Protein AF-A0A7K0LRH7-F1 (afdb_monomer)

Structure (mmCIF, N/CA/C/O backbone):
data_AF-A0A7K0LRH7-F1
#
_entry.id   AF-A0A7K0LRH7-F1
#
loop_
_atom_site.group_PDB
_atom_site.id
_atom_site.type_symbol
_atom_site.label_atom_id
_atom_site.label_alt_id
_atom_site.label_comp_id
_atom_site.label_asym_id
_atom_site.label_entity_id
_atom_site.label_seq_id
_atom_site.pdbx_PDB_ins_code
_atom_site.Cartn_x
_atom_site.Cartn_y
_atom_site.Cartn_z
_atom_site.occupancy
_atom_site.B_iso_or_equiv
_atom_site.auth_seq_id
_atom_site.auth_comp_id
_atom_site.auth_asym_id
_atom_site.auth_atom_id
_atom_site.pdbx_PDB_model_num
ATOM 1 N N . MET A 1 1 ? -27.658 1.967 -28.190 1.00 50.03 1 MET A N 1
ATOM 2 C CA . MET A 1 1 ? -27.832 1.372 -26.847 1.00 50.03 1 MET A CA 1
ATOM 3 C C . MET A 1 1 ? -27.972 2.517 -25.861 1.00 50.03 1 MET A C 1
ATOM 5 O O . MET A 1 1 ? -27.126 3.398 -25.899 1.00 50.03 1 MET A O 1
ATOM 9 N N . VAL A 1 2 ? -29.030 2.552 -25.048 1.00 54.06 2 VAL A N 1
ATOM 10 C CA . VAL A 1 2 ? -29.179 3.547 -23.972 1.00 54.06 2 VAL A CA 1
ATOM 11 C C . VAL A 1 2 ? -28.923 2.818 -22.662 1.00 54.06 2 VAL A C 1
ATOM 13 O O . VAL A 1 2 ? -29.632 1.863 -22.357 1.00 54.06 2 VAL A O 1
ATOM 16 N N . VAL A 1 3 ? -27.902 3.237 -21.916 1.00 55.62 3 VAL A N 1
ATOM 17 C CA . VAL A 1 3 ? -27.665 2.749 -20.553 1.00 55.62 3 VAL A CA 1
ATOM 18 C C . VAL A 1 3 ? -28.426 3.684 -19.611 1.00 55.62 3 VAL A C 1
ATOM 20 O O . VAL A 1 3 ? -28.098 4.871 -19.577 1.00 55.62 3 VAL A O 1
ATOM 23 N N . PRO A 1 4 ? -29.463 3.220 -18.891 1.00 59.31 4 PRO A N 1
ATOM 24 C CA . PRO A 1 4 ? -30.172 4.067 -17.940 1.00 59.31 4 PRO A CA 1
ATOM 25 C C . PRO A 1 4 ? -29.256 4.391 -16.754 1.00 59.31 4 PRO A C 1
ATOM 27 O O . PRO A 1 4 ? -28.876 3.505 -15.991 1.00 59.31 4 PRO A O 1
ATOM 30 N N . ILE A 1 5 ? -28.906 5.668 -16.599 1.00 61.62 5 ILE A N 1
ATOM 31 C CA . ILE A 1 5 ? -28.128 6.168 -15.462 1.00 61.62 5 ILE A CA 1
ATOM 32 C C . ILE A 1 5 ? -29.108 6.636 -14.385 1.00 61.62 5 ILE A C 1
ATOM 34 O O . ILE A 1 5 ? -29.902 7.546 -14.618 1.00 61.62 5 ILE A O 1
ATOM 38 N N . ALA A 1 6 ? -29.042 6.022 -13.205 1.00 72.69 6 ALA A N 1
ATOM 39 C CA . ALA A 1 6 ? -29.782 6.448 -12.024 1.00 72.69 6 ALA A CA 1
ATOM 40 C C . ALA A 1 6 ? -28.818 7.075 -11.010 1.00 72.69 6 ALA A C 1
ATOM 42 O O . ALA A 1 6 ? -27.834 6.452 -10.613 1.00 72.69 6 ALA A O 1
ATOM 43 N N . PHE A 1 7 ? -29.112 8.298 -10.572 1.00 66.81 7 PHE A N 1
ATOM 44 C CA . PHE A 1 7 ? -28.344 8.985 -9.536 1.00 66.81 7 PHE A CA 1
ATOM 45 C C . PHE A 1 7 ? -28.919 8.651 -8.156 1.00 66.81 7 PHE A C 1
ATOM 47 O O . PHE A 1 7 ? -30.131 8.723 -7.949 1.00 66.81 7 PHE A O 1
ATOM 54 N N . GLN A 1 8 ? -28.060 8.287 -7.202 1.00 62.19 8 GLN A N 1
ATOM 55 C CA . GLN A 1 8 ? -28.484 8.111 -5.812 1.00 62.19 8 GLN A CA 1
ATOM 56 C C . GLN A 1 8 ? -28.674 9.477 -5.151 1.00 62.19 8 GLN A C 1
ATOM 58 O O . GLN A 1 8 ? -27.839 10.368 -5.304 1.00 62.19 8 GLN A O 1
ATOM 63 N N . ASN A 1 9 ? -29.749 9.631 -4.378 1.00 59.62 9 ASN A N 1
ATOM 64 C CA . ASN A 1 9 ? -29.911 10.813 -3.547 1.00 59.62 9 ASN A CA 1
ATOM 65 C C . ASN A 1 9 ? -28.984 10.713 -2.322 1.00 59.62 9 ASN A C 1
ATOM 67 O O . ASN A 1 9 ? -29.176 9.857 -1.458 1.00 59.62 9 ASN A O 1
ATOM 71 N N . LEU A 1 10 ? -27.989 11.601 -2.255 1.00 55.06 10 LEU A N 1
ATOM 72 C CA . LEU A 1 10 ? -27.024 11.692 -1.156 1.00 55.06 10 LEU A CA 1
ATOM 73 C C . LEU A 1 10 ? -27.553 12.487 0.055 1.00 55.06 10 LEU A C 1
ATOM 75 O O . LEU A 1 10 ? -26.848 12.607 1.051 1.00 55.06 10 LEU A O 1
ATOM 79 N N . SER A 1 11 ? -28.786 13.012 0.013 1.00 50.16 11 SER A N 1
ATOM 80 C CA . SER A 1 11 ? -29.341 13.916 1.036 1.00 50.16 11 SER A CA 1
ATOM 81 C C . SER A 1 11 ? -29.692 13.269 2.387 1.00 50.16 11 SER A C 1
ATOM 83 O O . SER A 1 11 ? -30.419 13.873 3.172 1.00 50.16 11 SER A O 1
ATOM 85 N N . SER A 1 12 ? -29.211 12.058 2.689 1.00 53.97 12 SER A N 1
ATOM 86 C CA . SER A 1 12 ? -29.222 11.521 4.057 1.00 53.97 12 SER A CA 1
ATOM 87 C C . SER A 1 12 ? -28.005 12.053 4.819 1.00 53.97 12 SER A C 1
ATOM 89 O O . SER A 1 12 ? -27.083 11.302 5.138 1.00 53.97 12 SER A O 1
ATOM 91 N N . THR A 1 13 ? -27.960 13.366 5.025 1.00 56.72 13 THR A N 1
ATOM 92 C CA . THR A 1 13 ? -26.892 14.030 5.775 1.00 56.72 13 THR A CA 1
ATOM 93 C C . THR A 1 13 ? -27.084 13.804 7.270 1.00 56.72 13 THR A C 1
ATOM 95 O O . THR A 1 13 ? -28.177 14.043 7.784 1.00 56.72 13 THR A O 1
ATOM 98 N N . CYS A 1 14 ? -26.017 13.403 7.965 1.00 62.69 14 CYS A N 1
ATOM 99 C CA . CYS A 1 14 ? -25.931 13.505 9.422 1.00 62.69 14 CYS A CA 1
ATOM 100 C C . CYS A 1 14 ? -26.298 14.935 9.865 1.00 62.69 14 CYS A C 1
ATOM 102 O O . CYS A 1 14 ? -25.953 15.888 9.160 1.00 62.69 14 CYS A O 1
ATOM 104 N N . ASP A 1 15 ? -26.940 15.104 11.023 1.00 62.81 15 ASP A N 1
ATOM 105 C CA . ASP A 1 15 ? -27.165 16.446 11.567 1.00 62.81 15 ASP A CA 1
ATOM 106 C C . ASP A 1 15 ? -25.814 17.096 11.915 1.00 62.81 15 ASP A C 1
ATOM 108 O O . ASP A 1 15 ? -25.025 16.578 12.709 1.00 62.81 15 ASP A O 1
ATOM 112 N N . ILE A 1 16 ? -25.539 18.229 11.267 1.00 58.22 16 ILE A N 1
ATOM 113 C CA . ILE A 1 16 ? -24.258 18.944 11.311 1.00 58.22 16 ILE A CA 1
ATOM 114 C C . ILE A 1 16 ? -24.057 19.623 12.682 1.00 58.22 16 ILE A C 1
ATOM 116 O O . ILE A 1 16 ? -22.933 19.967 13.039 1.00 58.22 16 ILE A O 1
ATOM 120 N N . ALA A 1 17 ? -25.122 19.787 13.477 1.00 60.66 17 ALA A N 1
ATOM 121 C CA . ALA A 1 17 ? -25.059 20.379 14.812 1.00 60.66 17 ALA A CA 1
ATOM 122 C C . ALA A 1 17 ? -24.609 19.404 15.924 1.00 60.66 17 ALA A C 1
ATOM 124 O O . ALA A 1 17 ? -24.422 19.830 17.066 1.00 60.66 17 ALA A O 1
ATOM 125 N N . ILE A 1 18 ? -24.441 18.108 15.631 1.00 65.25 18 ILE A N 1
ATOM 126 C CA . ILE A 1 18 ? -24.068 17.094 16.630 1.00 65.25 18 ILE A CA 1
ATOM 127 C C . ILE A 1 18 ? -22.542 17.033 16.802 1.00 65.25 18 ILE A C 1
ATOM 129 O O . ILE A 1 18 ? -21.789 16.915 15.834 1.00 65.25 18 ILE A O 1
ATOM 133 N N . ALA A 1 19 ? -22.081 17.062 18.057 1.00 71.12 19 ALA A N 1
ATOM 134 C CA . ALA A 1 19 ? -20.670 16.892 18.397 1.00 71.12 19 ALA A CA 1
ATOM 135 C C . ALA A 1 19 ? -20.150 15.522 17.926 1.00 71.12 19 ALA A C 1
ATOM 137 O O . ALA A 1 19 ? -20.701 14.480 18.284 1.00 71.12 19 ALA A O 1
ATOM 138 N N . GLN A 1 20 ? -19.080 15.524 17.129 1.00 80.31 20 GLN A N 1
ATOM 139 C CA . GLN A 1 20 ? -18.546 14.301 16.537 1.00 80.31 20 GLN A CA 1
ATOM 140 C C . GLN A 1 20 ? -17.741 13.475 17.546 1.00 80.31 20 GLN A C 1
ATOM 142 O O . GLN A 1 20 ? -16.871 13.997 18.241 1.00 80.31 20 GLN A O 1
ATOM 147 N N . THR A 1 21 ? -17.972 12.162 17.565 1.00 88.38 21 THR A N 1
ATOM 148 C CA . THR A 1 21 ? -17.112 11.210 18.276 1.00 88.38 21 THR A CA 1
ATOM 149 C C . THR A 1 21 ? -15.820 11.007 17.465 1.00 88.38 21 THR A C 1
ATOM 151 O O . THR A 1 21 ? -15.905 10.616 16.296 1.00 88.38 21 THR A O 1
ATOM 154 N N . PRO A 1 22 ? -14.626 11.282 18.025 1.00 90.00 22 PRO A N 1
ATOM 155 C CA . PRO A 1 22 ? -13.385 11.294 17.258 1.00 90.00 22 PRO A CA 1
ATOM 156 C C . PRO A 1 22 ? -12.830 9.886 17.012 1.00 90.00 22 PRO A C 1
ATOM 158 O O . PRO A 1 22 ? -12.582 9.111 17.933 1.00 90.00 22 PRO A O 1
ATOM 161 N N . THR A 1 23 ? -12.546 9.586 15.750 1.00 94.00 23 THR A N 1
ATOM 162 C CA . THR A 1 23 ? -11.767 8.418 15.326 1.00 94.00 23 THR A CA 1
ATOM 163 C C . THR A 1 23 ? -10.570 8.890 14.511 1.00 94.00 23 THR A C 1
ATOM 165 O O . THR A 1 23 ? -10.638 9.900 13.808 1.00 94.00 23 THR A O 1
ATOM 168 N N . PHE A 1 24 ? -9.452 8.185 14.605 1.00 95.25 24 PHE A N 1
ATOM 169 C CA . PHE A 1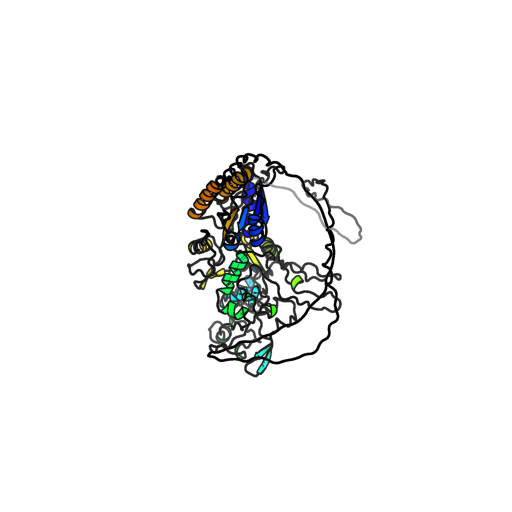 24 ? -8.234 8.549 13.885 1.00 95.25 24 PHE A CA 1
ATOM 170 C C . PHE A 1 24 ? -7.428 7.312 13.523 1.00 95.25 24 PHE A C 1
ATOM 172 O O . PHE A 1 24 ? -7.500 6.302 14.219 1.00 95.25 24 PHE A O 1
ATOM 179 N N . GLY A 1 25 ? -6.657 7.354 12.440 1.00 95.88 25 GLY A N 1
ATOM 180 C CA . GLY A 1 25 ? -5.877 6.184 12.061 1.00 95.88 25 GLY A CA 1
ATOM 181 C C . GLY A 1 25 ? -5.326 6.169 10.649 1.00 95.88 25 GLY A C 1
ATOM 182 O O . GLY A 1 25 ? -5.306 7.183 9.952 1.00 95.88 25 GLY A O 1
ATOM 183 N N . SER A 1 26 ? -4.901 4.966 10.268 1.00 96.38 26 SER A N 1
ATOM 184 C CA . SER A 1 26 ? -4.272 4.631 8.997 1.00 96.38 26 SER A CA 1
ATOM 185 C C . SER A 1 26 ? -5.105 5.074 7.794 1.00 96.38 26 SER A C 1
ATOM 187 O O . SER A 1 26 ? -6.328 4.913 7.774 1.00 96.38 26 SER A O 1
ATOM 189 N N . GLU A 1 27 ? -4.431 5.541 6.741 1.00 95.88 27 GLU A N 1
ATOM 190 C CA . GLU A 1 27 ? -5.054 5.875 5.453 1.00 95.88 27 GLU A CA 1
ATOM 191 C C . GLU A 1 27 ? -5.835 4.698 4.850 1.00 95.88 27 GLU A C 1
ATOM 193 O O . GLU A 1 27 ? -6.861 4.901 4.204 1.00 95.88 27 GLU A O 1
ATOM 198 N N . LEU A 1 28 ? -5.434 3.456 5.149 1.00 97.31 28 LEU A N 1
ATOM 199 C CA . LEU A 1 28 ? -6.157 2.262 4.708 1.00 97.31 28 LEU A CA 1
ATOM 200 C C . LEU A 1 28 ? -7.593 2.162 5.255 1.00 97.31 28 LEU A C 1
ATOM 202 O O . LEU A 1 28 ? -8.357 1.328 4.777 1.00 97.31 28 LEU A O 1
ATOM 206 N N . MET A 1 29 ? -7.993 2.989 6.226 1.00 97.50 29 MET A N 1
ATOM 207 C CA . MET A 1 29 ? -9.377 3.081 6.706 1.00 97.50 29 MET A CA 1
ATOM 208 C C . MET A 1 29 ? -10.169 4.251 6.118 1.00 97.50 29 MET A C 1
ATOM 210 O O . MET A 1 29 ? -11.373 4.328 6.360 1.00 97.50 29 MET A O 1
ATOM 214 N N . THR A 1 30 ? -9.542 5.143 5.346 1.00 94.38 30 THR A N 1
ATOM 215 C CA . THR A 1 30 ? -10.152 6.400 4.891 1.00 94.38 30 THR A CA 1
ATOM 216 C C . THR A 1 30 ? -11.450 6.178 4.113 1.00 94.38 30 THR A C 1
ATOM 218 O O . THR A 1 30 ? -12.473 6.768 4.464 1.00 94.38 30 THR A O 1
ATOM 221 N N . ASP A 1 31 ? -11.457 5.316 3.095 1.00 94.62 31 ASP A N 1
ATOM 222 C CA . ASP A 1 31 ? -12.649 5.123 2.260 1.00 94.62 31 ASP A CA 1
ATOM 223 C C . ASP A 1 31 ? -13.705 4.212 2.919 1.00 94.62 31 ASP A C 1
ATOM 225 O O . ASP A 1 31 ? -14.901 4.494 2.800 1.00 94.62 31 ASP A O 1
ATOM 229 N N . ALA A 1 32 ? -13.300 3.214 3.718 1.00 96.38 32 ALA A N 1
ATOM 230 C CA . ALA A 1 32 ? -14.226 2.453 4.564 1.00 96.38 32 ALA A CA 1
ATOM 231 C C . ALA A 1 32 ? -14.952 3.352 5.584 1.00 96.38 32 ALA A C 1
ATOM 233 O O . ALA A 1 32 ? -16.180 3.339 5.643 1.00 96.38 32 ALA A O 1
ATOM 234 N N . MET A 1 33 ? -14.229 4.195 6.334 1.00 95.19 33 MET A N 1
ATOM 235 C CA . MET A 1 33 ? -14.835 5.111 7.310 1.00 95.19 33 MET A CA 1
ATOM 236 C C . MET A 1 33 ? -15.717 6.168 6.643 1.00 95.19 33 MET A C 1
ATOM 238 O O . MET A 1 33 ? -16.830 6.405 7.111 1.00 95.19 33 MET A O 1
ATOM 242 N N . ARG A 1 34 ? -15.281 6.763 5.524 1.00 91.25 34 ARG A N 1
ATOM 243 C CA . ARG A 1 34 ? -16.112 7.703 4.746 1.00 91.25 34 ARG A CA 1
ATOM 244 C C . ARG A 1 34 ? -17.441 7.079 4.324 1.00 91.25 34 ARG A C 1
ATOM 246 O O . ARG A 1 34 ? -18.475 7.737 4.429 1.00 91.25 34 ARG A O 1
ATOM 253 N N . SER A 1 35 ? -17.428 5.816 3.893 1.00 92.25 35 SER A N 1
ATOM 254 C CA . SER A 1 35 ? -18.660 5.094 3.582 1.00 92.25 35 SER A CA 1
ATOM 255 C C . SER A 1 35 ? -19.481 4.806 4.843 1.00 92.25 35 SER A C 1
ATOM 257 O O . SER A 1 35 ? -20.647 5.194 4.919 1.00 92.25 35 SER A O 1
ATOM 259 N N . TRP A 1 36 ? -18.890 4.188 5.868 1.00 93.00 36 TRP A N 1
ATOM 260 C CA . TRP A 1 36 ? -19.611 3.752 7.066 1.00 93.00 36 TRP A CA 1
ATOM 261 C C . TRP A 1 36 ? -20.249 4.888 7.858 1.00 93.00 36 TRP A C 1
ATOM 263 O O . TRP A 1 36 ? -21.374 4.713 8.312 1.00 93.00 36 TRP A O 1
ATOM 273 N N . VAL A 1 37 ? -19.611 6.059 7.978 1.00 87.25 37 VAL A N 1
ATOM 274 C CA . VAL A 1 37 ? -20.211 7.218 8.667 1.00 87.25 37 VAL A CA 1
ATOM 275 C C . VAL A 1 37 ? -21.541 7.617 8.020 1.00 87.25 37 VAL A C 1
ATOM 277 O O . VAL A 1 37 ? -22.525 7.839 8.721 1.00 87.25 37 VAL A O 1
ATOM 280 N N . SER A 1 38 ? -21.616 7.613 6.685 1.00 81.81 38 SER A N 1
ATOM 281 C CA . SER A 1 38 ? -22.857 7.928 5.961 1.00 81.81 38 SER A CA 1
ATOM 282 C C . SER A 1 38 ? -23.971 6.882 6.143 1.00 81.81 38 SER A C 1
ATOM 284 O O . SER A 1 38 ? -25.151 7.216 6.023 1.00 81.81 38 SER A O 1
ATOM 286 N N . GLY A 1 39 ? -23.612 5.632 6.457 1.00 82.31 39 GLY A N 1
ATOM 287 C CA . GLY A 1 39 ? -24.554 4.572 6.816 1.00 82.31 39 GLY A CA 1
ATOM 288 C C . GLY A 1 39 ? -24.998 4.651 8.279 1.00 82.31 39 GLY A C 1
ATOM 289 O O . GLY A 1 39 ? -26.192 4.687 8.557 1.00 82.31 39 GLY A O 1
ATOM 290 N N . LEU A 1 40 ? -24.042 4.764 9.205 1.00 81.81 40 LEU A N 1
ATOM 291 C CA . LEU A 1 40 ? -24.262 4.883 10.652 1.00 81.81 40 LEU A CA 1
ATOM 292 C C . LEU A 1 40 ? -25.192 6.041 11.026 1.00 81.81 40 LEU A C 1
ATOM 294 O O . LEU A 1 40 ? -26.041 5.865 11.898 1.00 81.81 40 LEU A O 1
ATOM 298 N N . CYS A 1 41 ? -25.093 7.186 10.345 1.00 76.31 41 CYS A N 1
ATOM 299 C CA . CYS A 1 41 ? -25.981 8.332 10.572 1.00 76.31 41 CYS A CA 1
ATOM 300 C C . CYS A 1 41 ? -27.456 8.088 10.195 1.00 76.31 41 CYS A C 1
ATOM 302 O O . CYS A 1 41 ? -28.299 8.929 10.501 1.00 76.31 41 CYS A O 1
ATOM 304 N N . ARG A 1 42 ? -27.794 6.989 9.502 1.00 71.75 42 ARG A N 1
ATOM 305 C CA . ARG A 1 42 ? -29.195 6.617 9.222 1.00 71.75 42 ARG A CA 1
ATOM 306 C C . ARG A 1 42 ? -29.830 5.858 10.381 1.00 71.75 42 ARG A C 1
ATOM 308 O O . ARG A 1 42 ? -31.010 6.053 10.656 1.00 71.75 42 ARG A O 1
ATOM 315 N N . ASP A 1 43 ? -29.035 5.020 11.041 1.00 67.00 43 ASP A N 1
ATOM 316 C CA . ASP A 1 43 ? -29.504 4.057 12.041 1.00 67.00 43 ASP A CA 1
ATOM 317 C C . ASP A 1 43 ? -29.173 4.491 13.482 1.00 67.00 43 ASP A C 1
ATOM 319 O O . ASP A 1 43 ? -29.747 3.971 14.439 1.00 67.00 43 ASP A O 1
ATOM 323 N N . THR A 1 44 ? -28.259 5.453 13.658 1.00 67.62 44 THR A N 1
ATOM 324 C CA . THR A 1 44 ? -27.797 5.944 14.964 1.00 67.62 44 THR A CA 1
ATOM 325 C C . THR A 1 44 ? -27.744 7.479 15.005 1.00 67.62 44 THR A C 1
ATOM 327 O O . THR A 1 44 ? -27.430 8.109 13.996 1.00 67.62 44 THR A O 1
ATOM 330 N N . PRO A 1 45 ? -27.979 8.112 16.172 1.00 68.56 45 PRO A N 1
ATOM 331 C CA . PRO A 1 45 ? -27.824 9.559 16.347 1.00 68.56 45 PRO A CA 1
ATOM 332 C C . PRO A 1 45 ? -26.354 9.995 16.515 1.00 68.56 45 PRO A C 1
ATOM 334 O O . PRO A 1 45 ? -26.093 11.146 16.853 1.00 68.56 45 PRO A O 1
ATOM 337 N N . GLN A 1 46 ? -25.393 9.077 16.359 1.00 72.69 46 GLN A N 1
ATOM 338 C CA . GLN A 1 46 ? -23.971 9.337 16.566 1.00 72.69 46 GLN A CA 1
ATOM 339 C C . GLN A 1 46 ? -23.319 9.759 15.251 1.00 72.69 46 GLN A C 1
ATOM 341 O O . GLN A 1 46 ? -23.412 9.056 14.246 1.00 72.69 46 GLN A O 1
ATOM 346 N N . VAL A 1 47 ? -22.600 10.879 15.273 1.00 80.06 47 VAL A N 1
ATOM 347 C CA . VAL A 1 47 ? -21.760 11.315 14.153 1.00 80.06 47 VAL A CA 1
ATOM 348 C C . VAL A 1 47 ? -20.308 11.034 14.516 1.00 80.06 47 VAL A C 1
ATOM 350 O O . VAL A 1 47 ? -19.864 11.404 15.603 1.00 80.06 47 VAL A O 1
ATOM 353 N N . PHE A 1 48 ? -19.553 10.393 13.624 1.00 87.44 48 PHE A N 1
ATOM 354 C CA . PHE A 1 48 ? -18.120 10.161 13.818 1.00 87.44 48 PHE A CA 1
ATOM 355 C C . PHE A 1 48 ? -17.309 11.068 12.902 1.00 87.44 48 PHE A C 1
ATOM 357 O O . PHE A 1 48 ? -17.594 11.174 11.709 1.00 87.44 48 PHE A O 1
ATOM 364 N N . GLY A 1 49 ? -16.273 11.684 13.461 1.00 88.19 49 GLY A N 1
ATOM 365 C CA . GLY A 1 49 ? -15.208 12.307 12.685 1.00 88.19 49 GLY A CA 1
ATOM 366 C C . GLY A 1 49 ? -14.101 11.284 12.461 1.00 88.19 49 GLY A C 1
ATOM 367 O O . GLY A 1 49 ? -13.743 10.573 13.401 1.00 88.19 49 GLY A O 1
ATOM 368 N N . PHE A 1 50 ? -13.557 11.196 11.246 1.00 92.50 50 PHE A N 1
ATOM 369 C CA . PHE A 1 50 ? -12.361 10.397 10.967 1.00 92.50 50 PHE A CA 1
ATOM 370 C C . PHE A 1 50 ? -11.209 11.291 10.510 1.00 92.50 50 PHE A C 1
ATOM 372 O O . PHE A 1 50 ? -11.312 11.966 9.484 1.00 92.50 50 PHE A O 1
ATOM 379 N N . SER A 1 51 ? -10.105 11.248 11.255 1.00 94.50 51 SER A N 1
ATOM 380 C CA . SER A 1 51 ? -8.859 11.943 10.931 1.00 94.50 51 SER A CA 1
ATOM 381 C C . SER A 1 51 ? -7.784 10.945 10.500 1.00 94.50 51 SER A C 1
ATOM 383 O O . SER A 1 51 ? -7.264 10.181 11.315 1.00 94.50 51 SER A O 1
ATOM 385 N N . GLN A 1 52 ? -7.419 10.981 9.219 1.00 95.12 52 GLN A N 1
ATOM 386 C CA . GLN A 1 52 ? -6.265 10.251 8.694 1.00 95.12 52 GLN A CA 1
ATOM 387 C C . GLN A 1 52 ? -4.977 10.807 9.319 1.00 95.12 52 GLN A C 1
ATOM 389 O O . GLN A 1 52 ? -4.685 11.995 9.189 1.00 95.12 52 GLN A O 1
ATOM 394 N N . VAL A 1 53 ? -4.213 9.952 9.999 1.00 96.19 53 VAL A N 1
ATOM 395 C CA . VAL A 1 53 ? -2.951 10.293 10.677 1.00 96.19 53 VAL A CA 1
ATOM 396 C C . VAL A 1 53 ? -1.965 9.116 10.589 1.00 96.19 53 VAL A C 1
ATOM 398 O O . VAL A 1 53 ? -2.404 7.981 10.396 1.00 96.19 53 VAL A O 1
ATOM 401 N N . PRO A 1 54 ? -0.646 9.332 10.765 1.00 96.56 54 PRO A N 1
ATOM 402 C CA . PRO A 1 54 ? 0.314 8.234 10.903 1.00 96.56 54 PRO A CA 1
ATOM 403 C C . PRO A 1 54 ? -0.089 7.250 12.014 1.00 96.56 54 PRO A C 1
ATOM 405 O O . PRO A 1 54 ? -0.527 7.684 13.084 1.00 96.56 54 PRO A O 1
ATOM 408 N N . ASP A 1 55 ? 0.116 5.943 11.807 1.00 95.50 55 ASP A N 1
ATOM 409 C CA . ASP A 1 55 ? -0.254 4.899 12.784 1.00 95.50 55 ASP A CA 1
ATOM 410 C C . ASP A 1 55 ? 0.361 5.156 14.181 1.00 95.50 55 ASP A C 1
ATOM 412 O O . ASP A 1 55 ? -0.301 4.979 15.204 1.00 95.50 55 ASP A O 1
ATOM 416 N N . ASP A 1 56 ? 1.601 5.653 14.243 1.00 94.75 56 ASP A N 1
ATOM 417 C CA . ASP A 1 56 ? 2.288 5.975 15.504 1.00 94.75 56 ASP A CA 1
ATOM 418 C C . ASP A 1 56 ? 1.692 7.201 16.226 1.00 94.75 56 ASP A C 1
ATOM 420 O O . ASP A 1 56 ? 1.660 7.245 17.462 1.00 94.75 56 ASP A O 1
ATOM 424 N N . LEU A 1 57 ? 1.140 8.167 15.480 1.00 95.81 57 LEU A N 1
ATOM 425 C CA . LEU A 1 57 ? 0.382 9.275 16.067 1.00 95.81 57 LEU A CA 1
ATOM 426 C C . LEU A 1 57 ? -0.963 8.769 16.599 1.00 95.81 57 LEU A C 1
ATOM 428 O O . LEU A 1 57 ? -1.305 9.079 17.735 1.00 95.81 57 LEU A O 1
ATOM 432 N N . ALA A 1 58 ? -1.669 7.912 15.852 1.00 96.44 58 ALA A N 1
ATOM 433 C CA . ALA A 1 58 ? -2.909 7.286 16.318 1.00 96.44 58 ALA A CA 1
ATOM 434 C C . ALA A 1 58 ? -2.706 6.485 17.621 1.00 96.44 58 ALA A C 1
ATOM 436 O O . ALA A 1 58 ? -3.477 6.641 18.570 1.00 96.44 58 ALA A O 1
ATOM 437 N N . ARG A 1 59 ? -1.632 5.686 17.722 1.00 95.44 59 ARG A N 1
ATOM 438 C CA . ARG A 1 59 ? -1.239 5.015 18.979 1.00 95.44 59 ARG A CA 1
ATOM 439 C C . ARG A 1 59 ? -1.029 6.011 20.114 1.00 95.44 59 ARG A C 1
ATOM 441 O O . ARG A 1 59 ? -1.523 5.797 21.218 1.00 95.44 59 ARG A O 1
ATOM 448 N N . THR A 1 60 ? -0.303 7.095 19.845 1.00 94.50 60 THR A N 1
ATOM 449 C CA . THR A 1 60 ? 0.021 8.113 20.851 1.00 94.50 60 THR A CA 1
ATOM 450 C C . THR A 1 60 ? -1.243 8.809 21.352 1.00 94.50 60 THR A C 1
ATOM 452 O O . THR A 1 60 ? -1.492 8.791 22.554 1.00 94.50 60 THR A O 1
ATOM 455 N N . THR A 1 61 ? -2.096 9.316 20.456 1.00 94.31 61 THR A N 1
ATOM 456 C CA . THR A 1 61 ? -3.364 9.973 20.811 1.00 94.31 61 THR A CA 1
ATOM 457 C C . THR A 1 61 ? -4.298 9.045 21.592 1.00 94.31 61 THR A C 1
ATOM 459 O O . THR A 1 61 ? -4.954 9.491 22.529 1.00 94.31 61 THR A O 1
ATOM 462 N N . LEU A 1 62 ? -4.329 7.746 21.271 1.00 95.06 62 LEU A N 1
ATOM 463 C CA . LEU A 1 62 ? -5.102 6.757 22.027 1.00 95.06 62 LEU A CA 1
ATOM 464 C C . LEU A 1 62 ? -4.583 6.556 23.463 1.00 95.06 62 LEU A C 1
ATOM 466 O O . LEU A 1 62 ? -5.374 6.404 24.396 1.00 95.06 62 LEU A O 1
ATOM 470 N N . MET A 1 63 ? -3.262 6.564 23.646 1.00 93.69 63 MET A N 1
ATOM 471 C CA . MET A 1 63 ? -2.628 6.402 24.958 1.00 93.69 63 MET A CA 1
ATOM 472 C C . MET A 1 63 ? -2.694 7.673 25.816 1.00 93.69 63 MET A C 1
ATOM 474 O O . MET A 1 63 ? -2.777 7.564 27.037 1.00 93.69 63 MET A O 1
ATOM 478 N N . THR A 1 64 ? -2.695 8.862 25.205 1.00 92.50 64 THR A N 1
ATOM 479 C CA . THR A 1 64 ? -2.760 10.160 25.905 1.00 92.50 64 THR A CA 1
ATOM 480 C C . THR A 1 64 ? -4.172 10.750 26.002 1.00 92.50 64 THR A C 1
ATOM 482 O O . THR A 1 64 ? -4.319 11.885 26.450 1.00 92.50 64 THR A O 1
ATOM 485 N N . ALA A 1 65 ? -5.209 10.028 25.564 1.00 90.06 65 ALA A N 1
ATOM 486 C CA . ALA A 1 65 ? -6.591 10.510 25.570 1.00 90.06 65 ALA A CA 1
ATOM 487 C C . ALA A 1 65 ? -7.074 10.862 26.998 1.00 90.06 65 ALA A C 1
ATOM 489 O O . ALA A 1 65 ? -6.949 10.019 27.894 1.00 90.06 65 ALA A O 1
ATOM 490 N N . PRO A 1 66 ? -7.672 12.048 27.234 1.00 87.25 66 PRO A N 1
ATOM 491 C CA . PRO A 1 66 ? -8.203 12.414 28.545 1.00 87.25 66 PRO A CA 1
ATOM 492 C C . PRO A 1 66 ? -9.289 11.455 29.047 1.00 87.25 66 PRO A C 1
ATOM 494 O O . PRO A 1 66 ? -10.114 10.937 28.286 1.00 87.25 66 PRO A O 1
ATOM 497 N N . ALA A 1 67 ? -9.317 11.239 30.364 1.00 86.19 67 ALA A N 1
ATOM 498 C CA . ALA A 1 67 ? -10.357 10.446 31.007 1.00 86.19 67 ALA A CA 1
ATOM 499 C C . ALA A 1 67 ? -11.720 11.152 30.909 1.00 86.19 67 ALA A C 1
ATOM 501 O O . ALA A 1 67 ? -11.865 12.296 31.329 1.00 86.19 67 ALA A O 1
ATOM 502 N N . GLY A 1 68 ? -12.726 10.456 30.376 1.00 82.25 68 GLY A N 1
ATOM 503 C CA . GLY A 1 68 ? -14.064 11.003 30.134 1.00 82.25 68 GLY A CA 1
ATOM 504 C C . GLY A 1 68 ? -14.291 11.491 28.699 1.00 82.25 68 GLY A C 1
ATOM 505 O O . GLY A 1 68 ? -15.441 11.597 28.279 1.00 82.25 68 GLY A O 1
ATOM 506 N N . GLU A 1 69 ? -13.238 11.694 27.912 1.00 79.69 69 GLU A N 1
ATOM 507 C CA . GLU A 1 69 ? -13.365 11.917 26.469 1.00 79.69 69 GLU A CA 1
ATOM 508 C C . GLU A 1 69 ? -13.318 10.561 25.761 1.00 79.69 69 GLU A C 1
ATOM 510 O O . GLU A 1 69 ? -14.339 10.068 25.277 1.00 79.69 69 GLU A O 1
ATOM 515 N N . GLY A 1 70 ? -12.165 9.890 25.841 1.00 80.88 70 GLY A N 1
ATOM 516 C CA . GLY A 1 70 ? -11.951 8.582 25.231 1.00 80.88 70 GLY A CA 1
ATOM 517 C C . GLY A 1 70 ? -11.817 8.637 23.707 1.00 80.88 70 GLY A C 1
ATOM 518 O O . GLY A 1 70 ? -12.414 9.463 23.022 1.00 80.88 70 GLY A O 1
ATOM 519 N N . ALA A 1 71 ? -11.030 7.721 23.150 1.00 91.38 71 ALA A N 1
ATOM 520 C CA . ALA A 1 71 ? -10.658 7.765 21.743 1.00 91.38 71 ALA A CA 1
ATOM 521 C C . ALA A 1 71 ? -10.595 6.373 21.105 1.00 91.38 71 ALA A C 1
ATOM 523 O O . ALA A 1 71 ? -10.399 5.377 21.809 1.00 91.38 71 ALA A O 1
ATOM 524 N N . MET A 1 72 ? -10.723 6.323 19.776 1.00 96.38 72 MET A N 1
ATOM 525 C CA . MET A 1 72 ? -10.521 5.117 18.974 1.00 96.38 72 MET A CA 1
ATOM 526 C C . MET A 1 72 ? -9.454 5.343 17.899 1.00 96.38 72 MET A C 1
ATOM 528 O O . MET A 1 72 ? -9.619 6.191 17.019 1.00 96.38 72 MET A O 1
ATOM 532 N N . ALA A 1 73 ? -8.399 4.528 17.946 1.00 97.38 73 ALA A N 1
ATOM 533 C CA . ALA A 1 73 ? -7.411 4.425 16.877 1.00 97.38 73 ALA A CA 1
ATOM 534 C C . ALA A 1 73 ? -7.808 3.321 15.888 1.00 97.38 73 ALA A C 1
ATOM 536 O O . ALA A 1 73 ? -8.247 2.258 16.319 1.00 97.38 73 ALA A O 1
ATOM 537 N N . LEU A 1 74 ? -7.604 3.529 14.589 1.00 97.81 74 LEU A N 1
ATOM 538 C CA . LEU A 1 74 ? -7.736 2.500 13.556 1.00 97.81 74 LEU A CA 1
ATOM 539 C C . LEU A 1 74 ? -6.352 2.223 12.942 1.00 97.81 74 LEU A C 1
ATOM 541 O O . LEU A 1 74 ? -5.842 3.040 12.179 1.00 97.81 74 LEU A O 1
ATOM 545 N N . ILE A 1 75 ? -5.712 1.115 13.316 1.00 96.00 75 ILE A N 1
ATOM 546 C CA . ILE A 1 75 ? -4.267 0.883 13.113 1.00 96.00 75 ILE A CA 1
ATOM 547 C C . ILE A 1 75 ? -3.956 -0.516 12.568 1.00 96.00 75 ILE A C 1
ATOM 549 O O . ILE A 1 75 ? -4.702 -1.466 12.813 1.00 96.00 75 ILE A O 1
ATOM 553 N N . GLY A 1 76 ? -2.844 -0.656 11.839 1.00 93.25 76 GLY A N 1
ATOM 554 C CA . GLY A 1 76 ? -2.403 -1.946 11.275 1.00 93.25 76 GLY A CA 1
ATOM 555 C C . GLY A 1 76 ? -1.818 -2.928 12.301 1.00 93.25 76 GLY A C 1
ATOM 556 O O . GLY A 1 76 ? -1.961 -4.141 12.162 1.00 93.25 76 GLY A O 1
ATOM 557 N N . SER A 1 77 ? -1.188 -2.414 13.359 1.00 92.50 77 SER A N 1
ATOM 558 C CA . SER A 1 77 ? -0.466 -3.203 14.368 1.00 92.50 77 SER A CA 1
ATOM 559 C C . SER A 1 77 ? -0.814 -2.756 15.788 1.00 92.50 77 SER 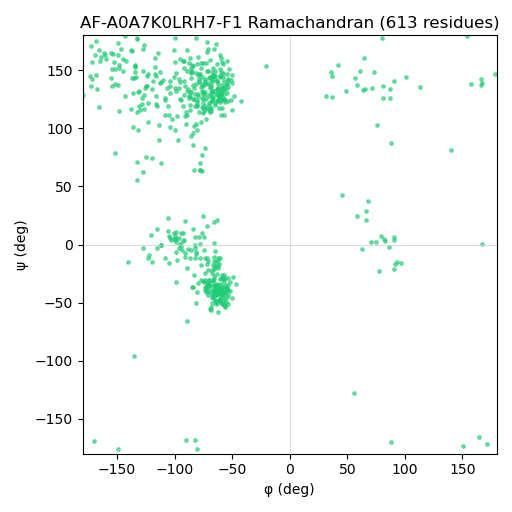A C 1
ATOM 561 O O . SER A 1 77 ? -1.137 -1.590 16.022 1.00 92.50 77 SER A O 1
ATOM 563 N N . ALA A 1 78 ? -0.689 -3.665 16.760 1.00 93.00 78 ALA A N 1
ATOM 564 C CA . ALA A 1 78 ? -0.927 -3.377 18.177 1.00 93.00 78 ALA A CA 1
ATOM 565 C C . ALA A 1 78 ? -0.087 -2.193 18.703 1.00 93.00 78 ALA A C 1
ATOM 567 O O . ALA A 1 78 ? 0.989 -1.889 18.183 1.00 93.00 78 ALA A O 1
ATOM 568 N N . ILE A 1 79 ? -0.535 -1.567 19.795 1.00 93.12 79 ILE A N 1
ATOM 569 C CA . ILE A 1 79 ? 0.345 -0.731 20.622 1.00 93.12 79 ILE A CA 1
ATOM 570 C C . ILE A 1 79 ? 1.428 -1.648 21.230 1.00 93.12 79 ILE A C 1
ATOM 572 O O . ILE A 1 79 ? 1.075 -2.687 21.798 1.00 93.12 79 ILE A O 1
ATOM 576 N N . PRO A 1 80 ? 2.730 -1.308 21.130 1.00 90.38 80 PRO A N 1
ATOM 577 C CA . PRO A 1 80 ? 3.806 -2.106 21.713 1.00 90.38 80 PRO A CA 1
ATOM 578 C C . PRO A 1 80 ? 3.594 -2.358 23.210 1.00 90.38 80 PRO A C 1
ATOM 580 O O . PRO A 1 80 ? 3.250 -1.440 23.951 1.00 90.38 80 PRO A O 1
ATOM 583 N N . ALA A 1 81 ? 3.857 -3.580 23.685 1.00 88.38 81 ALA A N 1
ATOM 584 C CA . ALA A 1 81 ? 3.599 -3.963 25.080 1.00 88.38 81 ALA A CA 1
ATOM 585 C C . ALA A 1 81 ? 4.297 -3.045 26.109 1.00 88.38 81 ALA A C 1
ATOM 587 O O . ALA A 1 81 ? 3.718 -2.731 27.146 1.00 88.38 81 ALA A O 1
ATOM 588 N N . ALA A 1 82 ? 5.500 -2.554 25.788 1.00 88.62 82 ALA A N 1
ATOM 589 C CA . ALA A 1 82 ? 6.238 -1.594 26.613 1.00 88.62 82 ALA A CA 1
ATOM 590 C C . ALA A 1 82 ? 5.553 -0.215 26.723 1.00 88.62 82 ALA A C 1
ATOM 592 O O . ALA A 1 82 ? 5.692 0.447 27.745 1.00 88.62 82 ALA A O 1
ATOM 593 N N . GLN A 1 83 ? 4.799 0.206 25.700 1.00 89.88 83 GLN A N 1
ATOM 594 C CA . GLN A 1 83 ? 3.993 1.432 25.720 1.00 89.88 83 GLN A CA 1
ATOM 595 C C . GLN A 1 83 ? 2.621 1.191 26.367 1.00 89.88 83 GLN A C 1
ATOM 597 O O . GLN A 1 83 ? 2.117 2.056 27.075 1.00 89.88 83 GLN A O 1
ATOM 602 N N . ALA A 1 84 ? 2.017 0.020 26.141 1.00 91.19 84 ALA A N 1
ATOM 603 C CA . ALA A 1 84 ? 0.710 -0.330 26.692 1.00 91.19 84 ALA A CA 1
ATOM 604 C C . ALA A 1 84 ? 0.734 -0.489 28.224 1.00 91.19 84 ALA A C 1
ATOM 606 O O . ALA A 1 84 ? -0.184 -0.029 28.907 1.00 91.19 84 ALA A O 1
ATOM 607 N N . GLY A 1 85 ? 1.769 -1.133 28.777 1.00 90.69 85 GLY A N 1
ATOM 608 C CA . GLY A 1 85 ? 1.858 -1.431 30.208 1.00 90.69 85 GLY A CA 1
ATOM 609 C C . GLY A 1 85 ? 0.648 -2.231 30.707 1.00 90.69 85 GLY A C 1
ATOM 610 O O . GLY A 1 85 ? 0.292 -3.256 30.131 1.00 90.69 85 GLY A O 1
ATOM 611 N N . SER A 1 86 ? -0.003 -1.749 31.768 1.00 90.31 86 SER A N 1
ATOM 612 C CA . SER A 1 86 ? -1.249 -2.309 32.319 1.00 90.31 86 SER A CA 1
ATOM 613 C C . SER A 1 86 ? -2.527 -1.662 31.758 1.00 90.31 86 SER A C 1
ATOM 615 O O . SER A 1 86 ? -3.617 -1.900 32.282 1.00 90.31 86 SE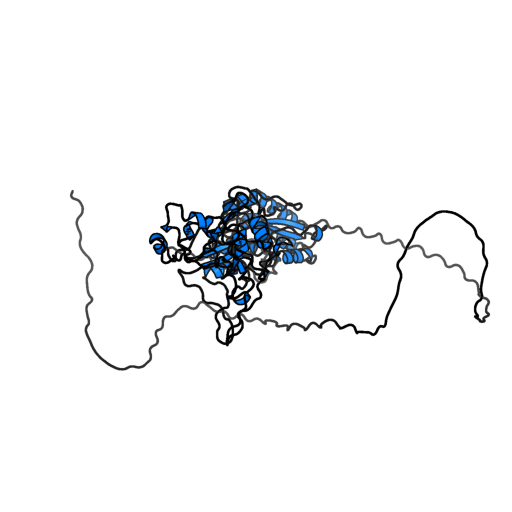R A O 1
ATOM 617 N N . THR A 1 87 ? -2.423 -0.832 30.713 1.00 93.00 87 THR A N 1
ATOM 618 C CA . THR A 1 87 ? -3.572 -0.112 30.141 1.00 93.00 87 THR A CA 1
ATOM 619 C C . THR A 1 87 ? -4.605 -1.107 29.594 1.00 93.00 87 THR A C 1
ATOM 621 O O . THR A 1 87 ? -4.236 -1.977 28.802 1.00 93.00 87 THR A O 1
ATOM 624 N N . PRO A 1 88 ? -5.902 -0.995 29.955 1.00 93.56 88 PRO A N 1
ATOM 625 C CA . PRO A 1 88 ? -6.945 -1.923 29.518 1.00 93.56 88 PRO A CA 1
ATOM 626 C C . PRO A 1 88 ? -7.381 -1.622 28.075 1.00 93.56 88 PRO A C 1
ATOM 628 O O . PRO A 1 88 ? -8.480 -1.122 27.811 1.00 93.56 88 PRO A O 1
ATOM 631 N N . LEU A 1 89 ? -6.483 -1.908 27.135 1.00 95.06 89 LEU A N 1
ATOM 632 C CA . LEU A 1 89 ? -6.710 -1.793 25.702 1.00 95.06 89 LEU A CA 1
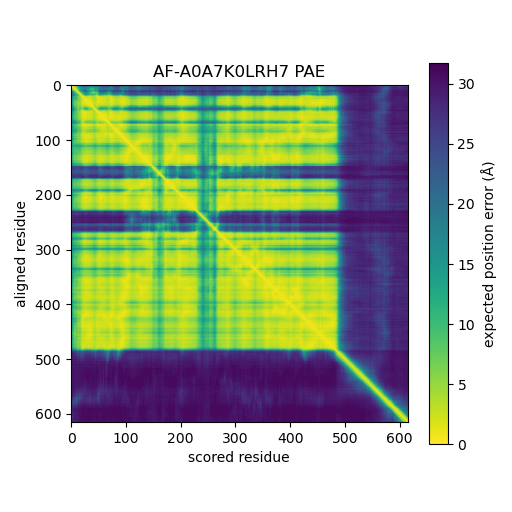ATOM 633 C C . LEU A 1 89 ? -7.634 -2.917 25.216 1.00 95.06 89 LEU A C 1
ATOM 635 O O . LEU A 1 89 ? -7.468 -4.076 25.591 1.00 95.06 89 LEU A O 1
ATOM 639 N N . MET A 1 90 ? -8.578 -2.575 24.344 1.00 95.56 90 MET A N 1
ATOM 640 C CA . MET A 1 90 ? -9.333 -3.537 23.538 1.00 95.56 90 MET A CA 1
ATOM 641 C C . MET A 1 90 ? -9.056 -3.308 22.064 1.00 95.56 90 MET A C 1
ATOM 643 O O . MET A 1 90 ? -8.919 -2.163 21.639 1.00 95.56 90 MET A O 1
ATOM 647 N N . TYR A 1 91 ? -9.058 -4.399 21.302 1.00 97.19 91 TYR A N 1
ATOM 648 C CA . TYR A 1 91 ? -8.876 -4.407 19.856 1.00 97.19 91 TYR A CA 1
ATOM 649 C C . TYR A 1 91 ? -10.016 -5.170 19.171 1.00 97.19 91 TYR A C 1
ATOM 651 O O . TYR A 1 91 ? -10.550 -6.126 19.735 1.00 97.19 91 TYR A O 1
ATOM 659 N N . ALA A 1 92 ? -10.359 -4.769 17.949 1.00 98.00 92 ALA A N 1
ATOM 660 C CA . ALA A 1 92 ? -11.335 -5.435 17.092 1.00 98.00 92 ALA A CA 1
ATOM 661 C C . ALA A 1 92 ? -10.887 -5.365 15.617 1.00 98.00 92 ALA A C 1
ATOM 663 O O . ALA A 1 92 ? -10.594 -4.264 15.152 1.00 98.00 92 ALA A O 1
ATOM 664 N N . PRO A 1 93 ? -10.825 -6.482 14.866 1.00 98.25 93 PRO A N 1
ATOM 665 C CA . PRO A 1 93 ? -10.457 -6.468 13.446 1.00 98.25 93 PRO A CA 1
ATOM 666 C C . PRO A 1 93 ? -11.602 -5.880 12.613 1.00 98.25 93 PRO A C 1
ATOM 668 O O . PRO A 1 93 ? -12.621 -6.537 12.461 1.00 98.25 93 PRO A O 1
ATOM 671 N N . VAL A 1 94 ? -11.479 -4.664 12.078 1.00 98.00 94 VAL A N 1
ATOM 672 C CA . VAL A 1 94 ? -12.599 -3.970 11.404 1.00 98.00 94 VAL A CA 1
ATOM 673 C C . VAL A 1 94 ? -12.583 -4.077 9.880 1.00 98.00 94 VAL A C 1
ATOM 675 O O . VAL A 1 94 ? -13.648 -4.137 9.271 1.00 98.00 94 VAL A O 1
ATOM 678 N N . ALA A 1 95 ? -11.413 -4.148 9.247 1.00 98.00 95 ALA A N 1
ATOM 679 C CA . ALA A 1 95 ? -11.302 -4.260 7.792 1.00 98.00 95 ALA A CA 1
ATOM 680 C C . ALA A 1 95 ? -10.057 -5.055 7.385 1.00 98.00 95 ALA A C 1
ATOM 682 O O . ALA A 1 95 ? -9.131 -5.227 8.178 1.00 98.00 95 ALA A O 1
ATOM 683 N N . ILE A 1 96 ? -10.023 -5.517 6.136 1.00 98.69 96 ILE A N 1
ATOM 684 C CA . ILE A 1 96 ? -8.834 -6.102 5.512 1.00 98.69 96 ILE A CA 1
ATOM 685 C C . ILE A 1 96 ? -8.588 -5.362 4.200 1.00 98.69 96 ILE A C 1
ATOM 687 O O . ILE A 1 96 ? -9.501 -5.208 3.389 1.00 98.69 96 ILE A O 1
ATOM 691 N N . SER A 1 97 ? -7.362 -4.892 4.008 1.00 97.56 97 SER A N 1
ATOM 692 C CA . SER A 1 97 ? -6.920 -4.182 2.805 1.00 97.56 97 SER A CA 1
ATOM 693 C C . SER A 1 97 ? -5.434 -4.461 2.567 1.00 97.56 97 SER A C 1
ATOM 695 O O . SER A 1 97 ? -4.807 -5.242 3.291 1.00 97.56 97 SER A O 1
ATOM 697 N N . SER A 1 98 ? -4.847 -3.831 1.557 1.00 96.75 98 SER A N 1
ATOM 698 C CA . SER A 1 98 ? -3.426 -3.940 1.260 1.00 96.75 98 SER A CA 1
ATOM 699 C C . SER A 1 98 ? -2.903 -2.684 0.577 1.00 96.75 98 SER A C 1
ATOM 701 O O . SER A 1 98 ? -3.624 -2.041 -0.182 1.00 96.75 98 SER A O 1
ATOM 703 N N . VAL A 1 99 ? -1.620 -2.389 0.788 1.00 97.19 99 VAL A N 1
ATOM 704 C CA . VAL A 1 99 ? -0.834 -1.549 -0.130 1.00 97.19 99 VAL A CA 1
ATOM 705 C C . VAL A 1 99 ? -0.237 -2.408 -1.243 1.00 97.19 99 VAL A C 1
ATOM 707 O O . VAL A 1 99 ? -0.104 -3.625 -1.090 1.00 97.19 99 VAL A O 1
ATOM 710 N N . GLY A 1 100 ? 0.155 -1.778 -2.343 1.00 97.81 100 GLY A N 1
ATOM 711 C CA . GLY A 1 100 ? 0.891 -2.413 -3.427 1.00 97.81 100 GLY A CA 1
ATOM 712 C C . GLY A 1 100 ? 1.422 -1.400 -4.436 1.00 97.81 100 GLY A C 1
ATOM 713 O O . GLY A 1 100 ? 1.412 -0.192 -4.200 1.00 97.81 100 GLY A O 1
ATOM 714 N N . VAL A 1 101 ? 1.899 -1.916 -5.567 1.00 98.62 101 VAL A N 1
ATOM 715 C CA . VAL A 1 101 ? 2.407 -1.113 -6.683 1.00 98.62 101 VAL A CA 1
ATOM 716 C C . VAL A 1 101 ? 1.309 -1.023 -7.740 1.00 98.62 101 VAL A C 1
ATOM 718 O O . VAL A 1 101 ? 1.103 -1.964 -8.505 1.00 98.62 101 VAL A O 1
ATOM 721 N N . GLY A 1 102 ? 0.574 0.085 -7.744 1.00 98.31 102 GLY A N 1
ATOM 722 C CA . GLY A 1 102 ? -0.418 0.396 -8.766 1.00 98.31 102 GLY A CA 1
ATOM 723 C C . GLY A 1 102 ? 0.233 1.085 -9.964 1.00 98.31 102 GLY A C 1
ATOM 724 O O . GLY A 1 102 ? 1.212 1.817 -9.812 1.00 98.31 102 GLY A O 1
ATOM 725 N N . PHE A 1 103 ? -0.290 0.864 -11.165 1.00 97.88 103 PHE A N 1
ATOM 726 C CA . PHE A 1 103 ? 0.246 1.477 -12.375 1.00 97.88 103 PHE A CA 1
ATOM 727 C C . PHE A 1 103 ? -0.837 1.827 -13.400 1.00 97.88 103 PHE A C 1
ATOM 729 O O . PHE A 1 103 ? -1.856 1.142 -13.538 1.00 97.88 103 PHE A O 1
ATOM 736 N N . VAL A 1 104 ? -0.567 2.888 -14.159 1.00 96.69 104 VAL A N 1
ATOM 737 C CA . VAL A 1 104 ? -1.179 3.149 -15.463 1.00 96.69 104 VAL A CA 1
ATOM 738 C C . VAL A 1 104 ? -0.032 3.281 -16.448 1.00 96.69 104 VAL A C 1
ATOM 740 O O . VAL A 1 104 ? 0.700 4.267 -16.440 1.00 96.69 104 VAL A O 1
ATOM 743 N N . ILE A 1 105 ? 0.154 2.245 -17.260 1.00 95.56 105 ILE A N 1
ATOM 744 C CA . ILE A 1 105 ? 1.165 2.218 -18.313 1.00 95.56 105 ILE A CA 1
ATOM 745 C C . ILE A 1 105 ? 0.460 1.826 -19.599 1.00 95.56 105 ILE A C 1
ATOM 747 O O . ILE A 1 105 ? -0.174 0.776 -19.670 1.00 95.56 105 ILE A O 1
ATOM 751 N N . GLU A 1 106 ? 0.542 2.693 -20.592 1.00 94.25 106 GLU A N 1
ATOM 752 C CA . GLU A 1 106 ? 0.034 2.511 -21.938 1.00 94.25 106 GLU A CA 1
ATOM 753 C C . GLU A 1 106 ? 1.195 2.080 -22.832 1.00 94.25 106 GLU A C 1
ATOM 755 O O . GLU A 1 106 ? 2.305 2.611 -22.767 1.00 94.25 106 GLU A O 1
ATOM 760 N N . GLN A 1 107 ? 0.947 1.039 -23.615 1.00 91.81 107 GLN A N 1
ATOM 761 C CA . GLN A 1 107 ? 1.944 0.386 -24.434 1.00 91.81 107 GLN A CA 1
ATOM 762 C C . GLN A 1 107 ? 2.495 1.355 -25.481 1.00 91.81 107 GLN A C 1
ATOM 764 O O . GLN A 1 107 ? 1.750 2.056 -26.162 1.00 91.81 107 GLN A O 1
ATOM 769 N N . GLN A 1 108 ? 3.817 1.367 -25.603 1.00 90.00 108 GLN A N 1
ATOM 770 C CA . GLN A 1 108 ? 4.553 2.063 -26.647 1.00 90.00 108 GLN A CA 1
ATOM 771 C C . GLN A 1 108 ? 5.544 1.063 -27.220 1.00 90.00 108 GLN A C 1
ATOM 773 O O . GLN A 1 108 ? 6.366 0.528 -26.479 1.00 90.00 108 GLN A O 1
ATOM 778 N N . SER A 1 109 ? 5.448 0.763 -28.506 1.00 88.19 109 SER A N 1
ATOM 779 C CA . SER A 1 109 ? 6.309 -0.193 -29.189 1.00 88.19 109 SER A CA 1
ATOM 780 C C . SER A 1 109 ? 7.664 0.423 -29.547 1.00 88.19 109 SER A C 1
ATOM 782 O O . SER A 1 109 ? 7.785 1.608 -29.866 1.00 88.19 109 SER A O 1
ATOM 784 N N . LEU A 1 110 ? 8.725 -0.384 -29.515 1.00 82.19 110 LEU A N 1
ATOM 785 C CA . LEU A 1 110 ? 9.996 0.002 -30.125 1.00 82.19 110 LEU A CA 1
ATOM 786 C C . LEU A 1 110 ? 9.857 -0.020 -31.653 1.00 82.19 110 LEU A C 1
ATOM 788 O O . LEU A 1 110 ? 9.135 -0.842 -32.209 1.00 82.19 110 LEU A O 1
ATOM 792 N N . TYR A 1 111 ? 10.596 0.839 -32.363 1.00 78.62 111 TYR A N 1
ATOM 793 C CA . TYR A 1 111 ? 10.493 0.974 -33.829 1.00 78.62 111 TYR A CA 1
ATOM 794 C C . TYR A 1 111 ? 10.659 -0.354 -34.604 1.00 78.62 111 TYR A C 1
ATOM 796 O O . TYR A 1 111 ? 10.102 -0.516 -35.687 1.00 78.62 111 TYR A O 1
ATOM 804 N N . ARG A 1 112 ? 11.418 -1.309 -34.046 1.00 77.69 112 ARG A N 1
ATOM 805 C CA . ARG A 1 112 ? 11.654 -2.650 -34.614 1.00 77.69 112 ARG A CA 1
ATOM 806 C C . ARG A 1 112 ? 10.656 -3.723 -34.136 1.00 77.69 112 ARG A C 1
ATOM 808 O O . ARG A 1 112 ? 10.848 -4.891 -34.457 1.00 77.69 112 ARG A O 1
ATOM 815 N N . ALA A 1 113 ? 9.645 -3.374 -33.341 1.00 81.81 113 ALA A N 1
ATOM 816 C CA . ALA A 1 113 ? 8.701 -4.338 -32.784 1.00 81.81 113 ALA A CA 1
ATOM 817 C C . ALA A 1 113 ? 7.805 -4.970 -33.874 1.00 81.81 113 ALA A C 1
ATOM 819 O O . ALA A 1 113 ? 7.468 -4.299 -34.857 1.00 81.81 113 ALA A O 1
ATOM 820 N N . PRO A 1 114 ? 7.371 -6.236 -33.703 1.00 85.50 114 PRO A N 1
ATOM 821 C CA . PRO A 1 114 ? 6.402 -6.881 -34.591 1.00 85.50 114 PRO A CA 1
ATOM 822 C C . PRO A 1 114 ? 5.112 -6.066 -34.739 1.00 85.50 114 PRO A C 1
ATOM 824 O O . PRO A 1 114 ? 4.668 -5.436 -33.781 1.00 85.50 114 PRO A O 1
ATOM 827 N N . GLN A 1 115 ? 4.470 -6.109 -35.912 1.00 89.38 115 GLN A N 1
ATOM 828 C CA . GLN A 1 115 ? 3.280 -5.288 -36.186 1.00 89.38 115 GLN A CA 1
ATOM 829 C C . GLN A 1 115 ? 2.147 -5.520 -35.171 1.00 89.38 115 GLN A C 1
ATOM 831 O O . GLN A 1 115 ? 1.562 -4.555 -34.700 1.00 89.38 115 GLN A O 1
ATOM 836 N N . GLU A 1 116 ? 1.939 -6.765 -34.741 1.00 89.75 116 GLU A N 1
ATOM 837 C CA . GLU A 1 116 ? 0.993 -7.150 -33.680 1.00 89.75 116 GLU A CA 1
ATOM 838 C C . GLU A 1 116 ? 1.231 -6.455 -32.322 1.00 89.75 116 GLU A C 1
ATOM 840 O O . GLU A 1 116 ? 0.289 -6.259 -31.560 1.00 89.75 116 GLU A O 1
ATOM 845 N N . VAL A 1 117 ? 2.468 -6.037 -32.025 1.00 88.44 117 VAL A N 1
ATOM 846 C CA . VAL A 1 117 ? 2.804 -5.221 -30.844 1.00 88.44 117 VAL A CA 1
ATOM 847 C C . VAL A 1 117 ? 2.483 -3.748 -31.106 1.00 88.44 117 VAL A C 1
ATOM 849 O O . VAL A 1 117 ? 1.944 -3.073 -30.233 1.00 88.44 117 VAL A O 1
ATOM 852 N N . ARG A 1 118 ? 2.787 -3.253 -32.310 1.00 89.12 118 ARG A N 1
ATOM 853 C CA . ARG A 1 118 ? 2.534 -1.862 -32.728 1.00 89.12 118 ARG A CA 1
ATOM 854 C C . ARG A 1 118 ? 1.035 -1.552 -32.814 1.00 89.12 118 ARG A C 1
ATOM 856 O O . ARG A 1 118 ? 0.603 -0.464 -32.458 1.00 89.12 118 ARG A O 1
ATOM 863 N N . ASP A 1 119 ? 0.227 -2.529 -33.222 1.00 93.31 119 ASP A N 1
ATOM 864 C CA . ASP A 1 119 ? -1.241 -2.436 -33.280 1.00 93.31 119 ASP A CA 1
ATOM 865 C C . ASP A 1 119 ? -1.894 -2.304 -31.885 1.00 93.31 119 ASP A C 1
ATOM 867 O O . ASP A 1 119 ? -3.072 -1.953 -31.768 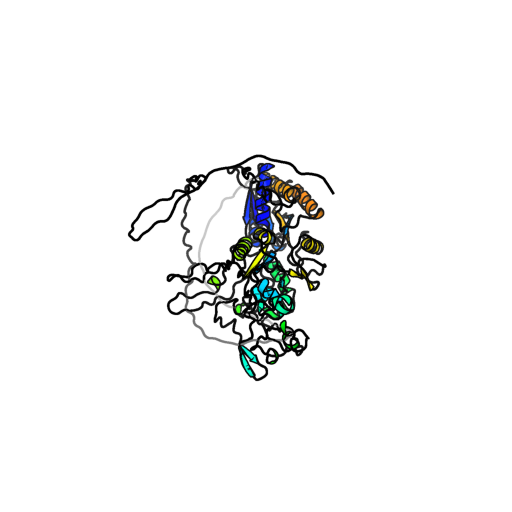1.00 93.31 119 ASP A O 1
ATOM 871 N N . LEU A 1 120 ? -1.130 -2.571 -30.819 1.00 93.12 120 LEU A N 1
ATOM 872 C CA . LEU A 1 120 ? -1.527 -2.410 -29.420 1.00 93.12 120 LEU A CA 1
ATOM 873 C C . LEU A 1 120 ? -0.987 -1.115 -28.784 1.00 93.12 120 LEU A C 1
ATOM 875 O O . LEU A 1 120 ? -1.203 -0.900 -27.591 1.00 93.12 120 LEU A O 1
ATOM 879 N N . ASP A 1 121 ? -0.328 -0.234 -29.542 1.00 93.69 121 ASP A N 1
ATOM 880 C CA . ASP A 1 121 ? 0.149 1.045 -29.010 1.00 93.69 121 ASP A CA 1
ATOM 881 C C . ASP A 1 121 ? -1.011 1.898 -28.461 1.00 93.69 121 ASP A C 1
ATOM 883 O O . ASP A 1 121 ? -2.115 1.964 -29.009 1.00 93.69 121 ASP A O 1
ATOM 887 N N . GLY A 1 122 ? -0.774 2.514 -27.304 1.00 93.38 122 GLY A N 1
ATOM 888 C CA . GLY A 1 122 ? -1.776 3.224 -26.515 1.00 93.38 122 GLY A CA 1
ATOM 889 C C . GLY A 1 122 ? -2.763 2.343 -25.740 1.00 93.38 122 GLY A C 1
ATOM 890 O O . GLY A 1 122 ? -3.654 2.877 -25.078 1.00 93.38 122 GLY A O 1
ATOM 891 N N . LYS A 1 123 ? -2.646 1.007 -25.771 1.00 94.56 123 LYS A N 1
ATOM 892 C CA . LYS A 1 123 ? -3.426 0.122 -24.885 1.00 94.56 123 LYS A CA 1
ATOM 893 C C . LYS A 1 123 ? -2.778 0.027 -23.509 1.00 94.56 123 LYS A C 1
ATOM 895 O O . LYS A 1 123 ? -1.567 -0.116 -23.400 1.00 94.56 123 LYS A O 1
ATOM 900 N N . ARG A 1 124 ? -3.583 0.056 -22.444 1.00 93.88 124 ARG A N 1
ATOM 901 C CA . ARG A 1 124 ? -3.087 -0.154 -21.076 1.00 93.88 124 ARG A CA 1
ATOM 902 C C . ARG A 1 124 ? -2.543 -1.573 -20.904 1.00 93.88 124 ARG A C 1
ATOM 904 O O . ARG A 1 124 ? -3.230 -2.538 -21.234 1.00 93.88 124 ARG A O 1
ATOM 911 N N . LEU A 1 125 ? -1.350 -1.682 -20.327 1.00 94.50 125 LEU A N 1
ATOM 912 C CA . LEU A 1 125 ? -0.821 -2.927 -19.783 1.00 94.50 125 LEU A CA 1
ATOM 913 C C . LEU A 1 125 ? -1.685 -3.372 -18.593 1.00 94.50 125 LEU A C 1
ATOM 915 O O . LEU A 1 125 ? -2.143 -2.545 -17.805 1.00 94.50 125 LEU A O 1
ATOM 919 N N . THR A 1 126 ? -1.893 -4.682 -18.461 1.00 95.19 126 THR A N 1
ATOM 920 C CA . THR A 1 126 ? -2.742 -5.287 -17.415 1.00 95.19 126 THR A CA 1
ATOM 921 C C . THR A 1 126 ? -2.044 -6.393 -16.617 1.00 95.19 126 THR A C 1
ATOM 923 O O . THR A 1 126 ? -2.617 -6.919 -15.664 1.00 95.19 126 THR A O 1
ATOM 926 N N . ASP A 1 127 ? -0.803 -6.744 -16.965 1.00 95.75 127 ASP A N 1
ATOM 927 C CA . ASP A 1 127 ? 0.015 -7.701 -16.219 1.00 95.75 127 ASP A CA 1
ATOM 928 C C . ASP A 1 127 ? 1.456 -7.197 -16.110 1.00 95.75 127 ASP A C 1
ATOM 930 O O . ASP A 1 127 ? 2.147 -7.034 -17.114 1.00 95.75 127 ASP A O 1
ATOM 934 N N . ILE A 1 128 ? 1.897 -6.948 -14.878 1.00 97.31 128 ILE A N 1
ATOM 935 C CA . ILE A 1 128 ? 3.282 -6.629 -14.533 1.00 97.31 128 ILE A CA 1
ATOM 936 C C . ILE A 1 128 ? 3.642 -7.428 -13.284 1.00 97.31 128 ILE A C 1
ATOM 938 O O . ILE A 1 128 ? 2.919 -7.394 -12.288 1.00 97.31 128 ILE A O 1
ATOM 942 N N . LYS A 1 129 ? 4.775 -8.127 -13.327 1.00 98.50 129 LYS A N 1
ATOM 943 C CA . LYS A 1 129 ? 5.317 -8.957 -12.247 1.00 98.50 129 LYS A CA 1
ATOM 944 C C . LYS A 1 129 ? 6.542 -8.281 -11.647 1.00 98.50 129 LYS A C 1
ATOM 946 O O . LYS A 1 129 ? 7.501 -7.996 -12.364 1.00 98.50 129 LYS A O 1
ATOM 951 N N . LEU A 1 130 ? 6.527 -8.063 -10.333 1.00 98.31 130 LEU A N 1
ATOM 952 C CA . LEU A 1 130 ? 7.625 -7.448 -9.588 1.00 98.31 130 LEU A CA 1
ATOM 953 C C . LEU A 1 130 ? 8.092 -8.360 -8.450 1.00 98.31 130 LEU A C 1
ATOM 955 O O . LEU A 1 130 ? 7.294 -8.946 -7.713 1.00 98.31 130 LEU A O 1
ATOM 959 N N . ASN A 1 131 ? 9.409 -8.464 -8.299 1.00 97.44 131 ASN A N 1
ATOM 960 C CA . ASN A 1 131 ? 10.048 -9.059 -7.132 1.00 97.44 131 ASN A CA 1
ATOM 961 C C . ASN A 1 131 ? 10.524 -7.954 -6.166 1.00 97.44 131 ASN A C 1
ATOM 963 O O . ASN A 1 131 ? 10.406 -6.757 -6.434 1.00 97.44 131 ASN A O 1
ATOM 967 N N . GLN A 1 132 ? 11.088 -8.379 -5.043 1.00 97.56 132 GLN A N 1
ATOM 968 C CA . GLN A 1 132 ? 11.588 -7.523 -3.975 1.00 97.56 132 GLN A CA 1
ATOM 969 C C . GLN A 1 132 ? 12.697 -6.564 -4.441 1.00 97.56 132 GLN A C 1
ATOM 971 O O . GLN A 1 132 ? 12.691 -5.397 -4.058 1.00 97.56 132 GLN A O 1
ATOM 976 N N . VAL A 1 133 ? 13.616 -7.029 -5.297 1.00 94.38 133 VAL A N 1
ATOM 977 C CA . VAL A 1 133 ? 14.732 -6.229 -5.837 1.00 94.38 133 VAL A CA 1
ATOM 978 C C . VAL A 1 133 ? 14.230 -5.098 -6.736 1.00 94.38 133 VAL A C 1
ATOM 980 O O . VAL A 1 133 ? 14.676 -3.962 -6.605 1.00 94.38 133 VAL A O 1
ATOM 983 N N . LEU A 1 134 ? 13.285 -5.383 -7.635 1.00 95.38 134 LEU A N 1
ATOM 984 C CA . LEU A 1 134 ? 12.732 -4.390 -8.559 1.00 95.38 134 LEU A CA 1
ATOM 985 C C . LEU A 1 134 ? 11.949 -3.302 -7.817 1.00 95.38 134 LEU A C 1
ATOM 987 O O . LEU A 1 134 ? 12.052 -2.128 -8.168 1.00 95.38 134 LEU A O 1
ATOM 991 N N . VAL A 1 135 ? 11.217 -3.676 -6.762 1.00 97.56 135 VAL A N 1
ATOM 992 C CA . VAL A 1 135 ? 10.548 -2.707 -5.881 1.00 97.56 135 VAL A CA 1
ATOM 993 C C . VAL A 1 135 ? 11.564 -1.918 -5.053 1.00 97.56 135 VAL A C 1
ATOM 995 O O . VAL A 1 135 ? 11.397 -0.710 -4.927 1.00 97.56 135 VAL A O 1
ATOM 998 N N . ALA A 1 136 ? 12.645 -2.536 -4.561 1.00 95.88 136 ALA A N 1
ATOM 999 C CA . ALA A 1 136 ? 13.729 -1.801 -3.903 1.00 95.88 136 ALA A CA 1
ATOM 1000 C C . ALA A 1 136 ? 14.294 -0.710 -4.830 1.00 95.88 136 ALA A C 1
ATOM 1002 O O . ALA A 1 136 ? 14.251 0.460 -4.466 1.00 95.88 136 ALA A O 1
ATOM 1003 N N . LYS A 1 137 ? 14.692 -1.067 -6.062 1.00 92.88 137 LYS A N 1
ATOM 1004 C CA . LYS A 1 137 ? 15.200 -0.132 -7.086 1.00 92.88 137 LYS A CA 1
ATOM 1005 C C . LYS A 1 137 ? 14.252 1.046 -7.364 1.00 92.88 137 LYS A C 1
ATOM 1007 O O . LYS A 1 137 ? 14.712 2.186 -7.446 1.00 92.88 137 LYS A O 1
ATOM 1012 N N . LEU A 1 138 ? 12.940 0.781 -7.471 1.00 94.38 138 LEU A N 1
ATOM 1013 C CA . LEU A 1 138 ? 11.899 1.808 -7.661 1.00 94.38 138 LEU A CA 1
ATOM 1014 C C . LEU A 1 138 ? 11.782 2.769 -6.465 1.00 94.38 138 LEU A C 1
ATOM 1016 O O . LEU A 1 138 ? 11.485 3.947 -6.660 1.00 94.38 138 LEU A O 1
ATOM 1020 N N . LEU A 1 139 ? 11.986 2.273 -5.239 1.00 95.38 139 LEU A N 1
ATOM 1021 C CA . LEU A 1 139 ? 11.845 3.045 -3.999 1.00 95.38 139 LEU A CA 1
ATOM 1022 C C . LEU A 1 139 ? 13.130 3.764 -3.563 1.00 95.38 139 LEU A C 1
ATOM 1024 O O . LEU A 1 139 ? 13.048 4.724 -2.800 1.00 95.38 139 LEU A O 1
ATOM 1028 N N . THR A 1 140 ? 14.300 3.337 -4.046 1.00 93.00 140 THR A N 1
ATOM 1029 C CA . THR A 1 140 ? 15.610 3.928 -3.718 1.00 93.00 140 THR A CA 1
ATOM 1030 C C . THR A 1 140 ? 16.208 4.765 -4.849 1.00 93.00 140 THR A C 1
ATOM 1032 O O . THR A 1 140 ? 17.426 4.909 -4.920 1.00 93.00 140 THR A O 1
ATOM 1035 N N . GLN A 1 141 ? 15.381 5.278 -5.771 1.00 89.44 141 GLN A N 1
ATOM 1036 C CA . GLN A 1 141 ? 15.800 6.147 -6.889 1.00 89.44 141 GLN A CA 1
ATOM 1037 C C . GLN A 1 141 ? 17.056 5.627 -7.622 1.00 89.44 141 GLN A C 1
ATOM 1039 O O . GLN A 1 141 ? 18.001 6.368 -7.878 1.00 89.44 141 GLN A O 1
ATOM 1044 N N . SER A 1 142 ? 17.103 4.313 -7.871 1.00 87.25 142 SER A N 1
ATOM 1045 C CA . SER A 1 142 ? 18.310 3.609 -8.344 1.00 87.25 142 SER A CA 1
ATOM 1046 C C . SER A 1 142 ? 18.266 3.225 -9.829 1.00 87.25 142 SER A C 1
ATOM 1048 O O . SER A 1 142 ? 19.139 2.511 -10.312 1.00 87.25 142 SER A O 1
ATOM 1050 N N . TYR A 1 143 ? 17.239 3.683 -10.545 1.00 84.19 143 TYR A N 1
ATOM 1051 C CA . TYR A 1 143 ? 17.238 3.744 -12.005 1.00 84.19 143 TYR A CA 1
ATOM 1052 C C . TYR A 1 143 ? 17.821 5.094 -12.448 1.00 84.19 143 TYR A C 1
ATOM 1054 O O . TYR A 1 143 ? 17.665 6.088 -11.734 1.00 84.19 143 TYR A O 1
ATOM 1062 N N . GLY A 1 144 ? 18.470 5.147 -13.613 1.00 75.69 144 GLY A N 1
ATOM 1063 C CA . GLY A 1 144 ? 19.136 6.361 -14.119 1.00 75.69 144 GLY A CA 1
ATOM 1064 C C . GLY A 1 144 ? 18.189 7.563 -14.215 1.00 75.69 144 GLY A C 1
ATOM 1065 O O . GLY A 1 144 ? 18.402 8.581 -13.559 1.00 75.69 144 GLY A O 1
ATOM 1066 N N . ALA A 1 145 ? 17.061 7.393 -14.903 1.00 78.50 145 ALA A N 1
ATOM 1067 C CA . ALA A 1 145 ? 15.990 8.383 -14.999 1.00 78.50 145 ALA A CA 1
ATOM 1068 C C . ALA A 1 145 ? 15.113 8.486 -13.728 1.00 78.50 145 ALA A C 1
ATOM 1070 O O . ALA A 1 145 ? 14.036 9.085 -13.764 1.00 78.50 145 ALA A O 1
ATOM 1071 N N . GLY A 1 146 ? 15.502 7.843 -12.618 1.00 79.38 146 GLY A N 1
ATOM 1072 C CA . GLY A 1 146 ? 14.828 7.899 -11.310 1.00 79.38 146 GLY A CA 1
ATOM 1073 C C . GLY A 1 146 ? 15.314 9.049 -10.417 1.00 79.38 146 GLY A C 1
ATOM 1074 O O . GLY A 1 146 ? 14.781 9.251 -9.322 1.00 79.38 146 GLY A O 1
ATOM 1075 N N . THR A 1 147 ? 16.315 9.789 -10.894 1.00 82.44 147 THR A N 1
ATOM 1076 C CA . THR A 1 147 ? 16.837 11.043 -10.343 1.00 82.44 147 THR A CA 1
ATOM 1077 C C . THR A 1 147 ? 16.857 12.110 -11.436 1.00 82.44 147 THR A C 1
ATOM 1079 O O . THR A 1 147 ? 16.701 11.811 -12.621 1.00 82.44 147 THR A O 1
ATOM 1082 N N . ILE A 1 148 ? 17.072 13.371 -11.063 1.00 78.19 148 ILE A N 1
ATOM 1083 C CA . ILE A 1 148 ? 17.457 14.397 -12.043 1.00 78.19 148 ILE A CA 1
ATOM 1084 C C . ILE A 1 148 ? 18.789 14.016 -12.714 1.00 78.19 148 ILE A C 1
ATOM 1086 O O . ILE A 1 148 ? 19.616 13.315 -12.122 1.00 78.19 148 ILE A O 1
ATOM 1090 N N . ASN A 1 149 ? 18.979 14.457 -13.961 1.00 61.88 149 ASN A N 1
ATOM 1091 C CA . ASN A 1 149 ? 20.203 14.188 -14.714 1.00 61.88 149 ASN A CA 1
ATOM 1092 C C . ASN A 1 149 ? 21.438 14.726 -13.970 1.00 61.88 149 ASN A C 1
ATOM 1094 O O . ASN A 1 149 ? 21.369 15.746 -13.292 1.00 61.88 149 ASN A O 1
ATOM 1098 N N . ASP A 1 150 ? 22.564 14.033 -14.140 1.00 51.91 150 ASP A N 1
ATOM 1099 C CA . ASP A 1 150 ? 23.863 14.334 -13.524 1.00 51.91 150 ASP A CA 1
ATOM 1100 C C . ASP A 1 150 ? 23.957 14.181 -11.985 1.00 51.91 150 ASP A C 1
ATOM 1102 O O . ASP A 1 150 ? 24.920 14.684 -11.411 1.00 51.91 150 ASP A O 1
ATOM 1106 N N . ASP A 1 151 ? 23.078 13.415 -11.311 1.00 57.09 151 ASP A N 1
ATOM 1107 C CA . ASP A 1 151 ? 23.378 12.912 -9.949 1.00 57.09 151 ASP A CA 1
ATOM 1108 C C . ASP A 1 151 ? 24.693 12.089 -9.972 1.00 57.09 151 ASP A C 1
ATOM 1110 O O . ASP A 1 151 ? 24.718 10.989 -10.550 1.00 57.09 151 ASP A O 1
ATOM 1114 N N . PRO A 1 152 ? 25.793 12.569 -9.348 1.00 47.16 152 PRO A N 1
ATOM 1115 C CA . PRO A 1 152 ? 27.070 11.861 -9.358 1.00 47.16 152 PRO A CA 1
ATOM 1116 C C . PRO A 1 152 ? 27.013 10.550 -8.569 1.00 47.16 152 PRO A C 1
ATOM 1118 O O . PRO A 1 152 ? 27.823 9.660 -8.813 1.00 47.16 152 PRO A O 1
ATOM 1121 N N . GLY A 1 153 ? 26.061 10.414 -7.637 1.00 50.81 153 GLY A N 1
ATOM 1122 C CA . GLY A 1 153 ? 25.829 9.180 -6.896 1.00 50.81 153 GLY A CA 1
ATOM 1123 C C . GLY A 1 153 ? 25.222 8.083 -7.771 1.00 50.81 153 GLY A C 1
ATOM 1124 O O . GLY A 1 153 ? 25.637 6.927 -7.684 1.00 50.81 153 GLY A O 1
ATOM 1125 N N . ASN A 1 154 ? 24.276 8.432 -8.647 1.00 53.19 154 ASN A N 1
ATOM 1126 C CA . ASN A 1 154 ? 23.627 7.463 -9.534 1.00 53.19 154 ASN A CA 1
ATOM 1127 C C . ASN A 1 154 ? 24.608 6.944 -10.610 1.00 53.19 154 ASN A C 1
ATOM 1129 O O . ASN A 1 154 ? 24.632 5.753 -10.918 1.00 53.19 154 ASN A O 1
ATOM 1133 N N . ARG A 1 155 ? 25.514 7.801 -11.112 1.00 55.22 155 ARG A N 1
ATOM 1134 C CA . ARG A 1 155 ? 26.602 7.409 -12.033 1.00 55.22 155 ARG A CA 1
ATOM 1135 C C . ARG A 1 155 ? 27.780 6.719 -11.335 1.00 55.22 155 ARG A C 1
ATOM 1137 O O . ARG A 1 155 ? 28.912 7.195 -11.394 1.00 55.22 155 ARG A O 1
ATOM 1144 N N . GLN A 1 156 ? 27.544 5.545 -10.751 1.00 54.12 156 GLN A N 1
ATOM 1145 C CA . GLN A 1 156 ? 28.648 4.691 -10.306 1.00 54.12 156 GLN A CA 1
ATOM 1146 C C . GLN A 1 156 ? 29.529 4.270 -11.491 1.00 54.12 156 GLN A C 1
ATOM 1148 O O . GLN A 1 156 ? 29.044 3.811 -12.526 1.00 54.12 156 GLN A O 1
ATOM 1153 N N . THR A 1 157 ? 30.842 4.410 -11.335 1.00 55.03 157 THR A N 1
ATOM 1154 C CA . THR A 1 157 ? 31.829 4.004 -12.338 1.00 55.03 157 THR A CA 1
ATOM 1155 C C . THR A 1 157 ? 32.192 2.534 -12.148 1.00 55.03 157 THR A C 1
ATOM 1157 O O . THR A 1 157 ? 32.574 2.124 -11.053 1.00 55.03 157 THR A O 1
ATOM 1160 N N . VAL A 1 158 ? 32.105 1.732 -13.210 1.00 54.62 158 VAL A N 1
ATOM 1161 C CA . VAL A 1 158 ? 32.413 0.297 -13.180 1.00 54.62 158 VAL A CA 1
ATOM 1162 C C . VAL A 1 158 ? 33.617 0.011 -14.063 1.00 54.62 158 VAL A C 1
ATOM 1164 O O . VAL A 1 158 ? 33.590 0.200 -15.281 1.00 54.62 158 VAL A O 1
ATOM 1167 N N . THR A 1 159 ? 34.672 -0.507 -13.441 1.00 54.53 159 THR A N 1
ATOM 1168 C CA . THR A 1 159 ? 35.817 -1.054 -14.164 1.00 54.53 159 THR A CA 1
ATOM 1169 C C . THR A 1 159 ? 35.429 -2.397 -14.778 1.00 54.53 159 THR A C 1
ATOM 1171 O O . THR A 1 159 ? 35.055 -3.342 -14.082 1.00 54.53 159 THR A O 1
ATOM 1174 N N . THR A 1 160 ? 35.509 -2.466 -16.098 1.00 56.25 160 THR A N 1
ATOM 1175 C CA . THR A 1 160 ? 35.325 -3.684 -16.899 1.00 56.25 160 THR A CA 1
ATOM 1176 C C . THR A 1 160 ? 36.516 -4.639 -16.744 1.00 56.25 160 THR A C 1
ATOM 1178 O O . THR A 1 160 ? 37.574 -4.272 -16.229 1.00 56.25 160 THR A O 1
ATOM 1181 N N . SER A 1 161 ? 36.362 -5.897 -17.165 1.00 55.12 161 SER A N 1
ATOM 1182 C CA . SER A 1 161 ? 37.381 -6.945 -16.991 1.00 55.12 161 SER A CA 1
ATOM 1183 C C . SER A 1 161 ? 38.687 -6.710 -17.764 1.00 55.12 161 SER A C 1
ATOM 1185 O O . SER A 1 161 ? 39.699 -7.324 -17.436 1.00 55.12 161 SER A O 1
ATOM 1187 N N . ASP A 1 162 ? 38.677 -5.838 -18.774 1.00 55.28 162 ASP A N 1
ATOM 1188 C CA . ASP A 1 162 ? 39.839 -5.363 -19.537 1.00 55.28 162 ASP A CA 1
ATOM 1189 C C . ASP A 1 162 ? 40.420 -4.040 -18.989 1.00 55.28 162 ASP A C 1
ATOM 1191 O O . ASP A 1 162 ? 41.308 -3.443 -19.598 1.00 55.28 162 ASP A O 1
ATOM 1195 N N . GLY A 1 163 ? 39.958 -3.591 -17.816 1.00 53.16 163 GLY A N 1
ATOM 1196 C CA . GLY A 1 163 ? 40.487 -2.422 -17.114 1.00 53.16 163 GLY A CA 1
ATOM 1197 C C . GLY A 1 163 ? 39.946 -1.077 -17.604 1.00 53.16 163 GLY A C 1
ATOM 1198 O O . GLY A 1 163 ? 40.389 -0.043 -17.104 1.00 53.16 163 GLY A O 1
ATOM 1199 N N . GLN A 1 164 ? 38.991 -1.055 -18.542 1.00 52.75 164 GLN A N 1
ATOM 1200 C CA . GLN A 1 164 ? 38.350 0.193 -18.962 1.00 52.75 164 GLN A CA 1
ATOM 1201 C C . GLN A 1 164 ? 37.384 0.685 -17.880 1.00 52.75 164 GLN A C 1
ATOM 1203 O O . GLN A 1 164 ? 36.534 -0.058 -17.380 1.00 52.75 164 GLN A O 1
ATOM 1208 N N . VAL A 1 165 ? 37.502 1.963 -17.533 1.00 48.47 165 VAL A N 1
ATOM 1209 C CA . VAL A 1 165 ? 36.628 2.641 -16.574 1.00 48.47 165 VAL A CA 1
ATOM 1210 C C . VAL A 1 165 ? 35.402 3.148 -17.334 1.00 48.47 165 VAL A C 1
ATOM 1212 O O . VAL A 1 165 ? 35.431 4.220 -17.934 1.00 48.47 165 VAL A O 1
ATOM 1215 N N . GLY A 1 166 ? 34.339 2.342 -17.362 1.00 50.00 166 GLY A N 1
ATOM 1216 C CA . GLY A 1 166 ? 33.055 2.713 -17.956 1.00 50.00 166 GLY A CA 1
ATOM 1217 C C . GLY A 1 166 ? 32.087 3.255 -16.906 1.00 50.00 166 GLY A C 1
ATOM 1218 O O . GLY A 1 166 ? 32.219 2.968 -15.718 1.00 50.00 166 GLY A O 1
ATOM 1219 N N . GLY A 1 167 ? 31.061 3.995 -17.326 1.00 49.38 167 GLY A N 1
ATOM 1220 C CA . GLY A 1 167 ? 29.877 4.139 -16.476 1.00 49.38 167 GLY A CA 1
ATOM 1221 C C . GLY A 1 167 ? 29.254 2.760 -16.232 1.00 49.38 167 GLY A C 1
ATOM 1222 O O . GLY A 1 167 ? 29.282 1.907 -17.127 1.00 49.38 167 GLY A O 1
ATOM 1223 N N . ALA A 1 168 ? 28.699 2.523 -15.040 1.00 45.59 168 ALA A N 1
ATOM 1224 C CA . ALA A 1 168 ? 27.811 1.386 -14.835 1.00 45.59 168 ALA A CA 1
ATOM 1225 C C . ALA A 1 168 ? 26.737 1.389 -15.926 1.00 45.59 168 ALA A C 1
ATOM 1227 O O . ALA A 1 168 ? 26.197 2.442 -16.275 1.00 45.59 168 ALA A O 1
ATOM 1228 N N . VAL A 1 169 ? 26.371 0.205 -16.415 1.00 46.41 169 VAL A N 1
ATOM 1229 C CA . VAL A 1 169 ? 25.103 0.048 -17.131 1.00 46.41 169 VAL A CA 1
ATOM 1230 C C . VAL A 1 169 ? 24.009 0.046 -16.073 1.00 46.41 169 VAL A C 1
ATOM 1232 O O . VAL A 1 169 ? 23.500 -0.997 -15.664 1.00 46.41 169 VAL A O 1
ATOM 1235 N N . ILE A 1 170 ? 23.698 1.245 -15.589 1.00 54.25 170 ILE A N 1
ATOM 1236 C CA . ILE A 1 170 ? 22.491 1.500 -14.820 1.00 54.25 170 ILE A CA 1
ATOM 1237 C C . ILE A 1 170 ? 21.341 1.126 -15.756 1.00 54.25 170 ILE A C 1
ATOM 1239 O O . ILE A 1 170 ? 21.297 1.588 -16.900 1.00 54.25 170 ILE A O 1
ATOM 1243 N N . ALA A 1 171 ? 20.417 0.288 -15.292 1.00 62.44 171 ALA A N 1
ATOM 1244 C CA . ALA A 1 171 ? 19.119 0.214 -15.940 1.00 62.44 171 ALA A CA 1
ATOM 1245 C C . ALA A 1 171 ? 18.520 1.624 -15.850 1.00 62.44 171 ALA A C 1
ATOM 1247 O O . ALA A 1 171 ? 18.260 2.126 -14.758 1.00 62.44 171 ALA A O 1
ATOM 1248 N N . ASP A 1 172 ? 18.392 2.319 -16.974 1.00 71.19 172 ASP A N 1
ATOM 1249 C CA . ASP A 1 172 ? 17.911 3.703 -16.955 1.00 71.19 172 ASP A CA 1
ATOM 1250 C C . ASP A 1 172 ? 16.447 3.772 -16.483 1.00 71.19 172 ASP A C 1
ATOM 1252 O O . ASP A 1 172 ? 16.006 4.747 -15.876 1.00 71.19 172 ASP A O 1
ATOM 1256 N N . THR A 1 173 ? 15.705 2.682 -16.705 1.00 82.12 173 THR A N 1
ATOM 1257 C CA . THR A 1 173 ? 14.306 2.499 -16.329 1.00 82.12 173 THR A CA 1
ATOM 1258 C C . THR A 1 173 ? 14.038 1.034 -15.965 1.00 82.12 173 THR A C 1
ATOM 1260 O O . THR A 1 173 ? 14.817 0.135 -16.279 1.00 82.12 173 THR A O 1
ATOM 1263 N N . LEU A 1 174 ? 12.875 0.769 -15.376 1.00 86.38 174 LEU A N 1
ATOM 1264 C CA . LEU A 1 174 ? 12.332 -0.568 -15.145 1.00 86.38 174 LEU A CA 1
ATOM 1265 C C . LEU A 1 174 ? 12.254 -1.401 -16.440 1.00 86.38 174 LEU A C 1
ATOM 1267 O O . LEU A 1 174 ? 12.551 -2.589 -16.420 1.00 86.38 174 LEU A O 1
ATOM 1271 N N . PHE A 1 175 ? 11.911 -0.784 -17.575 1.00 84.31 175 PHE A N 1
ATOM 1272 C CA . PHE A 1 175 ? 11.803 -1.461 -18.877 1.00 84.31 175 PHE A CA 1
ATOM 1273 C C . PHE A 1 175 ? 13.157 -1.729 -19.541 1.00 84.31 175 PHE A C 1
ATOM 1275 O O . PHE A 1 175 ? 13.222 -2.509 -20.486 1.00 84.31 175 PHE A O 1
ATOM 1282 N N . THR A 1 176 ? 14.242 -1.139 -19.034 1.00 78.06 176 THR A N 1
ATOM 1283 C CA . THR A 1 176 ? 15.613 -1.507 -19.407 1.00 78.06 176 THR A CA 1
ATOM 1284 C C . THR A 1 176 ? 16.310 -2.361 -18.345 1.00 78.06 176 THR A C 1
ATOM 1286 O O . THR A 1 176 ? 17.467 -2.723 -18.544 1.00 78.06 176 THR A O 1
ATOM 1289 N N . ASP A 1 177 ? 15.626 -2.758 -17.258 1.00 79.38 177 ASP A N 1
ATOM 1290 C CA . ASP A 1 177 ? 16.175 -3.673 -16.250 1.00 79.38 177 ASP A CA 1
ATOM 1291 C C . ASP A 1 177 ? 16.080 -5.143 -16.707 1.00 79.38 177 ASP A C 1
ATOM 1293 O O . ASP A 1 177 ? 14.976 -5.676 -16.879 1.00 79.38 177 ASP A O 1
ATOM 1297 N N . PRO A 1 178 ? 17.214 -5.854 -16.851 1.00 75.75 178 PRO A N 1
ATOM 1298 C CA . PRO A 1 178 ? 17.203 -7.258 -17.247 1.00 75.75 178 PRO A CA 1
ATOM 1299 C C . PRO A 1 178 ? 16.387 -8.190 -16.333 1.00 75.75 178 PRO A C 1
ATOM 1301 O O . PRO A 1 178 ? 15.838 -9.172 -16.826 1.00 75.75 178 PRO A O 1
ATOM 1304 N N . GLU A 1 179 ? 16.279 -7.923 -15.026 1.00 81.44 179 GLU A N 1
ATOM 1305 C CA . GLU A 1 179 ? 15.473 -8.741 -14.104 1.00 81.44 179 GLU A CA 1
ATOM 1306 C C . GLU A 1 179 ? 13.975 -8.499 -14.314 1.00 81.44 179 GLU A C 1
ATOM 1308 O O . GLU A 1 179 ? 13.186 -9.445 -14.275 1.00 81.44 179 GLU A O 1
ATOM 1313 N N . PHE A 1 180 ? 13.572 -7.261 -14.615 1.00 87.50 180 PHE A N 1
ATOM 1314 C CA . PHE A 1 180 ? 12.189 -6.953 -14.978 1.00 87.50 180 PHE A CA 1
ATOM 1315 C C . PHE A 1 180 ? 11.794 -7.645 -16.281 1.00 87.50 180 PHE A C 1
ATOM 1317 O O . PHE A 1 180 ? 10.768 -8.324 -16.325 1.00 87.50 180 PHE A O 1
ATOM 1324 N N . LEU A 1 181 ? 12.633 -7.532 -17.313 1.00 84.19 181 LEU A N 1
ATOM 1325 C CA . LEU A 1 181 ? 12.403 -8.157 -18.615 1.00 84.19 181 LEU A CA 1
ATOM 1326 C C . LEU A 1 181 ? 12.407 -9.691 -18.534 1.00 84.19 181 LEU A C 1
ATOM 1328 O O . LEU A 1 181 ? 11.590 -10.342 -19.179 1.00 84.19 181 LEU A O 1
ATOM 1332 N N . ARG A 1 182 ? 13.250 -10.286 -17.680 1.00 80.94 182 ARG A N 1
ATOM 1333 C CA . ARG A 1 182 ? 13.252 -11.735 -17.413 1.00 80.94 182 ARG A CA 1
ATOM 1334 C C . ARG A 1 182 ? 11.947 -12.222 -16.771 1.00 80.94 182 ARG A C 1
ATOM 1336 O O . ARG A 1 182 ? 11.526 -13.351 -17.019 1.00 80.94 182 ARG A O 1
ATOM 1343 N N . LEU A 1 183 ? 11.318 -11.404 -15.926 1.00 86.19 183 LEU A N 1
ATOM 1344 C CA . LEU A 1 183 ? 10.026 -11.717 -15.302 1.00 86.19 183 LEU A CA 1
ATOM 1345 C C . LEU A 1 183 ? 8.829 -11.387 -16.212 1.00 86.19 183 LEU A C 1
ATOM 1347 O O . LEU A 1 183 ? 7.779 -12.025 -16.096 1.00 86.19 183 LEU A O 1
ATOM 1351 N N . ASN A 1 184 ? 8.998 -10.435 -17.131 1.00 89.06 184 ASN A N 1
ATOM 1352 C CA . ASN A 1 184 ? 7.966 -9.909 -18.023 1.00 89.06 184 ASN A CA 1
ATOM 1353 C C . ASN A 1 184 ? 8.426 -9.953 -19.500 1.00 89.06 184 ASN A C 1
ATOM 1355 O O . ASN A 1 184 ? 8.533 -8.904 -20.138 1.00 89.06 184 ASN A O 1
ATOM 1359 N N . PRO A 1 185 ? 8.702 -11.145 -20.070 1.00 83.81 185 PRO A N 1
ATOM 1360 C CA . PRO A 1 185 ? 9.315 -11.274 -21.396 1.00 83.81 185 PRO A CA 1
ATOM 1361 C C . PRO A 1 185 ? 8.452 -10.712 -22.535 1.00 83.81 185 PRO A C 1
ATOM 1363 O O . PRO A 1 185 ? 8.986 -10.287 -23.556 1.00 83.81 185 PRO A O 1
ATOM 1366 N N . ASP A 1 186 ? 7.131 -10.655 -22.356 1.00 84.56 186 ASP A N 1
ATOM 1367 C CA . ASP A 1 186 ? 6.206 -10.073 -23.335 1.00 84.56 186 ASP A CA 1
ATOM 1368 C C . ASP A 1 186 ? 6.322 -8.535 -23.429 1.00 84.56 186 ASP A C 1
ATOM 1370 O O . ASP A 1 186 ? 5.849 -7.945 -24.397 1.00 84.56 186 ASP A O 1
ATOM 1374 N N . LEU A 1 187 ? 6.993 -7.883 -22.466 1.00 87.94 187 LEU A N 1
ATOM 1375 C CA . LEU A 1 187 ? 7.233 -6.433 -22.446 1.00 87.94 187 LEU A CA 1
ATOM 1376 C C . LEU A 1 187 ? 8.580 -6.024 -23.078 1.00 87.94 187 LEU A C 1
ATOM 1378 O O . LEU A 1 187 ? 8.840 -4.834 -23.228 1.00 87.94 187 LEU A O 1
ATOM 1382 N N . VAL A 1 188 ? 9.427 -6.983 -23.480 1.00 82.31 188 VAL A N 1
ATOM 1383 C CA . VAL A 1 188 ? 10.721 -6.724 -24.156 1.00 82.31 188 VAL A CA 1
ATOM 1384 C C . VAL A 1 188 ? 10.597 -5.865 -25.430 1.00 82.31 188 VAL A C 1
ATOM 1386 O O . VAL A 1 188 ? 11.477 -5.037 -25.659 1.00 82.31 188 VAL A O 1
ATOM 1389 N N . PRO A 1 189 ? 9.543 -5.983 -26.265 1.00 79.50 189 PRO A N 1
ATOM 1390 C CA . PRO A 1 189 ? 9.406 -5.154 -27.467 1.00 79.50 189 PRO A CA 1
ATOM 1391 C C . PRO A 1 189 ? 8.998 -3.686 -27.221 1.00 79.50 189 PRO A C 1
ATOM 1393 O O . PRO A 1 189 ? 8.702 -2.986 -28.193 1.00 79.50 189 PRO A O 1
ATOM 1396 N N . LEU A 1 190 ? 8.914 -3.220 -25.967 1.00 84.44 190 LEU A N 1
ATOM 1397 C CA . LEU A 1 190 ? 8.293 -1.939 -25.608 1.00 84.44 190 LEU A CA 1
ATOM 1398 C C . LEU A 1 190 ? 9.303 -0.827 -25.278 1.00 84.44 190 LEU A C 1
ATOM 1400 O O . LEU A 1 190 ? 10.295 -1.039 -24.591 1.00 84.44 190 LEU A O 1
ATOM 1404 N N . ALA A 1 191 ? 8.993 0.392 -25.722 1.00 78.25 191 ALA A N 1
ATOM 1405 C CA . ALA A 1 191 ? 9.744 1.636 -25.527 1.00 78.25 191 ALA A CA 1
ATOM 1406 C C . ALA A 1 191 ? 9.305 2.410 -24.267 1.00 78.25 191 ALA A C 1
ATOM 1408 O O . ALA A 1 191 ? 9.480 3.625 -24.170 1.00 78.25 191 ALA A O 1
ATOM 1409 N N . ALA A 1 192 ? 8.662 1.723 -23.325 1.00 77.69 192 ALA A N 1
ATOM 1410 C CA . ALA A 1 192 ? 8.140 2.308 -22.100 1.00 77.69 192 ALA A CA 1
ATOM 1411 C C . ALA A 1 192 ? 9.269 2.812 -21.173 1.00 77.69 192 ALA A C 1
ATOM 1413 O O . ALA A 1 192 ? 10.378 2.284 -21.166 1.00 77.69 192 ALA A O 1
ATOM 1414 N N . SER A 1 193 ? 8.973 3.832 -20.365 1.00 75.44 193 SER A N 1
ATOM 1415 C CA . SER A 1 193 ? 9.916 4.449 -19.430 1.00 75.44 193 SER A CA 1
ATOM 1416 C C . SER A 1 193 ? 9.233 4.688 -18.085 1.00 75.44 193 SER A C 1
ATOM 1418 O O . SER A 1 193 ? 8.461 5.631 -17.924 1.00 75.44 193 SER A O 1
ATOM 1420 N N . ALA A 1 194 ? 9.517 3.806 -17.127 1.00 84.44 194 ALA A N 1
ATOM 1421 C CA . ALA A 1 194 ? 9.126 3.947 -15.728 1.00 84.44 194 ALA A CA 1
ATOM 1422 C C . ALA A 1 194 ? 10.377 3.805 -14.861 1.00 84.44 194 ALA A C 1
ATOM 1424 O O . ALA A 1 194 ? 11.007 2.753 -14.868 1.00 84.44 194 ALA A O 1
ATOM 1425 N N . SER A 1 195 ? 10.762 4.851 -14.139 1.00 84.25 195 SER A N 1
ATOM 1426 C CA . SER A 1 195 ? 12.045 4.924 -13.416 1.00 84.25 195 SER A CA 1
ATOM 1427 C C . SER A 1 195 ? 11.901 5.174 -11.911 1.00 84.25 195 SER A C 1
ATOM 1429 O O . SER A 1 195 ? 12.871 5.096 -11.162 1.00 84.25 195 SER A O 1
ATOM 1431 N N . SER A 1 196 ? 10.691 5.474 -11.450 1.00 85.50 196 SER A N 1
ATOM 1432 C CA . SER A 1 196 ? 10.364 5.734 -10.049 1.00 85.50 196 SER A CA 1
ATOM 1433 C C . SER A 1 196 ? 8.884 5.442 -9.797 1.00 85.50 196 SER A C 1
ATOM 1435 O O . SER A 1 196 ? 8.096 5.318 -10.738 1.00 85.50 196 SER A O 1
ATOM 1437 N N . ALA A 1 197 ? 8.506 5.324 -8.525 1.00 94.62 197 ALA A N 1
ATOM 1438 C CA . ALA A 1 197 ? 7.110 5.286 -8.106 1.00 94.62 197 ALA A CA 1
ATOM 1439 C C . ALA A 1 197 ? 6.745 6.580 -7.364 1.00 94.62 197 ALA A C 1
ATOM 1441 O O . ALA A 1 197 ? 7.525 7.070 -6.544 1.00 94.62 197 ALA A O 1
ATOM 1442 N N . ILE A 1 198 ? 5.532 7.094 -7.585 1.00 97.19 198 ILE A N 1
ATOM 1443 C CA . ILE A 1 198 ? 4.935 8.092 -6.692 1.00 97.19 198 ILE A CA 1
ATOM 1444 C C . ILE A 1 198 ? 4.746 7.427 -5.325 1.00 97.19 198 ILE A C 1
ATOM 1446 O O . ILE A 1 198 ? 4.090 6.390 -5.223 1.00 97.19 198 ILE A O 1
ATOM 1450 N N . THR A 1 199 ? 5.311 8.014 -4.274 1.00 97.56 199 THR A N 1
ATOM 1451 C CA . THR A 1 199 ? 5.207 7.511 -2.899 1.00 97.56 199 THR A CA 1
ATOM 1452 C C . THR A 1 199 ? 4.458 8.507 -2.012 1.00 97.56 199 THR A C 1
ATOM 1454 O O . THR A 1 199 ? 4.604 9.717 -2.204 1.00 97.56 199 THR A O 1
ATOM 1457 N N . PRO A 1 200 ? 3.660 8.047 -1.031 1.00 96.50 200 PRO A N 1
ATOM 1458 C CA . PRO A 1 200 ? 3.078 8.929 -0.026 1.00 96.50 200 PRO A CA 1
ATOM 1459 C C . PRO A 1 200 ? 4.143 9.419 0.967 1.00 96.50 200 PRO A C 1
ATOM 1461 O O . PRO A 1 200 ? 5.091 8.698 1.284 1.00 96.50 200 PRO A O 1
ATOM 1464 N N . TYR A 1 201 ? 3.962 10.627 1.502 1.00 94.25 201 TYR A N 1
ATOM 1465 C CA . TYR A 1 201 ? 4.803 11.161 2.583 1.00 94.25 201 TYR A CA 1
ATOM 1466 C C . TYR A 1 201 ? 4.498 10.533 3.957 1.00 94.25 201 TYR A C 1
ATOM 1468 O O . TYR A 1 201 ? 5.388 10.411 4.799 1.00 94.25 201 TYR A O 1
ATOM 1476 N N . ILE A 1 202 ? 3.239 10.148 4.196 1.00 93.50 202 ILE A N 1
ATOM 1477 C CA . ILE A 1 202 ? 2.734 9.721 5.510 1.00 93.50 202 ILE A CA 1
ATOM 1478 C C . ILE A 1 202 ? 3.380 8.389 5.946 1.00 93.50 202 ILE A C 1
ATOM 1480 O O . ILE A 1 202 ? 3.235 7.387 5.240 1.00 93.50 202 ILE A O 1
ATOM 1484 N N . PRO A 1 203 ? 4.044 8.327 7.121 1.00 95.50 203 PRO A N 1
ATOM 1485 C CA . PRO A 1 203 ? 4.530 7.068 7.674 1.00 95.50 203 PRO A CA 1
ATOM 1486 C C . PRO A 1 203 ? 3.381 6.149 8.112 1.00 95.50 203 PRO A C 1
ATOM 1488 O O . PRO A 1 203 ? 2.439 6.600 8.765 1.00 95.50 203 PRO A O 1
ATOM 1491 N N . ALA A 1 204 ? 3.478 4.857 7.794 1.00 96.44 204 ALA A N 1
ATOM 1492 C CA . ALA A 1 204 ? 2.426 3.874 8.043 1.00 96.44 204 ALA A CA 1
ATOM 1493 C C . ALA A 1 204 ? 2.970 2.465 8.338 1.00 96.44 204 ALA A C 1
ATOM 1495 O O . ALA A 1 204 ? 4.037 2.059 7.864 1.00 96.44 204 ALA A O 1
ATOM 1496 N N . ASP A 1 205 ? 2.189 1.673 9.069 1.00 96.38 205 ASP A N 1
ATOM 1497 C CA . ASP A 1 205 ? 2.472 0.254 9.321 1.00 96.38 205 ASP A CA 1
ATOM 1498 C C . ASP A 1 205 ? 2.502 -0.578 8.027 1.00 96.38 205 ASP A C 1
ATOM 1500 O O . ASP A 1 205 ? 3.287 -1.519 7.886 1.00 96.38 205 ASP A O 1
ATOM 1504 N N . SER A 1 206 ? 1.656 -0.225 7.058 1.00 96.31 206 SER A N 1
ATOM 1505 C CA . SER A 1 206 ? 1.591 -0.874 5.747 1.00 96.31 206 SER A CA 1
ATOM 1506 C C . SER A 1 206 ? 2.867 -0.641 4.932 1.00 96.31 206 SER A C 1
ATOM 1508 O O . SER A 1 206 ? 3.398 -1.577 4.335 1.00 96.31 206 SER A O 1
ATOM 1510 N N . THR A 1 207 ? 3.438 0.565 5.000 1.00 97.44 207 THR A N 1
ATOM 1511 C CA . THR A 1 207 ? 4.771 0.874 4.461 1.00 97.44 207 THR A CA 1
ATOM 1512 C C . THR A 1 207 ? 5.851 0.038 5.145 1.00 97.44 207 THR A C 1
ATOM 1514 O O . THR A 1 207 ? 6.713 -0.522 4.469 1.00 97.44 207 THR A O 1
ATOM 1517 N N . ARG A 1 208 ? 5.772 -0.142 6.473 1.00 96.69 208 ARG A N 1
ATOM 1518 C CA . ARG A 1 208 ? 6.685 -1.041 7.200 1.00 96.69 208 ARG A CA 1
ATOM 1519 C C . ARG A 1 208 ? 6.552 -2.492 6.736 1.00 96.69 208 ARG A C 1
ATOM 1521 O O . ARG A 1 208 ? 7.565 -3.165 6.570 1.00 96.69 208 ARG A O 1
ATOM 1528 N N . THR A 1 209 ? 5.334 -2.959 6.474 1.00 97.50 209 THR A N 1
ATOM 1529 C CA . THR A 1 209 ? 5.062 -4.304 5.937 1.00 97.50 209 THR A CA 1
ATOM 1530 C C . THR A 1 209 ? 5.640 -4.477 4.527 1.00 97.50 209 THR A C 1
ATOM 1532 O O . THR A 1 209 ? 6.249 -5.507 4.237 1.00 97.50 209 THR A O 1
ATOM 1535 N N . LEU A 1 210 ? 5.539 -3.454 3.668 1.00 98.19 210 LEU A N 1
ATOM 1536 C CA . LEU A 1 210 ? 6.180 -3.436 2.348 1.00 98.19 210 LEU A CA 1
ATOM 1537 C C . LEU A 1 210 ? 7.704 -3.553 2.475 1.00 98.19 210 LEU A C 1
ATOM 1539 O O . LEU A 1 210 ? 8.307 -4.418 1.838 1.00 98.19 210 LEU A O 1
ATOM 1543 N N . TRP A 1 211 ? 8.335 -2.760 3.342 1.00 98.00 211 TRP A N 1
ATOM 1544 C CA . TRP A 1 211 ? 9.775 -2.873 3.578 1.00 98.00 211 TRP A CA 1
ATOM 1545 C C . TRP A 1 211 ? 10.172 -4.210 4.216 1.00 98.00 211 TRP A C 1
ATOM 1547 O O . TRP A 1 211 ? 11.202 -4.761 3.849 1.00 98.00 211 TRP A O 1
ATOM 1557 N N . GLN A 1 212 ? 9.359 -4.799 5.096 1.00 97.75 212 GLN A N 1
ATOM 1558 C CA . GLN A 1 212 ? 9.588 -6.160 5.606 1.00 97.75 212 GLN A CA 1
ATOM 1559 C C . GLN A 1 212 ? 9.520 -7.221 4.497 1.00 97.75 212 GLN A C 1
ATOM 1561 O O . GLN A 1 212 ? 10.290 -8.178 4.532 1.00 97.75 212 GLN A O 1
ATOM 1566 N N . TRP A 1 213 ? 8.644 -7.055 3.500 1.00 98.44 213 TRP A N 1
ATOM 1567 C CA . TRP A 1 213 ? 8.600 -7.915 2.313 1.00 98.44 213 TRP A CA 1
ATOM 1568 C C . TRP A 1 213 ? 9.834 -7.744 1.425 1.00 98.44 213 TRP A C 1
ATOM 1570 O O . TRP A 1 213 ? 10.433 -8.749 1.045 1.00 98.44 213 TRP A O 1
ATOM 1580 N N . VAL A 1 214 ? 10.269 -6.507 1.158 1.00 98.25 214 VAL A N 1
ATOM 1581 C CA . VAL A 1 214 ? 11.525 -6.236 0.432 1.00 98.25 214 VAL A CA 1
ATOM 1582 C C . VAL A 1 214 ? 12.708 -6.873 1.166 1.00 98.25 214 VAL A C 1
ATOM 1584 O O . VAL A 1 214 ? 13.456 -7.658 0.589 1.00 98.25 214 VAL A O 1
ATOM 1587 N N . LEU A 1 215 ? 12.837 -6.606 2.467 1.00 97.06 215 LEU A N 1
ATOM 1588 C CA . LEU A 1 215 ? 13.937 -7.084 3.304 1.00 97.06 215 LEU A CA 1
ATOM 1589 C C . LEU A 1 215 ? 13.855 -8.572 3.658 1.00 97.06 215 LEU A C 1
ATOM 1591 O O . LEU A 1 215 ? 14.800 -9.093 4.247 1.00 97.06 215 LEU A O 1
ATOM 1595 N N . ALA A 1 216 ? 12.792 -9.287 3.289 1.00 96.31 216 ALA A N 1
ATOM 1596 C CA . ALA A 1 216 ? 12.756 -10.743 3.385 1.00 96.31 216 ALA A CA 1
ATOM 1597 C C . ALA A 1 216 ? 13.646 -11.414 2.328 1.00 96.31 216 ALA A C 1
ATOM 1599 O O . ALA A 1 216 ? 14.267 -12.448 2.602 1.00 96.31 216 ALA A O 1
ATOM 1600 N N . ASP A 1 217 ? 13.762 -10.813 1.144 1.00 94.75 217 ASP A N 1
ATOM 1601 C CA . ASP A 1 217 ? 14.572 -11.345 0.055 1.00 94.75 217 ASP A CA 1
ATOM 1602 C C . ASP A 1 217 ? 16.068 -11.050 0.252 1.00 94.75 217 ASP A C 1
ATOM 1604 O O . ASP A 1 217 ? 16.470 -9.989 0.735 1.00 94.75 217 ASP A O 1
ATOM 1608 N N . LYS A 1 218 ? 16.914 -12.031 -0.078 1.00 92.56 218 LYS A N 1
ATOM 1609 C CA . LYS A 1 218 ? 18.361 -11.912 0.125 1.00 92.56 218 LYS A CA 1
ATOM 1610 C C . LYS A 1 218 ? 19.004 -10.950 -0.872 1.00 92.56 218 LYS A C 1
ATOM 1612 O O . LYS A 1 218 ? 19.886 -10.197 -0.463 1.00 92.56 218 LYS A O 1
ATOM 1617 N N . ASP A 1 219 ? 18.591 -10.990 -2.131 1.00 91.06 219 ASP A N 1
ATOM 1618 C CA . ASP A 1 219 ? 19.220 -10.210 -3.191 1.00 91.06 219 ASP A CA 1
ATOM 1619 C C . ASP A 1 219 ? 18.810 -8.733 -3.056 1.00 91.06 219 ASP A C 1
ATOM 1621 O O . ASP A 1 219 ? 19.633 -7.844 -3.267 1.00 91.06 219 ASP A O 1
ATOM 1625 N N . ALA A 1 220 ? 17.593 -8.463 -2.566 1.00 93.62 220 ALA A N 1
ATOM 1626 C CA . ALA A 1 220 ? 17.147 -7.119 -2.192 1.00 93.62 220 ALA A CA 1
ATOM 1627 C C . ALA A 1 220 ? 17.917 -6.545 -0.986 1.00 93.62 220 ALA A C 1
ATOM 1629 O O . ALA A 1 220 ? 18.325 -5.384 -1.019 1.00 93.62 220 ALA A O 1
ATOM 1630 N N . ARG A 1 221 ? 18.180 -7.345 0.062 1.00 94.31 221 ARG A N 1
ATOM 1631 C CA . ARG A 1 221 ? 19.051 -6.915 1.176 1.00 94.31 221 ARG A CA 1
ATOM 1632 C C . ARG A 1 221 ? 20.489 -6.666 0.727 1.00 94.31 221 ARG A C 1
ATOM 1634 O O . ARG A 1 221 ? 21.088 -5.685 1.148 1.00 94.31 221 ARG A O 1
ATOM 1641 N N . ASP A 1 222 ? 21.046 -7.543 -0.108 1.00 91.75 222 ASP A N 1
ATOM 1642 C CA . ASP A 1 222 ? 22.401 -7.378 -0.640 1.00 91.75 222 ASP A CA 1
ATOM 1643 C C . ASP A 1 222 ? 22.517 -6.098 -1.487 1.00 91.75 222 ASP A C 1
ATOM 1645 O O . ASP A 1 222 ? 23.479 -5.351 -1.314 1.00 91.75 222 ASP A O 1
ATOM 1649 N N . PHE A 1 223 ? 21.513 -5.808 -2.322 1.00 90.62 223 PHE A N 1
ATOM 1650 C CA . PHE A 1 223 ? 21.404 -4.569 -3.098 1.00 90.62 223 PHE A CA 1
ATOM 1651 C C . PHE A 1 223 ? 21.379 -3.317 -2.205 1.00 90.62 223 PHE A C 1
ATOM 1653 O O . PHE A 1 223 ? 22.200 -2.421 -2.383 1.00 90.62 223 PHE A O 1
ATOM 1660 N N . LEU A 1 224 ? 20.504 -3.277 -1.191 1.00 93.38 224 LEU A N 1
ATOM 1661 C CA . LEU A 1 224 ? 20.407 -2.155 -0.239 1.00 93.38 224 LEU A CA 1
ATOM 1662 C C . LEU A 1 224 ? 21.662 -1.988 0.642 1.00 93.38 224 LEU A C 1
ATOM 1664 O O . LEU A 1 224 ? 21.930 -0.897 1.143 1.00 93.38 224 LEU A O 1
ATOM 1668 N N . ALA A 1 225 ? 22.465 -3.045 0.792 1.00 92.50 225 ALA A N 1
ATOM 1669 C CA . ALA A 1 225 ? 23.787 -3.010 1.418 1.00 92.50 225 ALA A CA 1
ATOM 1670 C C . ALA A 1 225 ? 24.917 -2.584 0.449 1.00 92.50 225 ALA A C 1
ATOM 1672 O O . ALA A 1 225 ? 26.094 -2.787 0.747 1.00 92.50 225 ALA A O 1
ATOM 1673 N N . GLY A 1 226 ? 24.584 -2.037 -0.726 1.00 86.31 226 GLY A N 1
ATOM 1674 C CA . GLY A 1 226 ? 25.550 -1.528 -1.704 1.00 86.31 226 GLY A CA 1
ATOM 1675 C C . GLY A 1 226 ? 26.165 -2.580 -2.631 1.00 86.31 226 GLY A C 1
ATOM 1676 O O . GLY A 1 226 ? 27.023 -2.238 -3.444 1.00 86.31 226 GLY A O 1
ATOM 1677 N N . LYS A 1 227 ? 25.763 -3.856 -2.547 1.00 85.06 227 LYS A N 1
ATOM 1678 C CA . LYS A 1 227 ? 26.310 -4.890 -3.438 1.00 85.06 227 LYS A CA 1
ATOM 1679 C C . LYS A 1 227 ? 25.643 -4.802 -4.814 1.00 85.06 227 LYS A C 1
ATOM 1681 O O . LYS A 1 227 ? 24.426 -4.630 -4.880 1.00 85.06 227 LYS A O 1
ATOM 1686 N N . PRO A 1 228 ? 26.395 -4.991 -5.912 1.00 77.25 228 PRO A N 1
ATOM 1687 C CA . PRO A 1 228 ? 25.807 -5.076 -7.240 1.00 77.25 228 PRO A CA 1
ATOM 1688 C C . PRO A 1 228 ? 24.785 -6.211 -7.314 1.00 77.25 228 PRO A C 1
ATOM 1690 O O . PRO A 1 228 ? 25.088 -7.374 -7.031 1.00 77.25 228 PRO A O 1
ATOM 1693 N N . ASN A 1 229 ? 23.579 -5.875 -7.755 1.00 75.62 229 ASN A N 1
ATOM 1694 C CA . ASN A 1 229 ? 22.607 -6.842 -8.221 1.00 75.62 229 ASN A CA 1
ATOM 1695 C C . ASN A 1 229 ? 22.978 -7.214 -9.665 1.00 75.62 229 ASN A C 1
ATOM 1697 O O . ASN A 1 229 ? 22.716 -6.465 -10.611 1.00 75.62 229 ASN A O 1
ATOM 1701 N N . TYR A 1 230 ? 23.666 -8.350 -9.802 1.00 65.31 230 TYR A N 1
ATOM 1702 C CA . TYR A 1 230 ? 24.006 -8.954 -11.087 1.00 65.31 230 TYR A CA 1
ATOM 1703 C C . TYR A 1 230 ? 22.792 -9.680 -11.649 1.00 65.31 230 TYR A C 1
ATOM 1705 O O . TYR A 1 230 ? 22.352 -10.695 -11.103 1.00 65.31 230 TYR A O 1
ATOM 1713 N N . ASN A 1 231 ? 22.277 -9.186 -12.767 1.00 58.81 231 ASN A N 1
ATOM 1714 C CA . ASN A 1 231 ? 21.187 -9.862 -13.444 1.00 58.81 231 ASN A CA 1
ATOM 1715 C C . ASN A 1 231 ? 21.689 -11.079 -14.243 1.00 58.81 231 ASN A C 1
ATOM 1717 O O . ASN A 1 231 ? 22.804 -11.102 -14.765 1.00 58.81 231 ASN A O 1
ATOM 1721 N N . SER A 1 232 ? 20.839 -12.107 -14.303 1.00 45.03 232 SER A N 1
ATOM 1722 C CA . SER A 1 232 ? 21.105 -13.430 -14.891 1.00 45.03 232 SER A CA 1
ATOM 1723 C C . SER A 1 232 ? 21.641 -13.369 -16.339 1.00 45.03 232 SER A C 1
ATOM 1725 O O . SER A 1 232 ? 21.241 -12.470 -17.082 1.00 45.03 232 SER A O 1
ATOM 1727 N N . PRO A 1 233 ? 22.448 -14.354 -16.802 1.00 44.97 233 PRO A N 1
ATOM 1728 C CA . PRO A 1 233 ? 22.991 -14.431 -18.170 1.00 44.97 233 PRO A CA 1
ATOM 1729 C C . PRO A 1 233 ? 21.964 -14.576 -19.317 1.00 44.97 233 PRO A C 1
ATOM 1731 O O . PRO A 1 233 ? 22.342 -14.978 -20.413 1.00 44.97 233 PRO A O 1
ATOM 1734 N N . TRP A 1 234 ? 20.692 -14.212 -19.126 1.00 41.38 234 TRP A N 1
ATOM 1735 C CA . TRP A 1 234 ? 19.674 -14.138 -20.184 1.00 41.38 234 TRP A CA 1
ATOM 1736 C C . TRP A 1 234 ? 20.131 -13.297 -21.386 1.00 41.38 234 TRP A C 1
ATOM 1738 O O . TRP A 1 234 ? 19.963 -13.724 -22.524 1.00 41.38 234 TRP A O 1
ATOM 1748 N N . PHE A 1 235 ? 20.813 -12.170 -21.145 1.00 44.22 235 PHE A N 1
ATOM 1749 C CA . PHE A 1 235 ? 21.432 -11.357 -22.205 1.00 44.22 235 PHE A CA 1
ATOM 1750 C C . PHE A 1 235 ? 22.448 -12.148 -23.053 1.00 44.22 235 PHE A C 1
ATOM 1752 O O . PHE A 1 235 ? 22.588 -11.890 -24.246 1.00 44.22 235 PHE A O 1
ATOM 1759 N N . ASN A 1 236 ? 23.111 -13.149 -22.467 1.00 40.25 236 ASN A N 1
ATOM 1760 C CA . ASN A 1 236 ? 24.127 -13.973 -23.125 1.00 40.25 236 ASN A CA 1
ATOM 1761 C C . ASN A 1 236 ? 23.526 -15.186 -23.874 1.00 40.25 236 ASN A C 1
ATOM 1763 O O . ASN A 1 236 ? 24.243 -15.840 -24.636 1.00 40.25 236 ASN A O 1
ATOM 1767 N N . ASP A 1 237 ? 22.242 -15.507 -23.659 1.00 40.62 237 ASP A N 1
ATOM 1768 C CA . ASP A 1 237 ? 21.550 -16.665 -24.259 1.00 40.62 237 ASP A CA 1
ATOM 1769 C C . ASP A 1 237 ? 20.528 -16.273 -25.350 1.00 40.62 237 ASP A C 1
ATOM 1771 O O . ASP A 1 237 ? 20.133 -17.093 -26.186 1.00 40.62 237 ASP A O 1
ATOM 1775 N N . CYS A 1 238 ? 20.215 -14.974 -25.452 1.00 44.03 238 CYS A N 1
ATOM 1776 C CA . CYS A 1 238 ? 19.578 -14.349 -26.620 1.00 44.03 238 CYS A CA 1
ATOM 1777 C C . CYS A 1 238 ? 20.274 -14.703 -27.953 1.00 44.03 238 CYS A C 1
ATOM 1779 O O . CYS A 1 238 ? 19.629 -14.744 -28.996 1.00 44.03 238 CYS A O 1
ATOM 1781 N N . GLY A 1 239 ? 21.580 -15.001 -27.930 1.00 38.78 239 GLY A N 1
ATOM 1782 C CA . GLY A 1 239 ? 22.354 -15.401 -29.111 1.00 38.78 239 GLY A CA 1
ATOM 1783 C C . GLY A 1 239 ? 22.252 -16.880 -29.520 1.00 38.78 239 GLY A C 1
ATOM 1784 O O . GLY A 1 239 ? 22.877 -17.258 -30.509 1.00 38.78 239 GLY A O 1
ATOM 1785 N N . ARG A 1 240 ? 21.533 -17.739 -28.776 1.00 40.75 240 ARG A N 1
ATOM 1786 C CA . ARG A 1 240 ? 21.477 -19.201 -29.033 1.00 40.75 240 ARG A CA 1
ATOM 1787 C C . ARG A 1 240 ? 20.077 -19.776 -29.247 1.00 40.75 240 ARG A C 1
ATOM 1789 O O . ARG A 1 240 ? 19.961 -20.929 -29.659 1.00 40.75 240 ARG A O 1
ATOM 1796 N N . SER A 1 241 ? 19.023 -19.016 -28.966 1.00 39.81 241 SER A N 1
ATOM 1797 C CA . SER A 1 241 ? 17.635 -19.484 -29.054 1.00 39.81 241 SER A CA 1
ATOM 1798 C C . SER A 1 241 ? 16.956 -19.048 -30.362 1.00 39.81 241 SER A C 1
ATOM 1800 O O . SER A 1 241 ? 17.244 -17.997 -30.927 1.00 39.81 241 SER A O 1
ATOM 1802 N N . ALA A 1 242 ? 16.047 -19.882 -30.879 1.00 36.03 242 ALA A N 1
ATOM 1803 C CA . ALA A 1 242 ? 15.530 -19.806 -32.254 1.00 36.03 242 ALA A CA 1
ATOM 1804 C C . ALA A 1 242 ? 14.513 -18.669 -32.536 1.00 36.03 242 ALA A C 1
ATOM 1806 O O . ALA A 1 242 ? 13.700 -18.784 -33.452 1.00 36.03 242 ALA A O 1
ATOM 1807 N N . ALA A 1 243 ? 14.532 -17.577 -31.764 1.00 41.09 243 ALA A N 1
ATOM 1808 C CA . ALA A 1 243 ? 13.594 -16.456 -31.886 1.00 41.09 243 ALA A CA 1
ATOM 1809 C C . ALA A 1 243 ? 14.288 -15.071 -31.880 1.00 41.09 243 ALA A C 1
ATOM 1811 O O . ALA A 1 243 ? 13.913 -14.207 -31.084 1.00 41.09 243 ALA A O 1
ATOM 1812 N N . PRO A 1 244 ? 15.256 -14.802 -32.783 1.00 39.34 244 PRO A N 1
ATOM 1813 C CA . PRO A 1 244 ? 16.059 -13.570 -32.771 1.00 39.34 244 PRO A CA 1
ATOM 1814 C C . PRO A 1 244 ? 15.250 -12.273 -32.959 1.00 39.34 244 PRO A C 1
ATOM 1816 O O . PRO A 1 244 ? 15.731 -11.202 -32.620 1.00 39.34 244 PRO A O 1
ATOM 1819 N N . GLN A 1 245 ? 14.006 -12.345 -33.448 1.00 42.97 245 GLN A N 1
ATOM 1820 C CA . GLN A 1 245 ? 13.098 -11.189 -33.562 1.00 42.97 245 GLN A CA 1
ATOM 1821 C C . GLN A 1 245 ? 12.514 -10.722 -32.211 1.00 42.97 245 GLN A C 1
ATOM 1823 O O . GLN A 1 245 ? 11.914 -9.654 -32.145 1.00 42.97 245 GLN A O 1
ATOM 1828 N N . ARG A 1 246 ? 12.666 -11.506 -31.131 1.00 42.31 246 ARG A N 1
ATOM 1829 C CA . ARG A 1 246 ? 12.271 -11.117 -29.760 1.00 42.31 246 ARG A CA 1
ATOM 1830 C C . ARG A 1 246 ? 13.396 -10.431 -28.985 1.00 42.31 246 ARG A C 1
ATOM 1832 O O . ARG A 1 246 ? 13.165 -9.925 -27.893 1.00 42.31 246 ARG A O 1
ATOM 1839 N N . CYS A 1 247 ? 14.597 -10.401 -29.553 1.00 43.69 247 CYS A N 1
ATOM 1840 C CA . CYS A 1 247 ? 15.749 -9.709 -29.007 1.00 43.69 247 CYS A CA 1
ATOM 1841 C C . CYS A 1 247 ? 15.953 -8.435 -29.820 1.00 43.69 247 CYS A C 1
ATOM 1843 O O . CYS A 1 247 ? 16.511 -8.467 -30.916 1.00 43.69 247 CYS A O 1
ATOM 1845 N N . ILE A 1 248 ? 15.529 -7.296 -29.282 1.00 40.72 248 ILE A N 1
ATOM 1846 C CA . ILE A 1 248 ? 16.110 -6.036 -29.738 1.00 40.72 248 ILE A CA 1
ATOM 1847 C C . ILE A 1 248 ? 17.539 -6.053 -29.223 1.00 40.72 248 ILE A C 1
ATOM 1849 O O . ILE A 1 248 ? 17.744 -6.107 -28.014 1.00 40.72 248 ILE A O 1
ATOM 1853 N N . GLU A 1 249 ? 18.514 -6.061 -30.134 1.00 38.41 249 GLU A N 1
ATOM 1854 C CA . GLU A 1 249 ? 19.906 -5.801 -29.781 1.00 38.41 249 GLU A CA 1
ATOM 1855 C C . GLU A 1 249 ? 19.949 -4.512 -28.948 1.00 38.41 249 GLU A C 1
ATOM 1857 O O . GLU A 1 249 ? 19.669 -3.435 -29.491 1.00 38.41 249 GLU A O 1
ATOM 1862 N N . PRO A 1 250 ? 20.361 -4.556 -27.670 1.00 41.75 250 PRO A N 1
ATOM 1863 C CA . PRO A 1 250 ? 20.957 -3.388 -27.068 1.00 41.75 250 PRO A CA 1
ATOM 1864 C C . PRO A 1 250 ? 22.345 -3.312 -27.704 1.00 41.75 250 PRO A C 1
ATOM 1866 O O . PRO A 1 250 ? 23.313 -3.836 -27.156 1.00 41.75 250 PRO A O 1
ATOM 1869 N N . ALA A 1 251 ? 22.423 -2.733 -28.909 1.00 38.16 251 ALA A N 1
ATOM 1870 C CA . ALA A 1 251 ? 23.578 -2.768 -29.820 1.00 38.16 251 ALA A CA 1
ATOM 1871 C C . ALA A 1 251 ? 24.836 -2.029 -29.297 1.00 38.16 251 ALA A C 1
ATOM 1873 O O . ALA A 1 251 ? 25.719 -1.645 -30.059 1.00 38.16 251 ALA A O 1
ATOM 1874 N N . THR A 1 252 ? 24.893 -1.802 -27.988 1.00 43.41 252 THR A N 1
ATOM 1875 C CA . THR A 1 252 ? 25.881 -1.030 -27.237 1.00 43.41 252 THR A CA 1
ATOM 1876 C C . THR A 1 252 ? 26.260 -1.670 -25.896 1.00 43.41 252 THR A C 1
ATOM 1878 O O . THR A 1 252 ? 27.269 -1.269 -25.322 1.00 43.41 252 THR A O 1
ATOM 1881 N N . ILE A 1 253 ? 25.503 -2.651 -25.379 1.00 48.44 253 ILE A N 1
ATOM 1882 C CA . ILE A 1 253 ? 25.683 -3.182 -24.017 1.00 48.44 253 ILE A CA 1
ATOM 1883 C C . ILE A 1 253 ? 26.154 -4.640 -24.068 1.00 48.44 253 ILE A C 1
ATOM 1885 O O . ILE A 1 253 ? 25.378 -5.594 -24.054 1.00 48.44 253 ILE A O 1
ATOM 1889 N N . ASP A 1 254 ? 27.473 -4.800 -24.093 1.00 53.22 254 ASP A N 1
ATOM 1890 C CA . ASP A 1 254 ? 28.138 -6.090 -23.930 1.00 53.22 254 ASP A CA 1
ATOM 1891 C C . ASP A 1 254 ? 28.302 -6.412 -22.435 1.00 53.22 254 ASP A C 1
ATOM 1893 O O . ASP A 1 254 ? 29.339 -6.134 -21.826 1.00 53.22 254 ASP A O 1
ATOM 1897 N N . CYS A 1 255 ? 27.271 -7.014 -21.828 1.00 52.81 255 CYS A N 1
ATOM 1898 C CA . CYS A 1 255 ? 27.316 -7.427 -20.421 1.00 52.81 255 CYS A CA 1
ATOM 1899 C C . CYS A 1 255 ? 28.432 -8.454 -20.111 1.00 52.81 255 CYS A C 1
ATOM 1901 O O . CYS A 1 255 ? 28.705 -8.700 -18.935 1.00 52.81 255 CYS A O 1
ATOM 1903 N N . THR A 1 256 ? 29.097 -9.054 -21.113 1.00 53.50 256 THR A N 1
ATOM 1904 C CA . THR A 1 256 ? 30.171 -10.041 -20.887 1.00 53.50 256 THR A CA 1
ATOM 1905 C C . THR A 1 256 ? 31.502 -9.413 -20.466 1.00 53.50 256 THR A C 1
ATOM 1907 O O . THR A 1 256 ? 32.333 -10.105 -19.878 1.00 53.50 256 THR A O 1
ATOM 1910 N N . LYS A 1 257 ? 31.680 -8.102 -20.697 1.00 51.38 257 LYS A N 1
ATOM 1911 C CA . LYS A 1 257 ? 32.863 -7.316 -20.292 1.00 51.38 257 LYS A CA 1
ATOM 1912 C C . LYS A 1 257 ? 32.844 -6.847 -18.836 1.00 51.38 257 LYS A C 1
ATOM 1914 O O . LYS A 1 257 ? 33.832 -6.290 -18.360 1.00 51.38 257 LYS A O 1
ATOM 1919 N N . TYR A 1 258 ? 31.737 -7.028 -18.123 1.00 54.62 258 TYR A N 1
ATOM 1920 C CA . TYR A 1 258 ? 31.595 -6.586 -16.737 1.00 54.62 258 TYR A CA 1
ATOM 1921 C C . TYR A 1 258 ? 31.986 -7.699 -15.755 1.00 54.62 258 TYR A C 1
ATOM 1923 O O . TYR A 1 258 ? 32.012 -8.882 -16.102 1.00 54.62 258 TYR A O 1
ATOM 1931 N N . LEU A 1 259 ? 32.346 -7.307 -14.527 1.00 49.81 259 LEU A N 1
ATOM 1932 C CA . LEU A 1 259 ? 32.838 -8.224 -13.496 1.00 49.81 259 LEU A CA 1
ATOM 1933 C C . LEU A 1 259 ? 31.862 -9.384 -13.253 1.00 49.81 259 LEU A C 1
ATOM 1935 O O . LEU A 1 259 ? 30.647 -9.201 -13.206 1.00 49.81 259 LEU A O 1
ATOM 1939 N N . LYS A 1 260 ? 32.416 -10.587 -13.082 1.00 49.94 260 LYS A N 1
ATOM 1940 C CA . LYS A 1 260 ? 31.634 -11.796 -12.811 1.00 49.94 260 LYS A CA 1
ATOM 1941 C C . LYS A 1 260 ? 31.155 -11.821 -11.360 1.00 49.94 260 LYS A C 1
ATOM 1943 O O . LYS A 1 260 ? 31.899 -11.434 -10.458 1.00 49.94 260 LYS A O 1
ATOM 1948 N N . ASP A 1 261 ? 29.949 -12.338 -11.132 1.00 46.81 261 ASP A N 1
ATOM 1949 C CA . ASP A 1 261 ? 29.450 -12.608 -9.782 1.00 46.81 261 ASP A CA 1
ATOM 1950 C C . ASP A 1 261 ? 30.296 -13.688 -9.065 1.00 46.81 261 ASP A C 1
ATOM 1952 O O . ASP A 1 261 ? 31.141 -14.366 -9.658 1.00 46.81 261 ASP A O 1
ATOM 1956 N N . SER A 1 262 ? 30.039 -13.908 -7.772 1.00 36.91 262 SER A N 1
ATOM 1957 C CA . SER A 1 262 ? 30.725 -14.937 -6.970 1.00 36.91 262 SER A CA 1
ATOM 1958 C C . SER A 1 262 ? 30.431 -16.388 -7.396 1.00 36.91 262 SER A C 1
ATOM 1960 O O . SER A 1 262 ? 30.946 -17.322 -6.783 1.00 36.91 262 SER A O 1
ATOM 1962 N N . ARG A 1 263 ? 29.617 -16.589 -8.440 1.00 42.34 263 ARG A N 1
ATOM 1963 C CA . ARG A 1 263 ? 29.294 -17.875 -9.073 1.00 42.34 263 ARG A CA 1
ATOM 1964 C C . ARG A 1 263 ? 29.880 -17.981 -10.494 1.00 42.34 263 ARG A C 1
ATOM 1966 O O . ARG A 1 263 ? 29.723 -19.021 -11.128 1.00 42.34 263 ARG A O 1
ATOM 1973 N N . GLY A 1 264 ? 30.576 -16.949 -10.985 1.00 44.88 264 GLY A N 1
ATOM 1974 C CA . GLY A 1 264 ? 31.228 -16.903 -12.298 1.00 44.88 264 GLY A CA 1
ATOM 1975 C C . GLY A 1 264 ? 30.379 -16.346 -13.450 1.00 44.88 264 GLY A C 1
ATOM 1976 O O . GLY A 1 264 ? 30.838 -16.380 -14.595 1.00 44.88 264 GLY A O 1
ATOM 1977 N N . ASN A 1 265 ? 29.178 -15.823 -13.187 1.00 48.03 265 ASN A N 1
ATOM 1978 C CA . ASN A 1 265 ? 28.275 -15.284 -14.208 1.00 48.03 265 ASN A CA 1
ATOM 1979 C C . ASN A 1 265 ? 28.657 -13.848 -14.585 1.00 48.03 265 ASN A C 1
ATOM 1981 O O . ASN A 1 265 ? 28.775 -13.001 -13.705 1.00 48.03 265 ASN A O 1
ATOM 1985 N N . ALA A 1 266 ? 28.785 -13.554 -15.882 1.00 48.19 266 ALA A N 1
ATOM 1986 C CA . ALA A 1 266 ? 28.897 -12.180 -16.374 1.00 48.19 266 ALA A CA 1
ATOM 1987 C C . ALA A 1 266 ? 27.501 -11.591 -16.638 1.00 48.19 266 ALA A C 1
ATOM 1989 O O . ALA A 1 266 ? 26.662 -12.246 -17.266 1.00 48.19 266 ALA A O 1
ATOM 1990 N N . GLY A 1 267 ? 27.269 -10.366 -16.174 1.00 53.56 267 GLY A N 1
ATOM 1991 C CA . GLY A 1 267 ? 25.999 -9.656 -16.294 1.00 53.56 267 GLY A CA 1
ATOM 1992 C C . GLY A 1 267 ? 26.177 -8.168 -16.001 1.00 53.56 267 GLY A C 1
ATOM 1993 O O . GLY A 1 267 ? 27.131 -7.776 -15.332 1.00 53.56 267 GLY A O 1
ATOM 1994 N N . CYS A 1 268 ? 25.264 -7.337 -16.499 1.00 58.78 268 CYS A N 1
ATOM 1995 C CA . CYS A 1 268 ? 25.302 -5.899 -16.255 1.00 58.78 268 CYS A CA 1
ATOM 1996 C C . CYS A 1 268 ? 24.913 -5.595 -14.792 1.00 58.78 268 CYS A C 1
ATOM 1998 O O . CYS A 1 268 ? 23.796 -5.939 -14.390 1.00 58.78 268 CYS A O 1
ATOM 2000 N N . PRO A 1 269 ? 25.815 -5.012 -13.977 1.00 66.38 269 PRO A N 1
ATOM 2001 C CA . PRO A 1 269 ? 25.559 -4.785 -12.562 1.00 66.38 269 PRO A CA 1
ATOM 2002 C C . PRO A 1 269 ? 24.695 -3.540 -12.356 1.00 66.38 269 PRO A C 1
ATOM 2004 O O . PRO A 1 269 ? 25.025 -2.454 -12.827 1.00 66.38 269 PRO A O 1
ATOM 2007 N N . THR A 1 270 ? 23.623 -3.694 -11.583 1.00 74.56 270 THR A N 1
ATOM 2008 C CA . THR A 1 270 ? 22.829 -2.566 -11.077 1.00 74.56 270 THR A CA 1
ATOM 2009 C C . THR A 1 270 ? 23.155 -2.331 -9.606 1.00 74.56 270 THR A C 1
ATOM 2011 O O . THR A 1 270 ? 23.265 -3.284 -8.833 1.00 74.56 270 THR A O 1
ATOM 2014 N N . TYR A 1 271 ? 23.319 -1.071 -9.212 1.00 80.19 271 TYR A N 1
ATOM 2015 C CA . TYR A 1 271 ? 23.683 -0.677 -7.850 1.00 80.19 271 TYR A CA 1
ATOM 2016 C C . TYR A 1 271 ? 22.563 0.146 -7.224 1.00 80.19 271 TYR A C 1
ATOM 2018 O O . TYR A 1 271 ? 21.799 0.801 -7.931 1.00 80.19 271 TYR A O 1
ATOM 2026 N N . VAL A 1 272 ? 22.462 0.113 -5.897 1.00 87.56 272 VAL A N 1
ATOM 2027 C CA . VAL A 1 272 ? 21.615 1.063 -5.173 1.00 87.56 272 VAL A CA 1
ATOM 2028 C C . VAL A 1 272 ? 22.224 2.462 -5.295 1.00 87.56 272 VAL A C 1
ATOM 2030 O O . VAL A 1 272 ? 23.450 2.614 -5.282 1.00 87.56 272 VAL A O 1
ATOM 2033 N N . ASN A 1 273 ? 21.380 3.489 -5.401 1.00 86.44 273 ASN A N 1
ATOM 2034 C CA . ASN A 1 273 ? 21.839 4.871 -5.312 1.00 86.44 273 ASN A CA 1
ATOM 2035 C C . ASN A 1 273 ? 22.567 5.066 -3.955 1.00 86.44 273 ASN A C 1
ATOM 2037 O O . ASN A 1 273 ? 22.011 4.679 -2.921 1.00 86.44 273 ASN A O 1
ATOM 2041 N N . PRO A 1 274 ? 23.794 5.629 -3.920 1.00 86.50 274 PRO A N 1
ATOM 2042 C CA . PRO A 1 274 ? 24.615 5.733 -2.712 1.00 86.50 274 PRO A CA 1
ATOM 2043 C C . PRO A 1 274 ? 23.921 6.365 -1.504 1.00 86.50 274 PRO A C 1
ATOM 2045 O O . PRO A 1 274 ? 24.173 5.932 -0.382 1.00 86.50 274 PRO A O 1
ATOM 2048 N N . SER A 1 275 ? 23.001 7.313 -1.715 1.00 89.25 275 SER A N 1
ATOM 2049 C CA . SER A 1 275 ? 22.221 7.943 -0.639 1.00 89.25 275 SER A CA 1
ATOM 2050 C C . SER A 1 275 ? 21.325 6.971 0.140 1.00 89.25 275 SER A C 1
ATOM 2052 O O . SER A 1 275 ? 20.813 7.330 1.195 1.00 89.25 275 SER A O 1
ATOM 2054 N N . TYR A 1 276 ? 21.120 5.754 -0.370 1.00 92.25 276 TYR A N 1
ATOM 2055 C CA . TYR A 1 276 ? 20.270 4.714 0.209 1.00 92.25 276 TYR A CA 1
ATOM 2056 C C . TYR A 1 276 ? 21.042 3.495 0.737 1.00 92.25 276 TYR A C 1
ATOM 2058 O O . TYR A 1 276 ? 20.421 2.562 1.255 1.00 92.25 276 TYR A O 1
ATOM 2066 N N . VAL A 1 277 ? 22.376 3.478 0.629 1.00 91.44 277 VAL A N 1
ATOM 2067 C CA . VAL A 1 277 ? 23.198 2.406 1.213 1.00 91.44 277 VAL A CA 1
ATOM 2068 C C . VAL A 1 277 ? 22.999 2.395 2.729 1.00 91.44 277 VAL A C 1
ATOM 2070 O O . VAL A 1 277 ? 23.132 3.424 3.386 1.00 91.44 277 VAL A O 1
ATOM 2073 N N . GLY A 1 278 ? 22.656 1.233 3.284 1.00 89.00 278 GLY A N 1
ATOM 2074 C CA . GLY A 1 278 ? 22.406 1.084 4.723 1.00 89.00 278 GLY A CA 1
ATOM 2075 C C . GLY A 1 278 ? 21.028 1.571 5.197 1.00 89.00 278 GLY A C 1
ATOM 2076 O O . GLY A 1 278 ? 20.752 1.533 6.395 1.00 89.00 278 GLY A O 1
ATOM 2077 N N . LEU A 1 279 ? 20.109 1.947 4.287 1.00 91.62 279 LEU A N 1
ATOM 2078 C CA . LEU A 1 279 ? 18.710 2.302 4.614 1.00 91.62 279 LEU A CA 1
ATOM 2079 C C . LEU A 1 279 ? 18.037 1.287 5.562 1.00 91.62 279 LEU A C 1
ATOM 2081 O O . LEU A 1 279 ? 17.187 1.646 6.375 1.00 91.62 279 LEU A O 1
ATOM 2085 N N . ALA A 1 280 ? 18.398 0.013 5.418 1.00 86.75 280 ALA A N 1
ATOM 2086 C CA . ALA A 1 280 ? 17.802 -1.116 6.117 1.00 86.75 280 ALA A CA 1
ATOM 2087 C C . ALA A 1 280 ? 18.535 -1.538 7.404 1.00 86.75 280 ALA A C 1
ATOM 2089 O O . ALA A 1 280 ? 18.083 -2.476 8.065 1.00 86.75 280 ALA A O 1
ATOM 2090 N N . ASP A 1 281 ? 19.642 -0.886 7.772 1.00 88.00 281 ASP A N 1
ATOM 2091 C CA . ASP A 1 281 ? 20.495 -1.316 8.892 1.00 88.00 281 ASP A CA 1
ATOM 2092 C C . ASP A 1 281 ? 19.779 -1.180 10.249 1.00 88.00 281 ASP A C 1
ATOM 2094 O O . ASP A 1 281 ? 19.976 -1.990 11.154 1.00 88.00 281 ASP A O 1
ATOM 2098 N N . GLY A 1 282 ? 18.867 -0.206 10.363 1.00 84.88 282 GLY A N 1
ATOM 2099 C CA . GLY A 1 282 ? 17.943 -0.046 11.495 1.00 84.88 282 GLY A CA 1
ATOM 2100 C C . GLY A 1 282 ? 16.684 -0.928 11.431 1.00 84.88 282 GLY A C 1
ATOM 2101 O O . GLY A 1 282 ? 15.776 -0.759 12.246 1.00 84.88 282 GLY A O 1
ATOM 2102 N N . GLY A 1 283 ? 16.594 -1.845 10.464 1.00 91.56 283 GLY A N 1
ATOM 2103 C CA . GLY A 1 283 ? 15.393 -2.618 10.150 1.00 91.56 283 GLY A CA 1
ATOM 2104 C C . GLY A 1 283 ? 14.461 -1.917 9.152 1.00 91.56 283 GLY A C 1
ATOM 2105 O O . GLY A 1 283 ? 14.810 -0.917 8.533 1.00 91.56 283 GLY A O 1
ATOM 2106 N N . ALA A 1 284 ? 13.255 -2.463 8.970 1.00 95.75 284 ALA A N 1
ATOM 2107 C CA . ALA A 1 284 ? 12.284 -1.951 8.001 1.00 95.75 284 ALA A CA 1
ATOM 2108 C C . ALA A 1 284 ? 11.738 -0.559 8.403 1.00 95.75 284 ALA A C 1
ATOM 2110 O O . ALA A 1 284 ? 11.066 -0.468 9.443 1.00 95.75 284 ALA A O 1
ATOM 2111 N N . PRO A 1 285 ? 11.955 0.509 7.605 1.00 95.69 285 PRO A N 1
ATOM 2112 C CA . PRO A 1 285 ? 11.363 1.822 7.864 1.00 95.69 285 PRO A CA 1
ATOM 2113 C C . PRO A 1 285 ? 9.841 1.809 7.640 1.00 95.69 285 PRO A C 1
ATOM 2115 O O . PRO A 1 285 ? 9.310 0.948 6.947 1.00 95.69 285 PRO A O 1
ATOM 2118 N N . ASN A 1 286 ? 9.122 2.767 8.230 1.00 95.12 286 ASN A N 1
ATOM 2119 C CA . ASN A 1 286 ? 7.674 2.967 8.043 1.00 95.12 286 ASN A CA 1
ATOM 2120 C C . ASN A 1 286 ? 7.336 4.099 7.055 1.00 95.12 286 ASN A C 1
ATOM 2122 O O . ASN A 1 286 ? 6.174 4.470 6.936 1.00 95.12 286 ASN A O 1
ATOM 2126 N N . SER A 1 287 ? 8.319 4.638 6.335 1.00 95.75 287 SER A N 1
ATOM 2127 C CA . SER A 1 287 ? 8.161 5.701 5.333 1.00 95.75 287 SER A CA 1
ATOM 2128 C C . SER A 1 287 ? 8.915 5.362 4.037 1.00 95.75 287 SER A C 1
ATOM 2130 O O . SER A 1 287 ? 9.588 4.332 3.949 1.00 95.75 287 SER A O 1
ATOM 2132 N N . PHE A 1 288 ? 8.799 6.217 3.019 1.00 95.75 288 PHE A N 1
ATOM 2133 C CA . PHE A 1 288 ? 9.505 6.089 1.737 1.00 95.75 288 PHE A CA 1
ATOM 2134 C C . PHE A 1 288 ? 10.547 7.205 1.575 1.00 95.75 288 PHE A C 1
ATOM 2136 O O . PHE A 1 288 ? 10.320 8.117 0.785 1.00 95.75 288 PHE A O 1
ATOM 2143 N N . PRO A 1 289 ? 11.653 7.211 2.338 1.00 92.75 289 PRO A N 1
ATOM 2144 C CA . PRO A 1 289 ? 12.538 8.369 2.390 1.00 92.75 289 PRO A CA 1
ATOM 2145 C C . PRO A 1 289 ? 13.096 8.739 1.005 1.00 92.75 289 PRO A C 1
ATOM 2147 O O . PRO A 1 289 ? 13.553 7.885 0.250 1.00 92.75 289 PRO A O 1
ATOM 2150 N N . LYS A 1 290 ? 13.081 10.031 0.673 1.00 90.75 290 LYS A N 1
ATOM 2151 C CA . LYS A 1 290 ? 13.713 10.602 -0.526 1.00 90.75 290 LYS A CA 1
ATOM 2152 C C . LYS A 1 290 ? 15.081 11.160 -0.135 1.00 90.75 290 LYS A C 1
ATOM 2154 O O . LYS A 1 290 ? 15.172 12.291 0.331 1.00 90.75 290 LYS A O 1
ATOM 2159 N N . LEU A 1 291 ? 16.114 10.318 -0.227 1.00 89.94 291 LEU A N 1
ATOM 2160 C CA . LEU A 1 291 ? 17.462 10.606 0.293 1.00 89.94 291 LEU A CA 1
ATOM 2161 C C . LEU A 1 291 ? 18.387 11.275 -0.736 1.00 89.94 291 LEU A C 1
ATOM 2163 O O . LEU A 1 291 ? 19.444 11.784 -0.370 1.00 89.94 291 LEU A O 1
ATOM 2167 N N . VAL A 1 292 ? 17.995 11.325 -2.012 1.00 88.19 292 VAL A N 1
ATOM 2168 C CA . VAL A 1 292 ? 18.694 12.126 -3.025 1.00 88.19 292 VAL A CA 1
ATOM 2169 C C . VAL A 1 292 ? 18.220 13.575 -2.905 1.00 88.19 292 VAL A C 1
ATOM 2171 O O . VAL A 1 292 ? 17.114 13.928 -3.317 1.00 88.19 292 VAL A O 1
ATOM 2174 N N . THR A 1 293 ? 19.069 14.412 -2.312 1.00 85.50 293 THR A N 1
ATOM 2175 C CA . THR A 1 293 ? 18.833 15.846 -2.068 1.00 85.50 293 THR A CA 1
ATOM 2176 C C . THR A 1 293 ? 19.489 16.757 -3.108 1.00 85.50 293 THR A C 1
ATOM 2178 O O . THR A 1 293 ? 19.402 17.976 -2.986 1.00 85.50 293 THR A O 1
ATOM 2181 N N . ALA A 1 294 ? 20.146 16.183 -4.121 1.00 82.69 294 ALA A N 1
ATOM 2182 C CA . ALA A 1 294 ? 20.823 16.929 -5.174 1.00 82.69 294 ALA A CA 1
ATOM 2183 C C . ALA A 1 294 ? 19.860 17.844 -5.954 1.00 82.69 294 ALA A C 1
ATOM 2185 O O . ALA A 1 294 ? 18.683 17.520 -6.155 1.00 82.69 294 ALA A O 1
ATOM 2186 N N . CYS A 1 295 ? 20.397 18.966 -6.430 1.00 87.06 295 CYS A N 1
ATOM 2187 C CA . CYS A 1 295 ? 19.737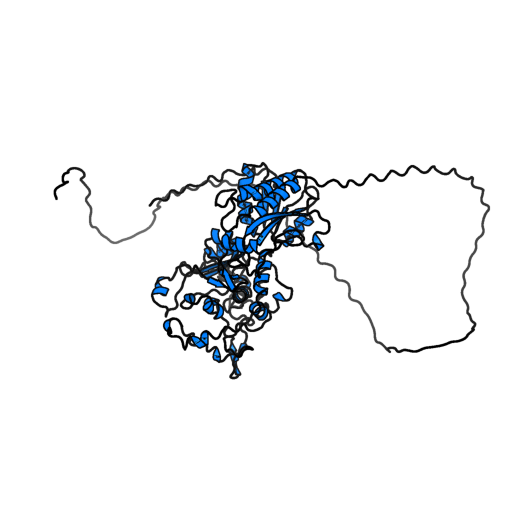 19.872 -7.362 1.00 87.06 295 CYS A CA 1
ATOM 2188 C C . CYS A 1 295 ? 20.626 20.056 -8.595 1.00 87.06 295 CYS A C 1
ATOM 2190 O O . CYS A 1 295 ? 21.851 20.043 -8.482 1.00 87.06 295 CYS A O 1
ATOM 2192 N N . TYR A 1 296 ? 20.004 20.195 -9.763 1.00 84.31 296 TYR A N 1
ATOM 2193 C CA . TYR A 1 296 ? 20.695 20.452 -11.017 1.00 84.31 296 TYR A CA 1
ATOM 2194 C C . TYR A 1 296 ? 20.711 21.952 -11.295 1.00 84.31 296 TYR A C 1
ATOM 2196 O O . TYR A 1 296 ? 19.661 22.599 -11.322 1.00 84.31 296 TYR A O 1
ATOM 2204 N N . GLU A 1 297 ? 21.910 22.485 -11.504 1.00 87.38 297 GLU A N 1
ATOM 2205 C CA . GLU A 1 297 ? 22.146 23.890 -11.814 1.00 87.38 297 GLU A CA 1
ATOM 2206 C C . GLU A 1 297 ? 21.962 24.140 -13.315 1.00 87.38 297 GLU A C 1
ATOM 2208 O O . GLU A 1 297 ? 22.611 23.511 -14.150 1.00 87.38 297 GLU A O 1
ATOM 2213 N N . PHE A 1 298 ? 21.093 25.087 -13.662 1.00 83.88 298 PHE A N 1
ATOM 2214 C CA . PHE A 1 298 ? 20.829 25.493 -15.042 1.00 83.88 298 PHE A CA 1
ATOM 2215 C C . PHE A 1 298 ? 21.324 26.920 -15.283 1.00 83.88 298 PHE A C 1
ATOM 2217 O O . PHE A 1 298 ? 21.084 27.818 -14.476 1.00 83.88 298 PHE A O 1
ATOM 2224 N N . GLU A 1 299 ? 21.939 27.171 -16.441 1.00 83.88 299 GLU A N 1
ATOM 2225 C CA . GLU A 1 299 ? 22.263 28.540 -16.844 1.00 83.88 299 GLU A CA 1
ATOM 2226 C C . GLU A 1 299 ? 20.971 29.367 -16.995 1.00 83.88 299 GLU A C 1
ATOM 2228 O O . GLU A 1 299 ? 20.049 28.991 -17.722 1.00 83.88 299 GLU A O 1
ATOM 2233 N N . ALA A 1 300 ? 20.904 30.493 -16.277 1.00 83.88 300 ALA A N 1
ATOM 2234 C CA . ALA A 1 300 ? 19.774 31.428 -16.255 1.00 83.88 300 ALA A CA 1
ATOM 2235 C C . ALA A 1 300 ? 18.402 30.852 -15.816 1.00 83.88 300 ALA A C 1
ATOM 2237 O O . ALA A 1 300 ? 17.365 31.439 -16.134 1.00 83.88 300 ALA A O 1
ATOM 2238 N N . GLN A 1 301 ? 18.369 29.761 -15.041 1.00 87.94 301 GLN A N 1
ATOM 2239 C CA . GLN A 1 301 ? 17.160 29.302 -14.331 1.00 87.94 301 GLN A CA 1
ATOM 2240 C C . GLN A 1 301 ? 17.449 29.117 -12.833 1.00 87.94 301 GLN A C 1
ATOM 2242 O O . GLN A 1 301 ? 18.592 29.226 -12.395 1.00 87.94 301 GLN A O 1
ATOM 2247 N N . LEU A 1 302 ? 16.411 28.863 -12.031 1.00 89.25 302 LEU A N 1
ATOM 2248 C CA . LEU A 1 302 ? 16.614 28.400 -10.652 1.00 89.25 302 LEU A CA 1
ATOM 2249 C C . LEU A 1 302 ? 17.094 26.935 -10.655 1.00 89.25 302 LEU A C 1
ATOM 2251 O O . LEU A 1 302 ? 16.794 26.223 -11.612 1.00 89.25 302 LEU A O 1
ATOM 2255 N N . PRO A 1 303 ? 17.785 26.451 -9.607 1.00 90.38 303 PRO A N 1
ATOM 2256 C CA . PRO A 1 303 ? 18.173 25.046 -9.519 1.00 90.38 303 PRO A CA 1
ATOM 2257 C C . PRO A 1 303 ? 16.938 24.139 -9.472 1.00 90.38 303 PRO A C 1
ATOM 2259 O O . PRO A 1 303 ? 16.006 24.406 -8.708 1.00 90.38 303 PRO A O 1
ATOM 2262 N N . LEU A 1 304 ? 16.924 23.052 -10.249 1.00 90.19 304 LEU A N 1
ATOM 2263 C CA . LEU A 1 304 ? 15.870 22.037 -10.160 1.00 90.19 304 LEU A CA 1
ATOM 2264 C C . LEU A 1 304 ? 16.273 20.979 -9.140 1.00 90.19 304 LEU A C 1
ATOM 2266 O O . LEU A 1 304 ? 17.190 20.199 -9.395 1.00 90.19 304 LEU A O 1
ATOM 2270 N N . CYS A 1 305 ? 15.583 20.906 -8.008 1.00 90.31 305 CYS A N 1
ATOM 2271 C CA . CYS A 1 305 ? 15.892 19.911 -6.990 1.00 90.31 305 CYS A CA 1
ATOM 2272 C C . CYS A 1 305 ? 15.198 18.570 -7.257 1.00 90.31 305 CYS A C 1
ATOM 2274 O O . CYS A 1 305 ? 14.091 18.499 -7.792 1.00 90.31 305 CYS A O 1
ATOM 2276 N N . ASN A 1 306 ? 15.833 17.472 -6.840 1.00 89.50 306 ASN A N 1
ATOM 2277 C CA . ASN A 1 306 ? 15.300 16.121 -7.034 1.00 89.50 306 ASN A CA 1
ATOM 2278 C C . ASN A 1 306 ? 13.920 15.923 -6.370 1.00 89.50 306 ASN A C 1
ATOM 2280 O O . ASN A 1 306 ? 13.103 15.142 -6.852 1.00 89.50 306 ASN A O 1
ATOM 2284 N N . PHE A 1 307 ? 13.623 16.686 -5.314 1.00 91.31 307 PHE A N 1
ATOM 2285 C CA . PHE A 1 307 ? 12.307 16.713 -4.674 1.00 91.31 307 PHE A CA 1
ATOM 2286 C C . PHE A 1 307 ? 11.216 17.389 -5.526 1.00 91.31 307 PHE A C 1
ATOM 2288 O O . PHE A 1 307 ? 10.060 16.983 -5.451 1.00 91.31 307 PHE A O 1
ATOM 2295 N N . ASP A 1 308 ? 11.561 18.375 -6.361 1.00 92.06 308 ASP A N 1
ATOM 2296 C CA . ASP A 1 308 ? 10.626 18.979 -7.318 1.00 92.06 308 ASP A CA 1
ATOM 2297 C C . ASP A 1 308 ? 10.353 18.035 -8.494 1.00 92.06 308 ASP A C 1
ATOM 2299 O O . ASP A 1 308 ? 9.217 17.916 -8.950 1.00 92.06 308 ASP A O 1
ATOM 2303 N N . ALA A 1 309 ? 11.378 17.322 -8.969 1.00 91.06 309 ALA A N 1
ATOM 2304 C CA . ALA A 1 309 ? 11.240 16.341 -10.045 1.00 91.06 309 ALA A CA 1
ATOM 2305 C C . ALA A 1 309 ? 10.495 15.065 -9.607 1.00 91.06 309 ALA A C 1
ATOM 2307 O O . ALA A 1 309 ? 9.716 14.516 -10.384 1.00 91.06 309 ALA A O 1
ATOM 2308 N N . PHE A 1 310 ? 10.692 14.624 -8.361 1.00 92.69 310 PHE A N 1
ATOM 2309 C CA . PHE A 1 310 ? 10.077 13.423 -7.791 1.00 92.69 310 PHE A CA 1
ATOM 2310 C C . PHE A 1 310 ? 9.480 13.722 -6.405 1.00 92.69 310 PHE A C 1
ATOM 2312 O O . PHE A 1 310 ? 10.013 13.244 -5.397 1.00 92.69 310 PHE A O 1
ATOM 2319 N N . PRO A 1 311 ? 8.376 14.480 -6.305 1.00 94.50 311 PRO A N 1
ATOM 2320 C CA . PRO A 1 311 ? 7.766 14.813 -5.021 1.00 94.50 311 PRO A CA 1
ATOM 2321 C C . PRO A 1 311 ? 7.074 13.604 -4.374 1.00 94.50 311 PRO A C 1
ATOM 2323 O O . PRO A 1 311 ? 7.008 12.502 -4.929 1.00 94.50 311 PRO A O 1
ATOM 2326 N N . TYR A 1 312 ? 6.587 13.796 -3.149 1.00 96.62 312 TYR A N 1
ATOM 2327 C CA . TYR A 1 312 ? 5.631 12.876 -2.530 1.00 96.62 312 TYR A CA 1
ATOM 2328 C C . TYR A 1 312 ? 4.201 13.205 -2.965 1.00 96.62 312 TYR A C 1
ATOM 2330 O O . TYR A 1 312 ? 3.872 14.366 -3.204 1.00 96.62 312 TYR A O 1
ATOM 2338 N N . ALA A 1 313 ? 3.331 12.198 -2.941 1.00 97.62 313 ALA A N 1
ATOM 2339 C CA . ALA A 1 313 ? 1.903 12.419 -2.750 1.00 97.62 313 ALA A CA 1
ATOM 2340 C C . ALA A 1 313 ? 1.599 12.696 -1.263 1.00 97.62 313 ALA A C 1
ATOM 2342 O O . ALA A 1 313 ? 2.277 12.181 -0.367 1.00 97.62 313 ALA A O 1
ATOM 2343 N N . GLY A 1 314 ? 0.536 13.445 -0.981 1.00 95.56 314 GLY A N 1
ATOM 2344 C CA . GLY A 1 314 ? -0.006 13.616 0.367 1.00 95.56 314 GLY A CA 1
ATOM 2345 C C . GLY A 1 314 ? -0.606 12.332 0.952 1.00 95.56 314 GLY A C 1
ATOM 2346 O O . GLY A 1 314 ? -0.736 12.232 2.168 1.00 95.56 314 GLY A O 1
ATOM 2347 N N . GLY A 1 315 ? -0.913 11.335 0.115 1.00 96.31 315 GLY A N 1
ATOM 2348 C CA . GLY A 1 315 ? -1.412 10.022 0.527 1.00 96.31 315 GLY A CA 1
ATOM 2349 C C . GLY A 1 315 ? -1.519 9.021 -0.630 1.00 96.31 315 GLY A C 1
ATOM 2350 O O . GLY A 1 315 ? -1.368 9.383 -1.800 1.00 96.31 315 GLY A O 1
ATOM 2351 N N . LEU A 1 316 ? -1.792 7.759 -0.299 1.00 97.88 316 LEU A N 1
ATOM 2352 C CA . LEU A 1 316 ? -2.023 6.639 -1.222 1.00 97.88 316 LEU A CA 1
ATOM 2353 C C . LEU A 1 316 ? -3.123 6.957 -2.252 1.00 97.88 316 LEU A C 1
ATOM 2355 O O . LEU A 1 316 ? -2.969 6.642 -3.437 1.00 97.88 316 LEU A O 1
ATOM 2359 N N . ALA A 1 317 ? -4.196 7.633 -1.829 1.00 97.12 317 ALA A N 1
ATOM 2360 C CA . ALA A 1 317 ? -5.306 8.005 -2.709 1.00 97.12 317 ALA A CA 1
ATOM 2361 C C . ALA A 1 317 ? -4.936 9.120 -3.707 1.00 97.12 317 ALA A C 1
ATOM 2363 O O . ALA A 1 317 ? -5.413 9.121 -4.843 1.00 97.12 317 ALA A O 1
ATOM 2364 N N . GLU A 1 318 ? -4.070 10.061 -3.314 1.00 97.69 318 GLU A N 1
ATOM 2365 C CA . GLU A 1 318 ? -3.547 11.086 -4.228 1.00 97.69 318 GLU A CA 1
ATOM 2366 C C . GLU A 1 318 ? -2.538 10.483 -5.212 1.00 97.69 318 GLU A C 1
ATOM 2368 O O . GLU A 1 318 ? -2.581 10.812 -6.396 1.00 97.69 318 GLU A O 1
ATOM 2373 N N . ALA A 1 319 ? -1.694 9.548 -4.763 1.00 98.12 319 ALA A N 1
ATOM 2374 C CA . ALA A 1 319 ? -0.759 8.837 -5.632 1.00 98.12 319 ALA A CA 1
ATOM 2375 C C . ALA A 1 319 ? -1.491 8.077 -6.758 1.00 98.12 319 ALA A C 1
ATOM 2377 O O . ALA A 1 319 ? -1.098 8.166 -7.924 1.00 98.12 319 ALA A O 1
ATOM 2378 N N . ALA A 1 320 ? -2.602 7.401 -6.436 1.00 98.38 320 ALA A N 1
ATOM 2379 C CA . ALA A 1 320 ? -3.454 6.757 -7.435 1.00 98.38 320 ALA A CA 1
ATOM 2380 C C . ALA A 1 320 ? -4.167 7.759 -8.357 1.00 98.38 320 ALA A C 1
ATOM 2382 O O . ALA A 1 320 ? -4.169 7.575 -9.575 1.00 98.38 320 ALA A O 1
ATOM 2383 N N . LEU A 1 321 ? -4.734 8.843 -7.813 1.00 97.94 321 LEU A N 1
ATOM 2384 C CA . LEU A 1 321 ? -5.378 9.880 -8.625 1.00 97.94 321 LEU A CA 1
ATOM 2385 C C . LEU A 1 321 ? -4.390 10.556 -9.592 1.00 97.94 321 LEU A C 1
ATOM 2387 O O . LEU A 1 321 ? -4.770 10.866 -10.721 1.00 97.94 321 LEU A O 1
ATOM 2391 N N . GLY A 1 322 ? -3.141 10.771 -9.171 1.00 97.12 322 GLY A N 1
ATOM 2392 C CA . GLY A 1 322 ? -2.075 11.293 -10.022 1.00 97.12 322 GLY A CA 1
ATOM 2393 C C . GLY A 1 322 ? -1.775 10.342 -11.181 1.00 97.12 322 GLY A C 1
ATOM 2394 O O . GLY A 1 322 ? -1.981 10.685 -12.348 1.00 97.12 322 GLY A O 1
ATOM 2395 N N . ALA A 1 323 ? -1.416 9.094 -10.866 1.00 96.88 323 ALA A N 1
ATOM 2396 C CA . ALA A 1 323 ? -1.120 8.074 -11.871 1.00 96.88 323 ALA A CA 1
ATOM 2397 C C . ALA A 1 323 ? -2.270 7.853 -12.873 1.00 96.88 323 ALA A C 1
ATOM 2399 O O . ALA A 1 323 ? -2.033 7.774 -14.078 1.00 96.88 323 ALA A O 1
ATOM 2400 N N . SER A 1 324 ? -3.524 7.852 -12.404 1.00 96.62 324 SER A N 1
ATOM 2401 C CA . SER A 1 324 ? -4.727 7.735 -13.246 1.00 96.62 324 SER A CA 1
ATOM 2402 C C . SER A 1 324 ? -4.841 8.826 -14.321 1.00 96.62 324 SER A C 1
ATOM 2404 O O . SER A 1 324 ? -5.400 8.595 -15.396 1.00 96.62 324 SER A O 1
ATOM 2406 N N . ARG A 1 325 ? -4.284 10.014 -14.053 1.00 95.56 325 ARG A N 1
ATOM 2407 C CA . ARG A 1 325 ? -4.345 11.204 -14.917 1.00 95.56 325 ARG A CA 1
ATOM 2408 C C . ARG A 1 325 ? -3.080 11.418 -15.756 1.00 95.56 325 ARG A C 1
ATOM 2410 O O . ARG A 1 325 ? -2.986 12.450 -16.415 1.00 95.56 325 ARG A O 1
ATOM 2417 N N . GLY A 1 326 ? -2.116 10.494 -15.713 1.00 95.44 326 GLY A N 1
ATOM 2418 C CA . GLY A 1 326 ? -0.790 10.694 -16.311 1.00 95.44 326 GLY A CA 1
ATOM 2419 C C . GLY A 1 326 ? 0.017 11.796 -15.621 1.00 95.44 326 GLY A C 1
ATOM 2420 O O . GLY A 1 326 ? 0.819 12.475 -16.258 1.00 95.44 326 GLY A O 1
ATOM 2421 N N . ASP A 1 327 ? -0.236 12.008 -14.331 1.00 95.81 327 ASP A N 1
ATOM 2422 C CA . ASP A 1 327 ? 0.354 13.054 -13.505 1.00 95.81 327 ASP A CA 1
ATOM 2423 C C . ASP A 1 327 ? 1.408 12.444 -12.577 1.00 95.81 327 ASP A C 1
ATOM 2425 O O . ASP A 1 327 ? 1.079 11.702 -11.651 1.00 95.81 327 ASP A O 1
ATOM 2429 N N . THR A 1 328 ? 2.681 12.761 -12.804 1.00 93.94 328 THR A N 1
ATOM 2430 C CA . THR A 1 328 ? 3.781 12.332 -11.923 1.00 93.94 328 THR A CA 1
ATOM 2431 C C . THR A 1 328 ? 3.878 13.167 -10.642 1.00 93.94 328 THR A C 1
ATOM 2433 O O . THR A 1 328 ? 4.778 12.942 -9.837 1.00 93.94 328 THR A O 1
ATOM 2436 N N . LEU A 1 329 ? 2.987 14.156 -10.462 1.00 96.00 329 LEU A N 1
ATOM 2437 C CA . LEU A 1 329 ? 3.014 15.212 -9.438 1.00 96.00 329 LEU A CA 1
ATOM 2438 C C . LEU A 1 329 ? 4.224 16.162 -9.526 1.00 96.00 329 LEU A C 1
ATOM 2440 O O . LEU A 1 329 ? 4.281 17.144 -8.783 1.00 96.00 329 LEU A O 1
ATOM 2444 N N . ALA A 1 330 ? 5.155 15.905 -10.448 1.00 94.56 330 ALA A N 1
ATOM 2445 C CA . ALA A 1 330 ? 6.395 16.643 -10.619 1.00 94.56 330 ALA A CA 1
ATOM 2446 C C . ALA A 1 330 ? 6.183 18.141 -10.890 1.00 94.56 330 ALA A C 1
ATOM 2448 O O . ALA A 1 330 ? 5.156 18.593 -11.409 1.00 94.56 330 ALA A O 1
ATOM 2449 N N . ARG A 1 331 ? 7.207 18.919 -10.553 1.00 94.31 331 ARG A N 1
ATOM 2450 C CA . ARG A 1 331 ? 7.310 20.360 -10.761 1.00 94.31 331 ARG A CA 1
ATOM 2451 C C . ARG A 1 331 ? 8.583 20.660 -11.544 1.00 94.31 331 ARG A C 1
ATOM 2453 O O . ARG A 1 331 ? 9.573 21.108 -10.989 1.00 94.31 331 ARG A O 1
ATOM 2460 N N . THR A 1 332 ? 8.571 20.381 -12.844 1.00 91.88 332 THR A N 1
ATOM 2461 C CA . THR A 1 332 ? 9.734 20.594 -13.729 1.00 91.88 332 THR A CA 1
ATOM 2462 C C . THR A 1 332 ? 9.497 21.647 -14.813 1.00 91.88 332 THR A C 1
ATOM 2464 O O . THR A 1 332 ? 10.417 21.991 -15.551 1.00 91.88 332 THR A O 1
ATOM 2467 N N . ALA A 1 333 ? 8.290 22.217 -14.907 1.00 91.56 333 ALA A N 1
ATOM 2468 C CA . ALA A 1 333 ? 7.968 23.237 -15.902 1.00 91.56 333 ALA A CA 1
ATOM 2469 C C . ALA A 1 333 ? 8.395 24.634 -15.414 1.00 91.56 333 ALA A C 1
ATOM 2471 O O . ALA A 1 333 ? 7.658 25.293 -14.672 1.00 91.56 333 ALA A O 1
ATOM 2472 N N . PHE A 1 334 ? 9.587 25.084 -15.816 1.00 90.06 334 PHE A N 1
ATOM 2473 C CA . PHE A 1 334 ? 10.082 26.430 -15.509 1.00 90.06 334 PHE A CA 1
ATOM 2474 C C . PHE A 1 334 ? 9.256 27.505 -16.230 1.00 90.06 334 PHE A C 1
ATOM 2476 O O . PHE A 1 334 ? 9.022 27.418 -17.434 1.00 90.06 334 PHE A O 1
ATOM 2483 N N . ASN A 1 335 ? 8.820 28.530 -15.495 1.00 88.38 335 ASN A N 1
ATOM 2484 C CA . ASN A 1 335 ? 7.956 29.602 -16.008 1.00 88.38 335 ASN A CA 1
ATOM 2485 C C . ASN A 1 335 ? 8.626 30.994 -16.016 1.00 88.38 335 ASN A C 1
ATOM 2487 O O . ASN A 1 335 ? 7.939 32.005 -16.148 1.00 88.38 335 ASN A O 1
ATOM 2491 N N . GLY A 1 336 ? 9.949 31.057 -15.830 1.00 87.69 336 GLY A N 1
ATOM 2492 C CA . GLY A 1 336 ? 10.714 32.304 -15.708 1.00 87.69 336 GLY A CA 1
ATOM 2493 C C . GLY A 1 336 ? 10.861 32.835 -14.276 1.00 87.69 336 GLY A C 1
ATOM 2494 O O . GLY A 1 336 ? 11.800 33.579 -14.016 1.00 87.69 336 GLY A O 1
ATOM 2495 N N . SER A 1 337 ? 9.991 32.441 -13.337 1.00 87.06 337 SER A N 1
ATOM 2496 C CA . SER A 1 337 ? 10.087 32.813 -11.912 1.00 87.06 337 SER A CA 1
ATOM 2497 C C . SER A 1 337 ? 10.235 31.620 -10.963 1.00 87.06 337 SER A C 1
ATOM 2499 O O . SER A 1 337 ? 10.639 31.797 -9.816 1.00 87.06 337 SER A O 1
ATOM 2501 N N . GLY A 1 338 ? 9.956 30.404 -11.432 1.00 89.38 338 GLY A N 1
ATOM 2502 C CA . GLY A 1 338 ? 10.216 29.166 -10.709 1.00 89.38 338 GLY A CA 1
ATOM 2503 C C . GLY A 1 338 ? 9.613 27.942 -11.384 1.00 89.38 338 GLY A C 1
ATOM 2504 O O . GLY A 1 338 ? 9.113 27.999 -12.511 1.00 89.38 338 GLY A O 1
ATOM 2505 N N . TYR A 1 339 ? 9.664 26.814 -10.681 1.00 92.56 339 TYR A N 1
ATOM 2506 C CA . TYR A 1 339 ? 9.131 25.556 -11.179 1.00 92.56 339 TYR A CA 1
ATOM 2507 C C . TYR A 1 339 ? 7.643 25.399 -10.863 1.00 92.56 339 TYR A C 1
ATOM 2509 O O . TYR A 1 339 ? 7.193 25.400 -9.710 1.00 92.56 339 TYR A O 1
ATOM 2517 N N . SER A 1 340 ? 6.866 25.256 -11.930 1.00 93.00 340 SER A N 1
ATOM 2518 C CA . SER A 1 340 ? 5.446 24.933 -11.908 1.00 93.00 340 SER A CA 1
ATOM 2519 C C . SER A 1 340 ? 5.223 23.450 -12.208 1.00 93.00 340 SER A C 1
ATOM 2521 O O . SER A 1 340 ? 6.141 22.735 -12.616 1.00 93.00 340 SER A O 1
ATOM 2523 N N . LYS A 1 341 ? 3.997 22.979 -11.958 1.00 93.31 341 LYS A N 1
ATOM 2524 C CA . LYS A 1 341 ? 3.599 21.587 -12.175 1.00 93.31 341 LYS A CA 1
ATOM 2525 C C . LYS A 1 341 ? 3.869 21.156 -13.622 1.00 93.31 341 LYS A C 1
ATOM 2527 O O . LYS A 1 341 ? 3.521 21.877 -14.556 1.00 93.31 341 LYS A O 1
ATOM 2532 N N . SER A 1 342 ? 4.466 19.983 -13.788 1.00 92.50 342 SER A N 1
ATOM 2533 C CA . SER A 1 342 ? 4.750 19.379 -15.087 1.00 92.50 342 SER A CA 1
ATOM 2534 C C . SER A 1 342 ? 3.461 19.073 -15.860 1.00 92.50 342 SER A C 1
ATOM 2536 O O . SER A 1 342 ? 2.383 18.922 -15.282 1.00 92.50 342 SER A O 1
ATOM 2538 N N . GLN A 1 343 ? 3.559 19.005 -17.188 1.00 92.00 343 GLN A N 1
ATOM 2539 C CA . GLN A 1 343 ? 2.414 18.643 -18.022 1.00 92.00 343 GLN A CA 1
ATOM 2540 C C . GLN A 1 343 ? 2.002 17.187 -17.776 1.00 92.00 343 GLN A C 1
ATOM 2542 O O . GLN A 1 343 ? 2.848 16.328 -17.532 1.00 92.00 343 GLN A O 1
ATOM 2547 N N . LEU A 1 344 ? 0.696 16.925 -17.868 1.00 94.38 344 LEU A N 1
ATOM 2548 C CA . LEU A 1 344 ? 0.170 15.563 -17.875 1.00 94.38 344 LEU A CA 1
ATOM 2549 C C . LEU A 1 344 ? 0.698 14.823 -19.107 1.00 94.38 344 LEU A C 1
ATOM 2551 O O . LEU A 1 344 ? 0.759 15.397 -20.196 1.00 94.38 344 LEU A O 1
ATOM 2555 N N . GLN A 1 345 ? 1.044 13.551 -18.941 1.00 93.00 345 GLN A N 1
ATOM 2556 C CA . GLN A 1 345 ? 1.418 12.689 -20.058 1.00 93.00 345 GLN A CA 1
ATOM 2557 C C . GLN A 1 345 ? 0.230 12.522 -21.018 1.00 93.00 345 GLN A C 1
ATOM 2559 O O . GLN A 1 345 ? -0.925 12.411 -20.596 1.00 93.00 345 GLN A O 1
ATOM 2564 N N . SER A 1 346 ? 0.507 12.518 -22.323 1.00 92.38 346 SER A N 1
ATOM 2565 C CA . SER A 1 346 ? -0.538 12.451 -23.347 1.00 92.38 346 SER A CA 1
ATOM 2566 C C . SER A 1 346 ? -1.244 11.087 -23.339 1.00 92.38 346 SER A C 1
ATOM 2568 O O . SER A 1 346 ? -0.571 10.063 -23.182 1.00 92.38 346 SER A O 1
ATOM 2570 N N . PRO A 1 347 ? -2.569 11.029 -23.581 1.00 91.31 347 PRO A N 1
ATOM 2571 C CA . PRO A 1 347 ? -3.278 9.765 -23.766 1.00 91.31 347 PRO A CA 1
ATOM 2572 C C . PRO A 1 347 ? -2.633 8.908 -24.861 1.00 91.31 347 PRO A C 1
ATOM 2574 O O . PRO A 1 347 ? -2.277 9.412 -25.926 1.00 91.31 347 PRO A O 1
ATOM 2577 N N . GLY A 1 348 ? -2.483 7.617 -24.587 1.00 90.19 348 GLY A N 1
ATOM 2578 C CA . GLY A 1 348 ? -1.720 6.663 -25.387 1.00 90.19 348 GLY A CA 1
ATOM 2579 C C . GLY A 1 348 ? -0.251 6.531 -24.963 1.00 90.19 348 GLY A C 1
ATOM 2580 O O . GLY A 1 348 ? 0.384 5.543 -25.321 1.00 90.19 348 GLY A O 1
ATOM 2581 N N . THR A 1 349 ? 0.294 7.480 -24.195 1.00 91.06 349 THR A N 1
ATOM 2582 C CA . THR A 1 349 ? 1.703 7.498 -23.748 1.00 91.06 349 THR A CA 1
ATOM 2583 C C . THR A 1 349 ? 1.862 7.501 -22.226 1.00 91.06 349 THR A C 1
ATOM 2585 O O . THR A 1 349 ? 2.975 7.685 -21.733 1.00 91.06 349 THR A O 1
ATOM 2588 N N . VAL A 1 350 ? 0.773 7.321 -21.467 1.00 93.56 350 VAL A N 1
ATOM 2589 C CA . VAL A 1 350 ? 0.821 7.370 -20.000 1.00 93.56 350 VAL A CA 1
ATOM 2590 C C . VAL A 1 350 ? 1.713 6.251 -19.461 1.00 93.56 350 VAL A C 1
ATOM 2592 O O . VAL A 1 350 ? 1.630 5.109 -19.896 1.00 93.56 350 VAL A O 1
ATOM 2595 N N . ASN A 1 351 ? 2.588 6.578 -18.520 1.00 92.88 351 ASN A N 1
ATOM 2596 C CA . ASN A 1 351 ? 3.583 5.694 -17.941 1.00 92.88 351 ASN A CA 1
ATOM 2597 C C . ASN A 1 351 ? 3.892 6.150 -16.508 1.00 92.88 351 ASN A C 1
ATOM 2599 O O . ASN A 1 351 ? 4.860 6.871 -16.254 1.00 92.88 351 ASN A O 1
ATOM 2603 N N . VAL A 1 352 ? 3.002 5.803 -15.575 1.00 95.88 352 VAL A N 1
ATOM 2604 C CA . VAL A 1 352 ? 3.100 6.209 -14.168 1.00 95.88 352 VAL A CA 1
ATOM 2605 C C . VAL A 1 352 ? 2.888 5.012 -13.247 1.00 95.88 352 VAL A C 1
ATOM 2607 O O . VAL A 1 352 ? 1.920 4.258 -13.378 1.00 95.88 352 VAL A O 1
ATOM 2610 N N . ILE A 1 353 ? 3.794 4.872 -12.281 1.00 97.44 353 ILE A N 1
ATOM 2611 C CA . ILE A 1 353 ? 3.732 3.900 -11.189 1.00 97.44 353 ILE A CA 1
ATOM 2612 C C . ILE A 1 353 ? 3.505 4.659 -9.878 1.00 97.44 353 ILE A C 1
ATOM 2614 O O . ILE A 1 353 ? 4.107 5.707 -9.648 1.00 97.44 353 ILE A O 1
ATOM 2618 N N . ALA A 1 354 ? 2.664 4.120 -9.001 1.00 98.19 354 ALA A N 1
ATOM 2619 C CA . ALA A 1 354 ? 2.363 4.672 -7.688 1.00 98.19 354 ALA A CA 1
ATOM 2620 C C . ALA A 1 354 ? 2.331 3.571 -6.620 1.00 98.19 354 ALA A C 1
ATOM 2622 O O . ALA A 1 354 ? 1.828 2.471 -6.853 1.00 98.19 354 ALA A O 1
ATOM 2623 N N . ILE A 1 355 ? 2.812 3.882 -5.418 1.00 98.56 355 ILE A N 1
ATOM 2624 C CA . ILE A 1 355 ? 2.460 3.109 -4.228 1.00 98.56 355 ILE A CA 1
ATOM 2625 C C . ILE A 1 355 ? 1.090 3.586 -3.756 1.00 98.56 355 ILE A C 1
ATOM 2627 O O . ILE A 1 355 ? 0.906 4.764 -3.453 1.00 98.56 355 ILE A O 1
ATOM 2631 N N . THR A 1 356 ? 0.128 2.671 -3.716 1.00 98.56 356 THR A N 1
ATOM 2632 C CA . THR A 1 356 ? -1.262 2.961 -3.349 1.00 98.56 356 THR A CA 1
ATOM 2633 C C . THR A 1 356 ? -1.915 1.747 -2.679 1.00 98.56 356 THR A C 1
ATOM 2635 O O . THR A 1 356 ? -1.309 0.675 -2.595 1.00 98.56 356 THR A O 1
ATOM 2638 N N . ASP A 1 357 ? -3.131 1.913 -2.171 1.00 98.19 357 ASP A N 1
ATOM 2639 C CA . ASP A 1 357 ? -3.977 0.841 -1.650 1.00 98.19 357 ASP A CA 1
ATOM 2640 C C . ASP A 1 357 ? -4.936 0.279 -2.711 1.00 98.19 357 ASP A C 1
ATOM 2642 O O . ASP A 1 357 ? -5.229 0.936 -3.709 1.00 98.19 357 ASP A O 1
ATOM 2646 N N . VAL A 1 358 ? -5.421 -0.951 -2.508 1.00 98.19 358 VAL A N 1
ATOM 2647 C CA . VAL A 1 358 ? -6.324 -1.617 -3.470 1.00 98.19 358 VAL A CA 1
ATOM 2648 C C . VAL A 1 358 ? -7.640 -0.840 -3.677 1.00 98.19 358 VAL A C 1
ATOM 2650 O O . VAL A 1 358 ? -7.978 -0.610 -4.836 1.00 98.19 358 VAL A O 1
ATOM 2653 N N . PRO A 1 359 ? -8.353 -0.357 -2.633 1.00 97.50 359 PRO A N 1
ATOM 2654 C CA . PRO A 1 359 ? -9.531 0.501 -2.815 1.00 97.50 359 PRO A CA 1
ATOM 2655 C C . PRO A 1 359 ? -9.267 1.755 -3.663 1.00 97.50 359 PRO A C 1
ATOM 2657 O O . PRO A 1 359 ? -10.039 2.054 -4.575 1.00 97.50 359 PRO A O 1
ATOM 2660 N N . SER A 1 360 ? -8.165 2.472 -3.417 1.00 98.19 360 SER A N 1
ATOM 2661 C CA . SER A 1 360 ? -7.748 3.618 -4.238 1.00 98.19 360 SER A CA 1
ATOM 2662 C C . SER A 1 360 ? -7.414 3.214 -5.677 1.00 98.19 360 SER A C 1
ATOM 2664 O O . SER A 1 360 ? -7.776 3.931 -6.613 1.00 98.19 360 SER A O 1
ATOM 2666 N N . ALA A 1 361 ? -6.751 2.073 -5.880 1.00 98.06 361 ALA A N 1
ATOM 2667 C CA . ALA A 1 361 ? -6.424 1.568 -7.209 1.00 98.06 361 ALA A CA 1
ATOM 2668 C C . ALA A 1 361 ? -7.684 1.231 -8.021 1.00 98.06 361 ALA A C 1
ATOM 2670 O O . ALA A 1 361 ? -7.822 1.726 -9.141 1.00 98.06 361 ALA A O 1
ATOM 2671 N N . ASP A 1 362 ? -8.628 0.486 -7.437 1.00 95.12 362 ASP A N 1
ATOM 2672 C CA . ASP A 1 362 ? -9.916 0.150 -8.057 1.00 95.12 362 ASP A CA 1
ATOM 2673 C C . ASP A 1 362 ? -10.715 1.427 -8.373 1.00 95.12 362 ASP A C 1
ATOM 2675 O O . ASP A 1 362 ? -11.168 1.633 -9.503 1.00 95.12 362 ASP A O 1
ATOM 2679 N N . ARG A 1 363 ? -10.805 2.352 -7.406 1.00 95.19 363 ARG A N 1
ATOM 2680 C CA . ARG A 1 363 ? -11.516 3.636 -7.535 1.00 95.19 363 ARG A CA 1
ATOM 2681 C C . ARG A 1 363 ? -10.993 4.520 -8.668 1.00 95.19 363 ARG A C 1
ATOM 2683 O O . ARG A 1 363 ? -11.784 5.218 -9.304 1.00 95.19 363 ARG A O 1
ATOM 2690 N N . TYR A 1 364 ? -9.680 4.537 -8.896 1.00 97.06 364 TYR A N 1
ATOM 2691 C CA . TYR A 1 364 ? -9.041 5.373 -9.918 1.00 97.06 364 TYR A CA 1
ATOM 2692 C C . TYR A 1 364 ? -8.609 4.593 -11.174 1.00 97.06 364 TYR A C 1
ATOM 2694 O O . TYR A 1 364 ? -8.018 5.177 -12.085 1.00 97.06 364 TYR A O 1
ATOM 2702 N N . GLY A 1 365 ? -8.947 3.304 -11.278 1.00 95.81 365 GLY A N 1
ATOM 2703 C CA . GLY A 1 365 ? -8.701 2.478 -12.462 1.00 95.81 365 GLY A CA 1
ATOM 2704 C C . GLY A 1 365 ? -7.221 2.191 -12.735 1.00 95.81 365 GLY A C 1
ATOM 2705 O O . GLY A 1 365 ? -6.802 2.198 -13.898 1.00 95.81 365 GLY A O 1
ATOM 2706 N N . LEU A 1 366 ? -6.432 1.982 -11.678 1.00 98.06 366 LEU A N 1
ATOM 2707 C CA . LEU A 1 366 ? -5.049 1.502 -11.749 1.00 98.06 366 LEU A CA 1
ATOM 2708 C C . LEU A 1 366 ? -5.030 -0.026 -11.801 1.00 98.06 366 LEU A C 1
ATOM 2710 O O . LEU A 1 366 ? -5.789 -0.688 -11.100 1.00 98.06 366 LEU A O 1
ATOM 2714 N N . THR A 1 367 ? -4.097 -0.596 -12.562 1.00 97.75 367 THR A N 1
ATOM 2715 C CA . THR A 1 367 ? -3.801 -2.029 -12.436 1.00 97.75 367 THR A CA 1
ATOM 2716 C C . THR A 1 367 ? -2.831 -2.230 -11.276 1.00 97.75 367 THR A C 1
ATOM 2718 O O . THR A 1 367 ? -1.838 -1.512 -11.175 1.00 97.75 367 THR A O 1
ATOM 2721 N N . MET A 1 368 ? -3.077 -3.212 -10.409 1.00 98.31 368 MET A N 1
ATOM 2722 C CA . MET A 1 368 ? -2.128 -3.597 -9.359 1.00 98.31 368 MET A CA 1
ATOM 2723 C C . MET A 1 368 ? -1.127 -4.627 -9.888 1.00 98.31 368 MET A C 1
ATOM 2725 O O . MET A 1 368 ? -1.516 -5.676 -10.405 1.00 98.31 368 MET A O 1
ATOM 2729 N N . ALA A 1 369 ? 0.169 -4.351 -9.740 1.00 98.56 369 ALA A N 1
ATOM 2730 C CA . ALA A 1 369 ? 1.226 -5.278 -10.126 1.00 98.56 369 ALA A CA 1
ATOM 2731 C C . ALA A 1 369 ? 1.211 -6.547 -9.259 1.00 98.56 369 ALA A C 1
ATOM 2733 O O . ALA A 1 369 ? 0.947 -6.518 -8.051 1.00 98.56 369 ALA A O 1
ATOM 2734 N N . LYS A 1 370 ? 1.550 -7.676 -9.884 1.00 98.88 370 LYS A N 1
ATOM 2735 C CA . LYS A 1 370 ? 1.688 -8.971 -9.225 1.00 98.88 370 LYS A CA 1
ATOM 2736 C C . LYS A 1 370 ? 3.003 -9.017 -8.455 1.00 98.88 370 LYS A C 1
ATOM 2738 O O . LYS A 1 370 ? 4.076 -8.937 -9.054 1.00 98.88 370 LYS A O 1
ATOM 2743 N N . LEU A 1 371 ? 2.932 -9.181 -7.137 1.00 98.81 371 LEU A N 1
ATOM 2744 C CA . LEU A 1 371 ? 4.108 -9.243 -6.270 1.00 98.81 371 LEU A CA 1
ATOM 2745 C C . LEU A 1 371 ? 4.508 -10.690 -5.985 1.00 98.81 371 LEU A C 1
ATOM 2747 O O . LEU A 1 371 ? 3.653 -11.558 -5.800 1.00 98.81 371 LEU A O 1
ATOM 2751 N N . ARG A 1 372 ? 5.818 -10.945 -5.927 1.00 98.56 372 ARG A N 1
ATOM 2752 C CA . ARG A 1 372 ? 6.369 -12.265 -5.598 1.00 98.56 372 ARG A CA 1
ATOM 2753 C C . ARG A 1 372 ? 6.149 -12.629 -4.123 1.00 98.56 372 ARG A C 1
ATOM 2755 O O . ARG A 1 372 ? 6.732 -11.995 -3.242 1.00 98.56 372 ARG A O 1
ATOM 2762 N N . ASN A 1 373 ? 5.369 -13.668 -3.838 1.00 98.19 373 ASN A N 1
ATOM 2763 C CA . ASN A 1 373 ? 5.197 -14.198 -2.479 1.00 98.19 373 ASN A CA 1
ATOM 2764 C C . ASN A 1 373 ? 6.360 -15.132 -2.061 1.00 98.19 373 ASN A C 1
ATOM 2766 O O . ASN A 1 373 ? 7.279 -15.403 -2.838 1.00 98.19 373 ASN A O 1
ATOM 2770 N N . GLY A 1 374 ? 6.335 -15.646 -0.826 1.00 96.75 374 GLY A N 1
ATOM 2771 C CA . GLY A 1 374 ? 7.371 -16.541 -0.293 1.00 96.75 374 GLY A CA 1
ATOM 2772 C C . GLY A 1 374 ? 7.374 -17.961 -0.881 1.00 96.75 374 GLY A C 1
ATOM 2773 O O . GLY A 1 374 ? 8.343 -18.697 -0.671 1.00 96.75 374 GLY A O 1
ATOM 2774 N N . ALA A 1 375 ? 6.332 -18.351 -1.627 1.00 96.94 375 ALA A N 1
ATOM 2775 C CA . ALA A 1 375 ? 6.326 -19.550 -2.472 1.00 96.94 375 ALA A CA 1
ATOM 2776 C C . ALA A 1 375 ? 6.988 -19.301 -3.846 1.00 96.94 375 ALA A C 1
ATOM 2778 O O . ALA A 1 375 ? 7.311 -20.247 -4.560 1.00 96.94 375 ALA A O 1
ATOM 2779 N N . GLY A 1 376 ? 7.250 -18.036 -4.196 1.00 96.19 376 GLY A N 1
ATOM 2780 C CA . GLY A 1 376 ? 7.838 -17.620 -5.467 1.00 96.19 376 GLY A CA 1
ATOM 2781 C C . GLY A 1 376 ? 6.819 -17.318 -6.569 1.00 96.19 376 GLY A C 1
ATOM 2782 O O . GLY A 1 376 ? 7.234 -17.015 -7.686 1.00 96.19 376 GLY A O 1
ATOM 2783 N N . GLU A 1 377 ? 5.523 -17.374 -6.260 1.00 98.38 377 GLU A N 1
ATOM 2784 C CA . GLU A 1 377 ? 4.418 -17.062 -7.169 1.00 98.38 377 GLU A CA 1
ATOM 2785 C C . GLU A 1 377 ? 4.231 -15.542 -7.282 1.00 98.38 377 GLU A C 1
ATOM 2787 O O . GLU A 1 377 ? 4.422 -14.819 -6.304 1.00 98.38 377 GLU A O 1
ATOM 2792 N N . PHE A 1 378 ? 3.811 -15.052 -8.450 1.00 98.62 378 PHE A N 1
ATOM 2793 C CA . PHE A 1 378 ? 3.482 -13.639 -8.660 1.00 98.62 378 PHE A CA 1
ATOM 2794 C C . PHE A 1 378 ? 1.970 -13.434 -8.557 1.00 98.62 378 PHE A C 1
ATOM 2796 O O . PHE A 1 378 ? 1.218 -13.876 -9.425 1.00 98.62 378 PHE A O 1
ATOM 2803 N N . VAL A 1 379 ? 1.535 -12.751 -7.498 1.00 98.75 379 VAL A N 1
ATOM 2804 C CA . VAL A 1 379 ? 0.130 -12.673 -7.077 1.00 98.75 379 VAL A CA 1
ATOM 2805 C C . VAL A 1 379 ? -0.355 -11.220 -7.105 1.00 98.75 379 VAL A C 1
ATOM 2807 O O . VAL A 1 379 ? 0.341 -10.338 -6.610 1.00 98.75 379 VAL A O 1
ATOM 2810 N N . ALA A 1 380 ? -1.539 -10.965 -7.672 1.00 98.31 380 ALA A N 1
ATOM 2811 C CA . ALA A 1 380 ? -2.242 -9.674 -7.596 1.00 98.31 380 ALA A CA 1
ATOM 2812 C C . ALA A 1 380 ? -3.195 -9.659 -6.383 1.00 98.31 380 ALA A C 1
ATOM 2814 O O . ALA A 1 380 ? -3.687 -10.730 -6.032 1.00 98.31 380 ALA A O 1
ATOM 2815 N N . PRO A 1 381 ? -3.499 -8.496 -5.773 1.00 97.94 381 PRO A N 1
ATOM 2816 C CA . PRO A 1 381 ? -4.285 -8.395 -4.539 1.00 97.94 381 PRO A CA 1
ATOM 2817 C C . PRO A 1 381 ? -5.801 -8.558 -4.767 1.00 97.94 381 PRO A C 1
ATOM 2819 O O . PRO A 1 381 ? -6.590 -7.645 -4.550 1.00 97.94 381 PRO A O 1
ATOM 2822 N N . THR A 1 382 ? -6.227 -9.737 -5.214 1.00 97.31 382 THR A N 1
ATOM 2823 C CA . THR A 1 382 ? -7.645 -10.125 -5.303 1.00 97.31 382 THR A CA 1
ATOM 2824 C C . THR A 1 382 ? -8.201 -10.552 -3.940 1.00 97.31 382 THR A C 1
ATOM 2826 O O . THR A 1 382 ? -7.436 -10.959 -3.061 1.00 97.31 382 THR A O 1
ATOM 2829 N N . SER A 1 383 ? -9.529 -10.567 -3.778 1.00 96.62 383 SER A N 1
ATOM 2830 C CA . SER A 1 383 ? -10.199 -11.075 -2.567 1.00 96.62 383 SER A CA 1
ATOM 2831 C C . SER A 1 383 ? -9.704 -12.465 -2.144 1.00 96.62 383 SER A C 1
ATOM 2833 O O . SER A 1 383 ? -9.362 -12.659 -0.979 1.00 96.62 383 SER A O 1
ATOM 2835 N N . ASP A 1 384 ? -9.581 -13.405 -3.088 1.00 98.06 384 ASP A N 1
ATOM 2836 C CA . ASP A 1 384 ? -9.096 -14.766 -2.813 1.00 98.06 384 ASP A CA 1
ATOM 2837 C C . ASP A 1 384 ? -7.639 -14.769 -2.328 1.00 98.06 384 ASP A C 1
ATOM 2839 O O . ASP A 1 384 ? -7.298 -15.453 -1.362 1.00 98.06 384 ASP A O 1
ATOM 2843 N N . SER A 1 385 ? -6.778 -13.960 -2.953 1.00 98.62 385 SER A N 1
ATOM 2844 C CA . SER A 1 385 ? -5.360 -13.874 -2.585 1.00 98.62 385 SER A CA 1
ATOM 2845 C C . SER A 1 385 ? -5.129 -13.220 -1.220 1.00 98.62 385 SER A C 1
ATOM 2847 O O . SER A 1 385 ? -4.240 -13.628 -0.467 1.00 98.62 385 SER A O 1
ATOM 2849 N N . MET A 1 386 ? -5.956 -12.231 -0.869 1.00 98.56 386 MET A N 1
ATOM 2850 C CA . MET A 1 386 ? -5.948 -11.602 0.446 1.00 98.56 386 MET A CA 1
ATOM 2851 C C . MET A 1 386 ? -6.522 -12.556 1.500 1.00 98.56 386 MET A C 1
ATOM 2853 O O . MET A 1 386 ? -5.984 -12.643 2.603 1.00 98.56 386 MET A 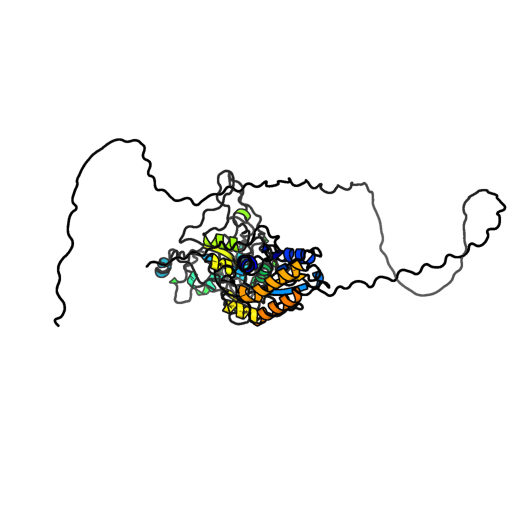O 1
ATOM 2857 N N . ALA A 1 387 ? -7.542 -13.352 1.164 1.00 98.31 387 ALA A N 1
ATOM 2858 C CA . ALA A 1 387 ? -8.081 -14.374 2.058 1.00 98.31 387 ALA A CA 1
ATOM 2859 C C . ALA A 1 387 ? -7.050 -15.483 2.339 1.00 98.31 387 ALA A C 1
ATOM 2861 O O . ALA A 1 387 ? -6.853 -15.856 3.498 1.00 98.31 387 ALA A O 1
ATOM 2862 N N . ALA A 1 388 ? -6.329 -15.948 1.313 1.00 98.50 388 ALA A N 1
ATOM 2863 C CA . ALA A 1 388 ? -5.216 -16.888 1.456 1.00 98.50 388 ALA A CA 1
ATOM 2864 C C . ALA A 1 388 ? -4.073 -16.312 2.316 1.00 98.50 388 ALA A C 1
ATOM 2866 O O . ALA A 1 388 ? -3.505 -17.017 3.155 1.00 98.50 388 ALA A O 1
ATOM 2867 N N . ALA A 1 389 ? -3.773 -15.016 2.176 1.00 98.44 389 ALA A N 1
ATOM 2868 C CA . ALA A 1 389 ? -2.803 -14.336 3.027 1.00 98.44 389 ALA A CA 1
ATOM 2869 C C . ALA A 1 389 ? -3.262 -14.269 4.492 1.00 98.44 389 ALA A C 1
ATOM 2871 O O . ALA A 1 389 ? -2.503 -14.683 5.369 1.00 98.44 389 ALA A O 1
ATOM 2872 N N . VAL A 1 390 ? -4.503 -13.844 4.764 1.00 98.38 390 VAL A N 1
ATOM 2873 C CA . VAL A 1 390 ? -5.094 -13.794 6.118 1.00 98.38 390 VAL A CA 1
ATOM 2874 C C . VAL A 1 390 ? -5.121 -15.174 6.776 1.00 98.38 390 VAL A C 1
ATOM 2876 O O . VAL A 1 390 ? -4.746 -15.297 7.940 1.00 98.38 390 VAL A O 1
ATOM 2879 N N . ALA A 1 391 ? -5.461 -16.231 6.033 1.00 97.88 391 ALA A N 1
ATOM 2880 C CA . ALA A 1 391 ? -5.416 -17.611 6.524 1.00 97.88 391 ALA A CA 1
ATOM 2881 C C . ALA A 1 391 ? -3.999 -18.083 6.922 1.00 97.88 391 ALA A C 1
ATOM 2883 O O . ALA A 1 391 ? -3.858 -19.031 7.693 1.00 97.88 391 ALA A O 1
ATOM 2884 N N . SER A 1 392 ? -2.948 -17.420 6.424 1.00 97.19 392 SER A N 1
ATOM 2885 C CA . SER A 1 392 ? -1.544 -17.696 6.759 1.00 97.19 392 SER A CA 1
ATOM 2886 C C . SER A 1 392 ? -0.964 -16.803 7.868 1.00 97.19 392 SER A C 1
ATOM 2888 O O . SER A 1 392 ? 0.204 -16.967 8.243 1.00 97.19 392 SER A O 1
ATOM 2890 N N . MET A 1 393 ? -1.742 -15.843 8.380 1.00 97.69 393 MET A N 1
ATOM 2891 C CA . MET A 1 393 ? -1.317 -14.948 9.457 1.00 97.69 393 MET A CA 1
ATOM 2892 C C . MET A 1 393 ? -1.319 -15.656 10.812 1.00 97.69 393 MET A C 1
ATOM 2894 O O . MET A 1 393 ? -2.041 -16.626 11.043 1.00 97.69 393 MET A O 1
ATOM 2898 N N . LYS A 1 394 ? -0.516 -15.139 11.744 1.00 95.81 394 LYS A N 1
ATOM 2899 C CA . LYS A 1 394 ? -0.468 -15.611 13.132 1.00 95.81 394 LYS A CA 1
ATOM 2900 C C . LYS A 1 394 ? -0.854 -14.483 14.073 1.00 95.81 394 LYS A C 1
ATOM 2902 O O . LYS A 1 394 ? -0.455 -13.339 13.858 1.00 95.81 394 LYS A O 1
ATOM 2907 N N . ALA A 1 395 ? -1.606 -14.814 15.116 1.00 94.38 395 ALA A N 1
ATOM 2908 C CA . ALA A 1 395 ? -1.895 -13.887 16.198 1.00 94.38 395 ALA A CA 1
ATOM 2909 C C . ALA A 1 395 ? -0.617 -13.569 16.996 1.00 94.38 395 ALA A C 1
ATOM 2911 O O . ALA A 1 395 ? 0.190 -14.462 17.267 1.00 94.38 395 ALA A O 1
ATOM 2912 N N . ASN A 1 396 ? -0.441 -12.305 17.381 1.00 90.75 396 ASN A N 1
ATOM 2913 C CA . ASN A 1 396 ? 0.557 -11.897 18.368 1.00 90.75 396 ASN A CA 1
ATOM 2914 C C . ASN A 1 396 ? 0.059 -12.154 19.808 1.00 90.75 396 ASN A C 1
ATOM 2916 O O . ASN A 1 396 ? -1.031 -12.685 20.022 1.00 90.75 396 ASN A O 1
ATOM 2920 N N . SER A 1 397 ? 0.838 -11.746 20.813 1.00 85.44 397 SER A N 1
ATOM 2921 C CA . SER A 1 397 ? 0.480 -11.883 22.236 1.00 85.44 397 SER A CA 1
ATOM 2922 C C . SER A 1 397 ? -0.781 -11.117 22.663 1.00 85.44 397 SER A C 1
ATOM 2924 O O . SER A 1 397 ? -1.363 -11.451 23.690 1.00 85.44 397 SER A O 1
ATOM 2926 N N . ALA A 1 398 ? -1.223 -10.124 21.885 1.00 84.38 398 ALA A N 1
ATOM 2927 C CA . ALA A 1 398 ? -2.479 -9.402 22.087 1.00 84.38 398 ALA A CA 1
ATOM 2928 C C . ALA A 1 398 ? -3.658 -10.003 21.286 1.00 84.38 398 ALA A C 1
ATOM 2930 O O . ALA A 1 398 ? -4.756 -9.456 21.311 1.00 84.38 398 ALA A O 1
ATOM 2931 N N . GLY A 1 399 ? -3.447 -11.117 20.572 1.00 87.75 399 GLY A N 1
ATOM 2932 C CA . GLY A 1 399 ? -4.464 -11.792 19.760 1.00 87.75 399 GLY A CA 1
ATOM 2933 C C . GLY A 1 399 ? -4.613 -11.263 18.328 1.00 87.75 399 GLY A C 1
ATOM 2934 O O . GLY A 1 399 ? -5.398 -11.815 17.562 1.00 87.75 399 GLY A O 1
ATOM 2935 N N . LEU A 1 400 ? -3.861 -10.231 17.930 1.00 93.75 400 LEU A N 1
ATOM 2936 C CA . LEU A 1 400 ? -3.999 -9.599 16.614 1.00 93.75 400 LEU A CA 1
ATOM 2937 C C . LEU A 1 400 ? -3.218 -10.384 15.559 1.00 93.75 400 LEU A C 1
ATOM 2939 O O . LEU A 1 400 ? -2.003 -10.557 15.691 1.00 93.75 400 LEU A O 1
ATOM 2943 N N . LEU A 1 401 ? -3.888 -10.800 14.482 1.00 96.94 401 LEU A N 1
ATOM 2944 C CA . LEU A 1 401 ? -3.248 -11.350 13.285 1.00 96.94 401 LEU A CA 1
ATOM 2945 C C . LEU A 1 401 ? -2.239 -10.345 12.724 1.00 96.94 401 LEU A C 1
ATOM 2947 O O . LEU A 1 401 ? -2.593 -9.196 12.465 1.00 96.94 401 LEU A O 1
ATOM 2951 N N . GLN A 1 402 ? -0.991 -10.781 12.570 1.00 95.19 402 GLN A N 1
ATOM 2952 C CA . GLN A 1 402 ? 0.093 -9.978 12.009 1.00 95.19 402 GLN A CA 1
ATOM 2953 C C . GLN A 1 402 ? 0.249 -10.252 10.506 1.00 95.19 402 GLN A C 1
ATOM 2955 O O . GLN A 1 402 ? 0.196 -11.427 10.119 1.00 95.19 402 GLN A O 1
ATOM 2960 N N . PRO A 1 403 ? 0.505 -9.221 9.675 1.00 95.56 403 PRO A N 1
ATOM 2961 C CA . PRO A 1 403 ? 0.904 -9.408 8.285 1.00 95.56 403 PRO A CA 1
ATOM 2962 C C . PRO A 1 403 ? 2.065 -10.400 8.162 1.00 95.56 403 PRO A C 1
ATOM 2964 O O . PRO A 1 403 ? 3.001 -10.393 8.964 1.00 95.56 403 PRO A O 1
ATOM 2967 N N . ASN A 1 404 ? 2.003 -11.269 7.153 1.00 96.25 404 ASN A N 1
ATOM 2968 C CA . ASN A 1 404 ? 2.996 -12.318 6.929 1.00 96.25 404 ASN A CA 1
ATOM 2969 C C . ASN A 1 404 ? 3.663 -12.145 5.551 1.00 96.25 404 ASN A C 1
ATOM 2971 O O . ASN A 1 404 ? 3.379 -12.916 4.630 1.00 96.25 404 ASN A O 1
ATOM 2975 N N . PRO A 1 405 ? 4.563 -11.157 5.386 1.00 95.25 405 PRO A N 1
ATOM 2976 C CA . PRO A 1 405 ? 5.187 -10.860 4.095 1.00 95.25 405 PRO A CA 1
ATOM 2977 C C . PRO A 1 405 ? 6.071 -11.993 3.554 1.00 95.25 405 PRO A C 1
ATOM 2979 O O . PRO A 1 405 ? 6.393 -12.015 2.369 1.00 95.25 405 PRO A O 1
ATOM 2982 N N . THR A 1 406 ? 6.447 -12.964 4.391 1.00 95.94 406 THR A N 1
ATOM 2983 C CA . THR A 1 406 ? 7.241 -14.140 3.995 1.00 95.94 406 THR A CA 1
ATOM 2984 C C . THR A 1 406 ? 6.390 -15.387 3.745 1.00 95.94 406 THR A C 1
ATOM 2986 O O . THR A 1 406 ? 6.931 -16.486 3.593 1.00 95.94 406 THR A O 1
ATOM 2989 N N . THR A 1 407 ? 5.060 -15.233 3.693 1.00 95.31 407 THR A N 1
ATOM 2990 C CA . THR A 1 407 ? 4.122 -16.349 3.561 1.00 95.31 407 THR A CA 1
ATOM 2991 C C . THR A 1 407 ? 4.403 -17.218 2.337 1.00 95.31 407 THR A C 1
ATOM 2993 O O . THR A 1 407 ? 4.655 -16.732 1.233 1.00 95.31 407 THR A O 1
ATOM 2996 N N . LYS A 1 408 ? 4.343 -18.535 2.556 1.00 97.19 408 LYS A N 1
ATOM 2997 C CA . LYS A 1 408 ? 4.461 -19.577 1.526 1.00 97.19 408 LYS A CA 1
ATOM 2998 C C . LYS A 1 408 ? 3.116 -20.231 1.199 1.00 97.19 408 LYS A C 1
ATOM 3000 O O . LYS A 1 408 ? 3.092 -21.289 0.579 1.00 97.19 408 LYS A O 1
ATOM 3005 N N . ALA A 1 409 ? 2.009 -19.651 1.667 1.00 97.94 409 ALA A N 1
ATOM 3006 C CA . ALA A 1 409 ? 0.681 -20.093 1.270 1.00 97.94 409 ALA A CA 1
ATOM 3007 C C . ALA A 1 409 ? 0.482 -19.799 -0.225 1.00 97.94 409 ALA A C 1
ATOM 3009 O O . ALA A 1 409 ? 0.709 -18.672 -0.666 1.00 97.94 409 ALA A O 1
ATOM 3010 N N . SER A 1 410 ? 0.087 -20.816 -0.994 1.00 97.50 410 SER A N 1
ATOM 3011 C CA . SER A 1 410 ? -0.128 -20.666 -2.436 1.00 97.50 410 SER A CA 1
ATOM 3012 C C . SER A 1 410 ? -1.250 -19.663 -2.710 1.00 97.50 410 SER A C 1
ATOM 3014 O O . SER A 1 410 ? -2.255 -19.630 -1.997 1.00 97.50 410 SER A O 1
ATOM 3016 N N . GLY A 1 411 ? -1.044 -18.805 -3.704 1.00 97.81 411 GLY A N 1
ATOM 3017 C CA . GLY A 1 411 ? -1.963 -17.738 -4.087 1.00 97.81 411 GLY A CA 1
ATOM 3018 C C . GLY A 1 411 ? -2.058 -16.574 -3.095 1.00 97.81 411 GLY A C 1
ATOM 3019 O O . GLY A 1 411 ? -2.833 -15.660 -3.344 1.00 97.81 411 GLY A O 1
ATOM 3020 N N . ALA A 1 412 ? -1.300 -16.557 -1.991 1.00 98.62 412 ALA A N 1
ATOM 3021 C CA . ALA A 1 412 ? -1.382 -15.485 -0.998 1.00 98.62 412 ALA A CA 1
ATOM 3022 C C . ALA A 1 412 ? -0.703 -14.186 -1.469 1.00 98.62 412 ALA A C 1
ATOM 3024 O O . ALA A 1 412 ? 0.461 -14.209 -1.882 1.00 98.62 412 ALA A O 1
ATOM 3025 N N . TYR A 1 413 ? -1.399 -13.047 -1.344 1.00 98.62 413 TYR A N 1
ATOM 3026 C CA . TYR A 1 413 ? -0.821 -11.726 -1.615 1.00 98.62 413 TYR A CA 1
ATOM 3027 C C . TYR A 1 413 ? 0.003 -11.220 -0.415 1.00 98.62 413 TYR A C 1
ATOM 3029 O O . TYR A 1 413 ? -0.542 -11.093 0.689 1.00 98.62 413 TYR A O 1
ATOM 3037 N N . PRO A 1 414 ? 1.301 -10.902 -0.587 1.00 98.25 414 PRO A N 1
ATOM 3038 C CA . PRO A 1 414 ? 2.227 -10.777 0.540 1.00 98.25 414 PRO A CA 1
ATOM 3039 C C . PRO A 1 414 ? 2.020 -9.544 1.434 1.00 98.25 414 PRO A C 1
ATOM 3041 O O . PRO A 1 414 ? 2.458 -9.571 2.579 1.00 98.25 414 PRO A O 1
ATOM 3044 N N . LEU A 1 415 ? 1.371 -8.475 0.955 1.00 98.38 415 LEU A N 1
ATOM 3045 C CA . LEU A 1 415 ? 1.229 -7.211 1.708 1.00 98.38 415 LEU A CA 1
ATOM 3046 C C . LEU A 1 415 ? -0.136 -7.039 2.405 1.00 98.38 415 LEU A C 1
ATOM 3048 O O . LEU A 1 415 ? -0.424 -5.981 2.970 1.00 98.38 415 LEU A O 1
ATOM 3052 N N . THR A 1 416 ? -0.965 -8.087 2.392 1.00 98.50 416 THR A N 1
ATOM 3053 C CA . THR A 1 416 ? -2.303 -8.076 2.997 1.00 98.50 416 THR A CA 1
ATOM 3054 C C . THR A 1 416 ? -2.235 -7.745 4.489 1.00 98.50 416 THR A C 1
ATOM 3056 O O . T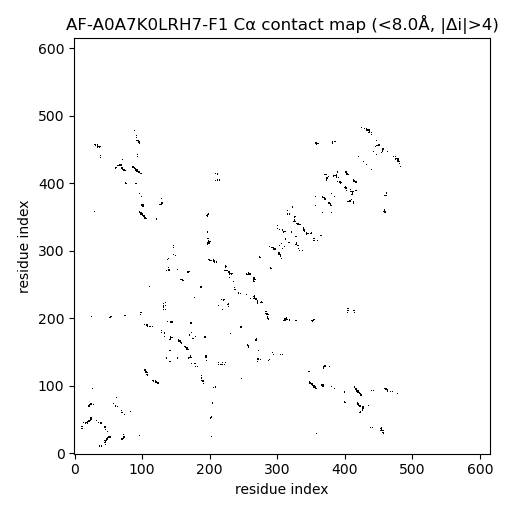HR A 1 416 ? -1.446 -8.339 5.225 1.00 98.50 416 THR A O 1
ATOM 3059 N N . THR A 1 417 ? -3.092 -6.832 4.948 1.00 97.31 417 THR A N 1
ATOM 3060 C CA . THR A 1 417 ? -3.117 -6.321 6.325 1.00 97.31 417 THR A CA 1
ATOM 3061 C C . THR A 1 417 ? -4.535 -6.358 6.899 1.00 97.31 417 THR A C 1
ATOM 3063 O O . THR A 1 417 ? -5.485 -5.894 6.269 1.00 97.31 417 THR A O 1
ATOM 3066 N N . VAL A 1 418 ? -4.676 -6.886 8.120 1.00 98.31 418 VAL A N 1
ATOM 3067 C CA . VAL A 1 418 ? -5.897 -6.750 8.932 1.00 98.31 418 VAL A CA 1
ATOM 3068 C C . VAL A 1 418 ? -5.787 -5.454 9.734 1.00 98.31 418 VAL A C 1
ATOM 3070 O O . VAL A 1 418 ? -4.788 -5.238 10.413 1.00 98.31 418 VAL A O 1
ATOM 3073 N N . LEU A 1 419 ? -6.800 -4.597 9.654 1.00 98.12 419 LEU A N 1
ATOM 3074 C CA . LEU A 1 419 ? -6.855 -3.301 10.329 1.00 98.12 419 LEU A CA 1
ATOM 3075 C C . LEU A 1 419 ? -7.695 -3.415 11.598 1.00 98.12 419 LEU A C 1
ATOM 3077 O O . LEU A 1 419 ? -8.788 -3.988 11.579 1.00 98.12 419 LEU A O 1
ATOM 3081 N N . TYR A 1 420 ? -7.198 -2.852 12.696 1.00 98.31 420 TYR A N 1
ATOM 3082 C CA . TYR A 1 420 ? -7.792 -2.983 14.020 1.00 98.31 420 TYR A CA 1
ATOM 3083 C C . TYR A 1 420 ? -8.280 -1.647 14.557 1.00 98.31 420 TYR A C 1
ATOM 3085 O O . TYR A 1 420 ? -7.514 -0.692 14.663 1.00 98.31 420 TYR A O 1
ATOM 3093 N N . ALA A 1 421 ? -9.538 -1.612 14.986 1.00 98.19 421 ALA A N 1
ATOM 3094 C CA . ALA A 1 421 ? -10.015 -0.581 15.891 1.00 98.19 421 ALA A CA 1
ATOM 3095 C C . ALA A 1 421 ? -9.503 -0.880 17.304 1.00 98.19 421 ALA A C 1
ATOM 3097 O O . ALA A 1 421 ? -9.667 -1.997 17.796 1.00 98.19 421 ALA A O 1
ATOM 3098 N N . ALA A 1 422 ? -8.898 0.111 17.950 1.00 97.69 422 ALA A N 1
ATOM 3099 C CA . ALA A 1 422 ? -8.314 0.022 19.278 1.00 97.69 422 ALA A CA 1
ATOM 3100 C C . ALA A 1 422 ? -8.882 1.118 20.190 1.00 97.69 422 ALA A C 1
ATOM 3102 O O . ALA A 1 422 ? -8.956 2.279 19.788 1.00 97.69 422 ALA A O 1
ATOM 3103 N N . VAL A 1 423 ? -9.258 0.764 21.423 1.00 97.00 423 VAL A N 1
ATOM 3104 C CA . VAL A 1 423 ? -9.756 1.710 22.440 1.00 97.00 423 VAL A CA 1
ATOM 3105 C C . VAL A 1 423 ? -9.097 1.477 23.800 1.00 97.00 423 VAL A C 1
ATOM 3107 O O . VAL A 1 423 ? -8.878 0.336 24.206 1.00 97.00 423 VAL A O 1
ATOM 3110 N N . ASN A 1 424 ? -8.839 2.553 24.544 1.00 95.44 424 ASN A N 1
ATOM 3111 C CA . ASN A 1 424 ? -8.422 2.500 25.943 1.00 95.44 424 ASN A CA 1
ATOM 3112 C C . ASN A 1 424 ? -9.675 2.528 26.826 1.00 95.44 424 ASN A C 1
ATOM 3114 O O . ASN A 1 424 ? -10.291 3.577 27.006 1.00 95.44 424 ASN A O 1
ATOM 3118 N N . ARG A 1 425 ? -10.076 1.381 27.390 1.00 94.75 425 ARG A N 1
ATOM 3119 C CA . ARG A 1 425 ? -11.341 1.282 28.142 1.00 94.75 425 ARG A CA 1
ATOM 3120 C C . ARG A 1 425 ? -11.382 2.125 29.417 1.00 94.75 425 ARG A C 1
ATOM 3122 O O . ARG A 1 425 ? -12.480 2.396 29.898 1.00 94.75 425 ARG A O 1
ATOM 3129 N N . ALA A 1 426 ? -10.233 2.533 29.961 1.00 92.62 426 ALA A N 1
ATOM 3130 C CA . ALA A 1 426 ? -10.175 3.359 31.166 1.00 92.62 426 ALA A CA 1
ATOM 3131 C C . ALA A 1 426 ? -10.586 4.819 30.912 1.00 92.62 426 ALA A C 1
ATOM 3133 O O . ALA A 1 426 ? -11.047 5.482 31.838 1.00 92.62 426 ALA A O 1
ATOM 3134 N N . THR A 1 427 ? -10.455 5.319 29.677 1.00 93.25 427 THR A N 1
ATOM 3135 C CA . THR A 1 427 ? -10.729 6.728 29.348 1.00 93.25 427 THR A CA 1
ATOM 3136 C C . THR A 1 427 ? -12.126 6.959 28.765 1.00 93.25 427 THR A C 1
ATOM 3138 O O . THR A 1 427 ? -12.591 8.096 28.740 1.00 93.25 427 THR A O 1
ATOM 3141 N N . LEU A 1 428 ? -12.840 5.902 28.351 1.00 93.25 428 LEU A N 1
ATOM 3142 C CA . LEU A 1 428 ? -14.157 6.010 27.711 1.00 93.25 428 LEU A CA 1
ATOM 3143 C C . LEU A 1 428 ? -15.270 6.461 28.675 1.00 93.25 428 LEU A C 1
ATOM 3145 O O . LEU A 1 428 ? -15.642 5.734 29.606 1.00 93.25 428 LEU A O 1
ATOM 3149 N N . SER A 1 429 ? -15.912 7.593 28.373 1.00 91.81 429 SER A N 1
ATOM 3150 C CA . SER A 1 429 ? -17.199 7.967 28.979 1.00 91.81 429 SER A CA 1
ATOM 3151 C C . SER A 1 429 ? -18.336 7.020 28.588 1.00 91.81 429 SER A C 1
ATOM 3153 O O . SER A 1 429 ? -18.237 6.218 27.661 1.00 91.81 429 SER A O 1
ATOM 3155 N N . ALA A 1 430 ? -19.475 7.135 29.279 1.00 91.19 430 ALA A N 1
ATOM 3156 C CA . ALA A 1 430 ? -20.683 6.387 28.930 1.00 91.19 430 ALA A CA 1
ATOM 3157 C C . ALA A 1 430 ? -21.210 6.705 27.514 1.00 91.19 430 ALA A C 1
ATOM 3159 O O . ALA A 1 430 ? -21.800 5.827 26.889 1.00 91.19 430 ALA A O 1
ATOM 3160 N N . GLY A 1 431 ? -20.984 7.926 27.008 1.00 89.56 431 GLY A N 1
ATOM 3161 C CA . GLY A 1 431 ? -21.285 8.299 25.622 1.00 89.56 431 GLY A CA 1
ATOM 3162 C C . GLY A 1 431 ? -20.351 7.593 24.641 1.00 89.56 431 GLY A C 1
ATOM 3163 O O . GLY A 1 431 ? -20.820 6.835 23.794 1.00 89.56 431 GLY A O 1
ATOM 3164 N N . ALA A 1 432 ? -19.037 7.747 24.836 1.00 91.56 432 ALA A N 1
ATOM 3165 C CA . ALA A 1 432 ? -18.013 7.120 24.000 1.00 91.56 432 ALA A CA 1
ATOM 3166 C C . ALA A 1 432 ? -18.132 5.584 23.954 1.00 91.56 432 ALA A C 1
ATOM 3168 O O . ALA A 1 432 ? -18.029 4.994 22.883 1.00 91.56 432 ALA A O 1
ATOM 3169 N N . ARG A 1 433 ? -18.426 4.921 25.085 1.00 93.75 433 ARG A N 1
ATOM 3170 C CA . ARG A 1 433 ? -18.669 3.464 25.127 1.00 93.75 433 ARG A CA 1
ATOM 3171 C C . ARG A 1 433 ? -19.824 3.019 24.231 1.00 93.75 433 ARG A C 1
ATOM 3173 O O . ARG A 1 433 ? -19.707 1.984 23.583 1.00 93.75 433 ARG A O 1
ATOM 3180 N N . ARG A 1 434 ? -20.925 3.780 24.189 1.00 91.88 434 ARG A N 1
ATOM 3181 C CA . ARG A 1 434 ? -22.069 3.489 23.308 1.00 91.88 434 ARG A CA 1
ATOM 3182 C C . ARG A 1 434 ? -21.678 3.710 21.852 1.00 91.88 434 ARG A C 1
ATOM 3184 O O . ARG A 1 434 ? -21.689 2.756 21.090 1.00 91.88 434 ARG A O 1
ATOM 3191 N N . ALA A 1 435 ? -21.199 4.910 21.518 1.00 91.62 435 ALA A N 1
ATOM 3192 C CA . ALA A 1 435 ? -20.801 5.263 20.157 1.00 91.62 435 ALA A CA 1
ATOM 3193 C C . ALA A 1 435 ? -19.781 4.268 19.568 1.00 91.62 435 ALA A C 1
ATOM 3195 O O . ALA A 1 435 ? -20.014 3.692 18.508 1.00 91.62 435 ALA A O 1
ATOM 3196 N N . TYR A 1 436 ? -18.686 3.976 20.273 1.00 94.88 436 TYR A N 1
ATOM 3197 C CA . TYR A 1 436 ? -17.697 3.009 19.791 1.00 94.88 436 TYR A CA 1
ATOM 3198 C C . TYR A 1 436 ? -18.238 1.571 19.724 1.00 94.88 436 TYR A C 1
ATOM 3200 O O . TYR A 1 436 ? -17.845 0.832 18.826 1.00 94.88 436 TYR A O 1
ATOM 3208 N N . SER A 1 437 ? -19.161 1.165 20.605 1.00 95.31 437 SER A N 1
ATOM 3209 C CA . SER A 1 437 ? -19.849 -0.130 20.481 1.00 95.31 437 SER A CA 1
ATOM 3210 C C . SER A 1 437 ? -20.750 -0.188 19.242 1.00 95.31 437 SER A C 1
ATOM 3212 O O . SER A 1 437 ? -20.770 -1.210 18.556 1.00 95.31 437 SER A O 1
ATOM 3214 N N . ASP A 1 438 ? -21.466 0.892 18.927 1.00 93.50 438 ASP A N 1
ATOM 3215 C CA . ASP A 1 438 ? -22.342 0.986 17.754 1.00 93.50 438 ASP A CA 1
ATOM 3216 C C . ASP A 1 438 ? -21.519 0.945 16.453 1.00 93.50 438 ASP A C 1
ATOM 3218 O O . ASP A 1 438 ? -21.803 0.139 15.565 1.00 93.50 438 ASP A O 1
ATOM 3222 N N . LEU A 1 439 ? -20.425 1.718 16.381 1.00 94.88 439 LEU A N 1
ATOM 3223 C CA . LEU A 1 439 ? -19.465 1.700 15.268 1.00 94.88 439 LEU A CA 1
ATOM 3224 C C . LEU A 1 439 ? -18.852 0.308 15.063 1.00 94.88 439 LEU A C 1
ATOM 3226 O O . LEU A 1 439 ? -18.841 -0.193 13.939 1.00 94.88 439 LEU A O 1
ATOM 3230 N N . LEU A 1 440 ? -18.382 -0.348 16.131 1.00 97.31 440 LEU A N 1
ATOM 3231 C CA . LEU A 1 440 ? -17.859 -1.715 16.041 1.00 97.31 440 LEU A CA 1
ATOM 3232 C C . LEU A 1 440 ? -18.944 -2.703 15.597 1.00 97.31 440 LEU A C 1
ATOM 3234 O O . LEU A 1 440 ? -18.697 -3.541 14.735 1.00 97.31 440 LEU A O 1
ATOM 3238 N N . THR A 1 441 ? -20.164 -2.591 16.122 1.00 95.88 441 THR A N 1
ATOM 3239 C CA . THR A 1 441 ? -21.282 -3.457 15.717 1.00 95.88 441 THR A CA 1
ATOM 3240 C C . THR A 1 441 ? -21.590 -3.297 14.230 1.00 95.88 441 THR A C 1
ATOM 3242 O O . THR A 1 441 ? -21.731 -4.300 13.528 1.00 95.88 441 THR A O 1
ATOM 3245 N N . TYR A 1 442 ? -21.617 -2.063 13.721 1.00 95.19 442 TYR A N 1
ATOM 3246 C CA . TYR A 1 442 ? -21.810 -1.768 12.302 1.00 95.19 442 TYR A CA 1
ATOM 3247 C C . TYR A 1 442 ? -20.671 -2.325 11.441 1.00 95.19 442 TYR A C 1
ATOM 3249 O O . TYR A 1 442 ? -20.925 -3.083 10.502 1.00 95.19 442 TYR A O 1
ATOM 3257 N N . ALA A 1 443 ? -19.419 -2.037 11.814 1.00 95.88 443 ALA A N 1
ATOM 3258 C CA . ALA A 1 443 ? -18.219 -2.546 11.154 1.00 95.88 443 ALA A CA 1
ATOM 3259 C C . ALA A 1 443 ? -18.139 -4.083 11.174 1.00 95.88 443 ALA A C 1
ATOM 3261 O O . ALA A 1 443 ? -17.600 -4.676 10.251 1.00 95.88 443 ALA A O 1
ATOM 3262 N N . GLY A 1 444 ? -18.710 -4.758 12.177 1.00 96.44 444 GLY A N 1
ATOM 3263 C CA . GLY A 1 444 ? -18.816 -6.220 12.241 1.00 96.44 444 GLY A CA 1
ATOM 3264 C C . GLY A 1 444 ? -20.033 -6.816 11.516 1.00 96.44 444 GLY A C 1
ATOM 3265 O O . GLY A 1 444 ? -20.169 -8.044 11.464 1.00 96.44 444 GLY A O 1
ATOM 3266 N N . THR A 1 445 ? -20.947 -5.996 10.981 1.00 94.31 445 THR A N 1
ATOM 3267 C CA . THR A 1 445 ? -22.231 -6.448 10.410 1.00 94.31 445 THR A CA 1
ATOM 3268 C C . THR A 1 445 ? -22.575 -5.791 9.070 1.00 94.31 445 THR A C 1
ATOM 3270 O O . THR A 1 445 ? -22.149 -6.298 8.034 1.00 94.31 445 THR A O 1
ATOM 3273 N N . LEU A 1 446 ? -23.370 -4.716 9.060 1.00 92.81 446 LEU A N 1
ATOM 3274 C CA . LEU A 1 446 ? -23.854 -4.048 7.847 1.00 92.81 446 LEU A CA 1
ATOM 3275 C C . LEU A 1 446 ? -22.704 -3.451 7.031 1.00 92.81 446 LEU A C 1
ATOM 3277 O O . LEU A 1 446 ? -22.685 -3.597 5.810 1.00 92.81 446 LEU A O 1
ATOM 3281 N N . GLY A 1 447 ? -21.696 -2.903 7.714 1.00 94.88 447 GLY A N 1
ATOM 3282 C CA . GLY A 1 447 ? -20.485 -2.359 7.109 1.00 94.88 447 GLY A CA 1
ATOM 3283 C C . GLY A 1 447 ? -19.595 -3.389 6.406 1.00 94.88 447 GLY A C 1
ATOM 3284 O O . GLY A 1 447 ? -18.632 -2.986 5.772 1.00 94.88 447 GLY A O 1
ATOM 3285 N N . GLN A 1 448 ? -19.897 -4.694 6.474 1.00 97.06 448 GLN A N 1
ATOM 3286 C CA . GLN A 1 448 ? -19.190 -5.751 5.726 1.00 97.06 448 GLN A CA 1
ATOM 3287 C C . GLN A 1 448 ? -19.875 -6.133 4.405 1.00 97.06 448 GLN A C 1
ATOM 3289 O O . GLN A 1 448 ? -19.394 -7.017 3.696 1.00 97.06 448 GLN A O 1
ATOM 3294 N N . GLN A 1 449 ? -21.001 -5.505 4.056 1.00 95.56 449 GLN A N 1
ATOM 3295 C CA . GLN A 1 449 ? -21.592 -5.670 2.729 1.00 95.56 449 GLN A CA 1
ATOM 3296 C C . GLN A 1 449 ? -20.761 -4.883 1.717 1.00 95.56 449 GLN A C 1
ATOM 3298 O O . GLN A 1 449 ? -20.734 -3.659 1.794 1.00 95.56 449 GLN A O 1
ATOM 3303 N N . GLN A 1 450 ? -20.109 -5.564 0.775 1.00 95.12 450 GLN A N 1
ATOM 3304 C CA . GLN A 1 450 ? -19.391 -4.899 -0.313 1.00 95.12 450 GLN A CA 1
ATOM 3305 C C . GLN A 1 450 ? -20.335 -4.127 -1.247 1.00 95.12 450 GLN A C 1
ATOM 3307 O O . GLN A 1 450 ? -21.457 -4.566 -1.521 1.00 95.12 450 GLN A O 1
ATOM 3312 N N . GLY A 1 451 ? -19.855 -2.997 -1.762 1.00 92.12 451 GLY A N 1
ATOM 3313 C CA . GLY A 1 451 ? -20.487 -2.254 -2.845 1.00 92.12 451 GLY A CA 1
ATOM 3314 C C . GLY A 1 451 ? -20.234 -0.749 -2.796 1.00 92.12 451 GLY A C 1
ATOM 3315 O O . GLY A 1 451 ? -19.471 -0.234 -1.984 1.00 92.12 451 GLY A O 1
ATOM 3316 N N . THR A 1 452 ? -20.904 -0.030 -3.694 1.00 89.69 452 THR A N 1
ATOM 3317 C CA . THR A 1 452 ? -20.707 1.409 -3.935 1.00 89.69 452 THR A CA 1
ATOM 3318 C C . THR A 1 452 ? -21.733 2.310 -3.238 1.00 89.69 452 THR A C 1
ATOM 3320 O O . THR A 1 452 ? -21.750 3.519 -3.473 1.00 89.69 452 THR A O 1
ATOM 3323 N N . ARG A 1 453 ? -22.633 1.758 -2.411 1.00 89.00 453 ARG A N 1
ATOM 3324 C CA . ARG A 1 453 ? -23.650 2.553 -1.699 1.00 89.00 453 ARG A CA 1
ATOM 3325 C C . ARG A 1 453 ? -23.095 3.129 -0.388 1.00 89.00 453 ARG A C 1
ATOM 3327 O O . ARG A 1 453 ? -22.324 2.447 0.282 1.00 89.00 453 ARG A O 1
ATOM 3334 N N . PRO A 1 454 ? -23.566 4.315 0.042 1.00 87.56 454 PRO A N 1
ATOM 3335 C CA . PRO A 1 454 ? -23.373 4.824 1.402 1.00 87.56 454 PRO A CA 1
ATOM 3336 C C . PRO A 1 454 ? -23.580 3.737 2.472 1.00 87.56 454 PRO A C 1
ATOM 3338 O O . PRO A 1 454 ? -24.635 3.100 2.505 1.00 87.56 454 PRO A O 1
ATOM 3341 N N . GLY A 1 455 ? -22.573 3.514 3.319 1.00 90.75 455 GLY A N 1
ATOM 3342 C CA . GLY A 1 455 ? -22.574 2.501 4.380 1.00 90.75 455 GLY A CA 1
ATOM 3343 C C . GLY A 1 455 ? -21.977 1.137 4.006 1.00 90.75 455 GLY A C 1
ATOM 3344 O O . GLY A 1 455 ? -21.657 0.354 4.897 1.00 90.75 455 GLY A O 1
ATOM 3345 N N . GLN A 1 456 ? -21.780 0.841 2.718 1.00 94.44 456 GLN A N 1
ATOM 3346 C CA . GLN A 1 456 ? -21.163 -0.413 2.266 1.00 94.44 456 GLN A CA 1
ATOM 3347 C C . GLN A 1 456 ? -19.632 -0.374 2.367 1.00 94.44 456 GLN A C 1
ATOM 3349 O O . GLN A 1 456 ? -19.023 0.695 2.324 1.00 94.44 456 GLN A O 1
ATOM 3354 N N . LEU A 1 457 ? -19.002 -1.543 2.481 1.00 97.25 457 LEU A N 1
ATOM 3355 C CA . LEU A 1 457 ? -17.557 -1.689 2.326 1.00 97.25 457 LEU A CA 1
ATOM 3356 C C . LEU A 1 457 ? -17.190 -1.419 0.855 1.00 97.25 457 LEU A C 1
ATOM 3358 O O . LEU A 1 457 ? -17.739 -2.102 -0.014 1.00 97.25 457 LEU A O 1
ATOM 3362 N N . PRO A 1 458 ? -16.294 -0.468 0.540 1.00 95.88 458 PRO A N 1
ATOM 3363 C CA . PRO A 1 458 ? -15.885 -0.242 -0.842 1.00 95.88 458 PRO A CA 1
ATOM 3364 C C . PRO A 1 458 ? -15.238 -1.484 -1.475 1.00 95.88 458 PRO A C 1
ATOM 3366 O O . PRO A 1 458 ? -14.753 -2.382 -0.780 1.00 95.88 458 PRO A O 1
ATOM 3369 N N . GLU A 1 459 ? -15.205 -1.520 -2.806 1.00 94.38 459 GLU A N 1
ATOM 3370 C CA . GLU A 1 459 ? -14.383 -2.482 -3.550 1.00 94.38 459 GLU A CA 1
ATOM 3371 C C . GLU A 1 459 ? -12.884 -2.289 -3.213 1.00 94.38 459 GLU A C 1
ATOM 3373 O O . GLU A 1 459 ? -12.492 -1.314 -2.565 1.00 94.38 459 GLU A O 1
ATOM 3378 N N . GLY A 1 460 ? -12.057 -3.288 -3.520 1.00 94.56 460 GLY A N 1
ATOM 3379 C CA . GLY A 1 460 ? -10.652 -3.365 -3.099 1.00 94.56 460 GLY A CA 1
ATOM 3380 C C . GLY A 1 460 ? -10.411 -3.785 -1.638 1.00 94.56 460 GLY A C 1
ATOM 3381 O O . GLY A 1 460 ? -9.354 -4.333 -1.331 1.00 94.56 460 GLY A O 1
ATOM 3382 N N . TYR A 1 461 ? -11.377 -3.618 -0.729 1.00 98.31 461 TYR A N 1
ATOM 3383 C CA . TYR A 1 461 ? -11.330 -4.233 0.606 1.00 98.31 461 TYR A CA 1
ATOM 3384 C C . TYR A 1 461 ? -11.786 -5.699 0.561 1.00 98.31 461 TYR A C 1
ATOM 3386 O O . TYR A 1 461 ? -12.710 -6.041 -0.175 1.00 98.31 461 TYR A O 1
ATOM 3394 N N . LEU A 1 462 ? -11.226 -6.552 1.424 1.00 98.25 462 LEU A N 1
ATOM 3395 C CA . LEU A 1 462 ? -11.735 -7.906 1.672 1.00 98.25 462 LEU A CA 1
ATOM 3396 C C . LEU A 1 462 ? -12.691 -7.897 2.888 1.00 98.25 462 LEU A C 1
ATOM 3398 O O . LEU A 1 462 ? -12.270 -7.494 3.977 1.00 98.25 462 LEU A O 1
ATOM 3402 N N . PRO A 1 463 ? -13.947 -8.374 2.756 1.00 98.25 463 PRO A N 1
ATOM 3403 C CA . PRO A 1 463 ? -14.839 -8.562 3.893 1.00 98.25 463 PRO A CA 1
ATOM 3404 C C . PRO A 1 463 ? -14.250 -9.484 4.961 1.00 98.25 463 PRO A C 1
ATOM 3406 O O . PRO A 1 463 ? -13.658 -10.525 4.668 1.00 98.25 463 PRO A O 1
ATOM 3409 N N . LEU A 1 464 ? -14.475 -9.129 6.223 1.00 98.44 464 LEU A N 1
ATOM 3410 C CA . LEU A 1 464 ? -14.077 -9.929 7.372 1.00 98.44 464 LEU A CA 1
ATOM 3411 C C . LEU A 1 464 ? -14.685 -11.335 7.307 1.00 98.44 464 LEU A C 1
ATOM 3413 O O . LEU A 1 464 ? -15.892 -11.511 7.109 1.00 98.44 464 LEU A O 1
ATOM 3417 N N . THR A 1 465 ? -13.855 -12.344 7.581 1.00 96.19 465 THR A N 1
ATOM 3418 C CA . THR A 1 465 ? -14.320 -13.724 7.757 1.00 96.19 465 THR A CA 1
ATOM 3419 C C . THR A 1 465 ? -15.330 -13.811 8.904 1.00 96.19 465 THR A C 1
ATOM 3421 O O . THR A 1 465 ? -15.328 -12.983 9.819 1.00 96.19 465 THR A O 1
ATOM 3424 N N . LEU A 1 466 ? -16.182 -14.844 8.904 1.00 96.00 466 LEU A N 1
ATOM 3425 C CA . LEU A 1 466 ? -17.170 -15.046 9.973 1.00 96.00 466 LEU A CA 1
ATOM 3426 C C . LEU A 1 466 ? -16.524 -15.066 11.370 1.00 96.00 466 LEU A C 1
ATOM 3428 O O . LEU A 1 466 ? -17.115 -14.564 12.322 1.00 96.00 466 LEU A O 1
ATOM 3432 N N . GLU A 1 467 ? -15.306 -15.598 11.486 1.00 95.00 467 GLU A N 1
ATOM 3433 C CA . GLU A 1 467 ? -14.557 -15.601 12.742 1.00 95.00 467 GLU A CA 1
ATOM 3434 C C . GLU A 1 467 ? -14.137 -14.192 13.173 1.00 95.00 467 GLU A C 1
ATOM 3436 O O . GLU A 1 467 ? -14.453 -13.780 14.288 1.00 95.00 467 GLU A O 1
ATOM 3441 N N . LEU A 1 468 ? -13.520 -13.411 12.280 1.00 97.38 468 LEU A N 1
ATOM 3442 C CA . LEU A 1 468 ? -13.143 -12.029 12.591 1.00 97.38 468 LEU A CA 1
ATOM 3443 C C . LEU A 1 468 ? -14.380 -11.188 12.941 1.00 97.38 468 LEU A C 1
ATOM 3445 O O . LEU A 1 468 ? -14.362 -10.462 13.929 1.00 97.38 468 LEU A O 1
ATOM 3449 N N . ARG A 1 469 ? -15.502 -11.367 12.229 1.00 97.88 469 ARG A N 1
ATOM 3450 C CA . ARG A 1 469 ? -16.780 -10.713 12.562 1.00 97.88 469 ARG A CA 1
ATOM 3451 C C . ARG A 1 469 ? -17.273 -11.047 13.974 1.00 97.88 469 ARG A C 1
ATOM 3453 O O . ARG A 1 469 ? -17.710 -10.139 14.678 1.00 97.88 469 ARG A O 1
ATOM 3460 N N . ARG A 1 470 ? -17.164 -12.308 14.423 1.00 96.44 470 ARG A N 1
ATOM 3461 C CA . ARG A 1 470 ? -17.489 -12.689 15.815 1.00 96.44 470 ARG A CA 1
ATOM 3462 C C . ARG A 1 470 ? -16.606 -11.955 16.824 1.00 96.44 470 ARG A C 1
ATOM 3464 O O . ARG A 1 470 ? -17.120 -11.507 17.848 1.00 96.44 470 ARG A O 1
ATOM 3471 N N . GLN A 1 471 ? -15.318 -11.786 16.524 1.00 96.81 471 GLN A N 1
ATOM 3472 C CA . GLN A 1 471 ? -14.394 -11.028 17.372 1.00 96.81 471 GLN A CA 1
ATOM 3473 C C . GLN A 1 471 ? -14.794 -9.548 17.465 1.00 96.81 471 GLN A C 1
ATOM 3475 O O . GLN A 1 471 ? -14.783 -8.998 18.565 1.00 96.81 471 GLN A O 1
ATOM 3480 N N . VAL A 1 472 ? -15.246 -8.922 16.367 1.00 98.19 472 VAL A N 1
ATOM 3481 C CA . VAL A 1 472 ? -15.778 -7.545 16.411 1.00 98.19 472 VAL A CA 1
ATOM 3482 C C . VAL A 1 472 ? -17.013 -7.444 17.303 1.00 98.19 472 VAL A C 1
ATOM 3484 O O . VAL A 1 472 ? -17.067 -6.569 18.163 1.00 98.19 472 VAL A O 1
ATOM 3487 N N . THR A 1 473 ? -17.993 -8.341 17.151 1.00 96.50 473 THR A N 1
ATOM 3488 C CA . THR A 1 473 ? -19.214 -8.317 17.977 1.00 96.50 473 THR A CA 1
ATOM 3489 C C . THR A 1 473 ? -18.908 -8.548 19.462 1.00 96.50 473 THR A C 1
ATOM 3491 O O . THR A 1 473 ? -19.479 -7.875 20.319 1.00 96.50 473 THR A O 1
ATOM 3494 N N . ALA A 1 474 ? -17.970 -9.446 19.783 1.00 96.50 474 ALA A N 1
ATOM 3495 C CA . ALA A 1 474 ? -17.516 -9.662 21.157 1.00 96.50 474 ALA A CA 1
ATOM 3496 C C . ALA A 1 474 ? -16.799 -8.424 21.730 1.00 96.50 474 ALA A C 1
ATOM 3498 O O . ALA A 1 474 ? -17.069 -8.020 22.863 1.00 96.50 474 ALA A O 1
ATOM 3499 N N . ALA A 1 475 ? -15.931 -7.782 20.943 1.00 97.25 475 ALA A N 1
ATOM 3500 C CA . ALA A 1 475 ? -15.258 -6.551 21.340 1.00 97.25 475 ALA A CA 1
ATOM 3501 C C . ALA A 1 475 ? -16.248 -5.390 21.541 1.00 97.25 475 ALA A C 1
ATOM 3503 O O . ALA A 1 475 ? -16.149 -4.693 22.548 1.00 97.25 475 ALA A O 1
ATOM 3504 N N . ALA A 1 476 ? -17.241 -5.225 20.659 1.00 97.44 476 ALA A N 1
ATOM 3505 C CA . ALA A 1 476 ? -18.302 -4.224 20.796 1.00 97.44 476 ALA A CA 1
ATOM 3506 C C . ALA A 1 476 ? -19.044 -4.366 22.138 1.00 97.44 476 ALA A C 1
ATOM 3508 O O . ALA A 1 476 ? -19.126 -3.409 22.910 1.00 97.44 476 ALA A O 1
ATOM 3509 N N . ALA A 1 477 ? -19.473 -5.587 22.481 1.00 97.06 477 ALA A N 1
ATOM 3510 C CA . ALA A 1 477 ? -20.129 -5.873 23.757 1.00 97.06 477 ALA A CA 1
ATOM 3511 C C . ALA A 1 477 ? -19.241 -5.537 24.974 1.00 97.06 477 ALA A C 1
ATOM 3513 O O . ALA A 1 477 ? -19.722 -4.980 25.961 1.00 97.06 477 ALA A O 1
ATOM 3514 N N . LEU A 1 478 ? -17.934 -5.818 24.905 1.00 96.06 478 LEU A N 1
ATOM 3515 C CA . LEU A 1 478 ? -16.980 -5.461 25.963 1.00 96.06 478 LEU A CA 1
ATOM 3516 C C . LEU A 1 478 ? -16.728 -3.947 26.059 1.00 96.06 478 LEU A C 1
ATOM 3518 O O . LEU A 1 478 ? -16.511 -3.437 27.159 1.00 96.06 478 LEU A O 1
ATOM 3522 N N . VAL A 1 479 ? -16.773 -3.220 24.939 1.00 96.12 479 VAL A N 1
ATOM 3523 C CA . VAL A 1 479 ? -16.621 -1.756 24.892 1.00 96.12 479 VAL A CA 1
ATOM 3524 C C . VAL A 1 479 ? -17.847 -1.039 25.460 1.00 96.12 479 VAL A C 1
ATOM 3526 O O . VAL A 1 479 ? -17.676 -0.047 26.166 1.00 96.12 479 VAL A O 1
ATOM 3529 N N . ALA A 1 480 ? -19.060 -1.562 25.254 1.00 94.94 480 ALA A N 1
ATOM 3530 C CA . ALA A 1 480 ? -20.282 -1.010 25.845 1.00 94.94 480 ALA A CA 1
ATOM 3531 C C . ALA A 1 480 ? -20.258 -1.004 27.391 1.00 94.94 480 ALA A C 1
ATOM 3533 O O . ALA A 1 480 ? -20.793 -0.093 28.034 1.00 94.94 480 ALA A O 1
ATOM 3534 N N . VAL A 1 481 ? -19.621 -2.011 28.000 1.00 94.00 481 VAL A N 1
ATOM 3535 C CA . VAL A 1 481 ? -19.605 -2.222 29.455 1.00 94.00 481 VAL A CA 1
ATOM 3536 C C . VAL A 1 481 ? -18.479 -1.428 30.127 1.00 94.00 481 VAL A C 1
ATOM 3538 O O . VAL A 1 481 ? -17.312 -1.486 29.730 1.00 94.00 481 VAL A O 1
ATOM 3541 N N . ALA A 1 482 ? -18.829 -0.701 31.192 1.00 88.50 482 ALA A N 1
ATOM 3542 C CA . ALA A 1 482 ? -17.870 0.009 32.036 1.00 88.50 482 ALA A CA 1
ATOM 3543 C C . ALA A 1 482 ? -16.864 -0.957 32.685 1.00 88.50 482 ALA A C 1
ATOM 3545 O O . ALA A 1 482 ? -17.231 -2.061 33.086 1.00 88.50 482 ALA A O 1
ATOM 3546 N N . LEU A 1 483 ? -15.611 -0.529 32.845 1.00 87.94 483 LEU A N 1
ATOM 3547 C CA . LEU A 1 483 ? -14.698 -1.228 33.749 1.00 87.94 483 LEU A CA 1
ATOM 3548 C C . LEU A 1 483 ? -15.197 -1.093 35.200 1.00 87.94 483 LEU A C 1
ATOM 3550 O O . LEU A 1 483 ? -15.755 -0.045 35.547 1.00 87.94 483 LEU A O 1
ATOM 3554 N N . PRO A 1 484 ? -15.008 -2.118 36.051 1.00 78.50 484 PRO A N 1
ATOM 3555 C CA . PRO A 1 484 ? -15.321 -2.006 37.469 1.00 78.50 484 PRO A CA 1
ATOM 3556 C C . PRO A 1 484 ? -14.475 -0.890 38.087 1.00 78.50 484 PRO A C 1
ATOM 3558 O O . PRO A 1 484 ? -13.257 -0.853 37.914 1.00 78.50 484 PRO A O 1
ATOM 3561 N N . SER A 1 485 ? -15.123 0.032 38.799 1.00 63.81 485 SER A N 1
ATOM 3562 C CA . SER A 1 485 ? -14.415 1.112 39.477 1.00 63.81 485 SER A CA 1
ATOM 3563 C C . SER A 1 485 ? -13.611 0.540 40.640 1.00 63.81 485 SER A C 1
ATOM 3565 O O . SER A 1 485 ? -14.181 0.058 41.619 1.00 63.81 485 SER A O 1
ATOM 3567 N N . THR A 1 486 ? -12.284 0.617 40.554 1.00 52.31 486 THR A N 1
ATOM 3568 C CA . THR A 1 486 ? -11.396 0.428 41.704 1.00 52.31 486 THR A CA 1
ATOM 3569 C C . THR A 1 486 ? -11.424 1.690 42.565 1.00 52.31 486 THR A C 1
ATOM 3571 O O . THR A 1 486 ? -10.417 2.388 42.690 1.00 52.31 486 THR A O 1
ATOM 3574 N N . THR A 1 487 ? -12.591 2.020 43.123 1.00 47.69 487 THR A N 1
ATOM 3575 C CA . THR A 1 487 ? -12.705 3.058 44.148 1.00 47.69 487 THR A CA 1
ATOM 3576 C C . THR A 1 487 ? -11.809 2.637 45.311 1.00 47.69 487 THR A C 1
ATOM 3578 O O . THR A 1 487 ? -12.067 1.577 45.891 1.00 47.69 487 THR A O 1
ATOM 3581 N N . PRO A 1 488 ? -10.756 3.396 45.665 1.00 48.66 488 PRO A N 1
ATOM 3582 C CA . PRO A 1 488 ? -9.986 3.077 46.854 1.00 48.66 488 PRO A CA 1
ATOM 3583 C C . PRO A 1 488 ? -10.924 3.159 48.057 1.00 48.66 488 PRO A C 1
ATOM 3585 O O . PRO A 1 488 ? -11.633 4.154 48.228 1.00 48.66 488 PRO A O 1
ATOM 3588 N N . THR A 1 489 ? -10.945 2.108 48.879 1.00 51.47 489 THR A N 1
ATOM 3589 C CA . THR A 1 489 ? -11.629 2.132 50.176 1.00 51.47 489 THR A CA 1
ATOM 3590 C C . THR A 1 489 ? -11.196 3.400 50.910 1.00 51.47 489 THR A C 1
ATOM 3592 O O . THR A 1 489 ? -9.986 3.627 51.002 1.00 51.47 489 THR A O 1
ATOM 3595 N N . PRO A 1 490 ? -12.122 4.243 51.407 1.00 56.56 490 PRO A N 1
ATOM 3596 C CA . PRO A 1 490 ? -11.734 5.460 52.101 1.00 56.56 490 PRO A CA 1
ATOM 3597 C C . PRO A 1 490 ? -10.823 5.089 53.269 1.00 56.56 490 PRO A C 1
ATOM 3599 O O . PRO A 1 490 ? -11.206 4.287 54.125 1.00 56.56 490 PRO A O 1
ATOM 3602 N N . THR A 1 491 ? -9.612 5.651 53.283 1.00 62.16 491 THR A N 1
ATOM 3603 C CA . THR A 1 491 ? -8.676 5.498 54.398 1.00 62.16 491 THR A CA 1
ATOM 3604 C C . THR A 1 491 ? -9.422 5.850 55.684 1.00 62.16 491 THR A C 1
ATOM 3606 O O . THR A 1 491 ? -9.993 6.945 55.742 1.00 62.16 491 THR A O 1
ATOM 3609 N N . PRO A 1 492 ? -9.472 4.960 56.694 1.00 64.56 492 PRO A N 1
ATOM 3610 C CA . PRO A 1 492 ? -10.213 5.241 57.913 1.00 64.56 492 PRO A CA 1
ATOM 3611 C C . PRO A 1 492 ? -9.675 6.529 58.529 1.00 64.56 492 PRO A C 1
ATOM 3613 O O . PRO A 1 492 ? -8.470 6.661 58.756 1.00 64.56 492 PRO A O 1
ATOM 3616 N N . THR A 1 493 ? -10.568 7.492 58.764 1.00 64.69 493 THR A N 1
ATOM 3617 C CA . THR A 1 493 ? -10.220 8.752 59.420 1.00 64.69 493 THR A CA 1
ATOM 3618 C C . THR A 1 493 ? -9.538 8.425 60.748 1.00 64.69 493 THR A C 1
ATOM 3620 O O . THR A 1 493 ? -10.136 7.698 61.546 1.00 64.69 493 THR A O 1
ATOM 3623 N N . PRO A 1 494 ? -8.305 8.902 61.003 1.00 63.28 494 PRO A N 1
ATOM 3624 C CA . PRO A 1 494 ? -7.624 8.593 62.249 1.00 63.28 494 PRO A CA 1
ATOM 3625 C C . PRO A 1 494 ? -8.453 9.124 63.419 1.00 63.28 494 PRO A C 1
ATOM 3627 O O . PRO A 1 494 ? -8.770 10.314 63.480 1.00 63.28 494 PRO A O 1
ATOM 3630 N N . THR A 1 495 ? -8.816 8.229 64.338 1.00 64.00 495 THR A N 1
ATOM 3631 C CA . THR A 1 495 ? -9.480 8.586 65.593 1.00 64.00 495 THR A CA 1
ATOM 3632 C C . THR A 1 495 ? -8.631 9.637 66.314 1.00 64.00 495 THR A C 1
ATOM 3634 O O . THR A 1 495 ? -7.426 9.417 66.455 1.00 64.00 495 THR A O 1
ATOM 3637 N N . PRO A 1 496 ? -9.202 10.765 66.775 1.00 61.56 496 PRO A N 1
ATOM 3638 C CA . PRO A 1 496 ? -8.421 11.797 67.444 1.00 61.56 496 PRO A CA 1
ATOM 3639 C C . PRO A 1 496 ? -7.775 11.238 68.716 1.00 61.56 496 PRO A C 1
ATOM 3641 O O . PRO A 1 496 ? -8.464 10.827 69.652 1.00 61.56 496 PRO A O 1
ATOM 3644 N N . THR A 1 497 ? -6.442 11.228 68.744 1.00 60.78 497 THR A N 1
ATOM 3645 C CA . THR A 1 497 ? -5.652 10.878 69.927 1.00 60.78 497 THR A CA 1
ATOM 3646 C C . THR A 1 497 ? -6.008 11.828 71.076 1.00 60.78 497 THR A C 1
ATOM 3648 O O . THR A 1 497 ? -6.003 13.042 70.859 1.00 60.78 497 THR A O 1
ATOM 3651 N N . PRO A 1 498 ? -6.301 11.333 72.293 1.00 57.56 498 PRO A N 1
ATOM 3652 C CA . PRO A 1 498 ? -6.607 12.204 73.422 1.00 57.56 498 PRO A CA 1
ATOM 3653 C C . PRO A 1 498 ? -5.405 13.089 73.772 1.00 57.56 498 PRO A C 1
ATOM 3655 O O . PRO A 1 498 ? -4.292 12.599 73.974 1.00 57.56 498 PRO A O 1
ATOM 3658 N N . THR A 1 499 ? -5.642 14.398 73.856 1.00 56.00 499 THR A N 1
ATOM 3659 C CA . THR A 1 499 ? -4.637 15.401 74.223 1.00 56.00 499 THR A CA 1
ATOM 3660 C C . THR A 1 499 ? -4.065 15.110 75.618 1.00 56.00 499 THR A C 1
ATOM 3662 O O . THR A 1 499 ? -4.844 15.039 76.572 1.00 56.00 499 THR A O 1
ATOM 3665 N N . PRO A 1 500 ? -2.737 14.970 75.787 1.00 59.22 500 PRO A N 1
ATOM 3666 C CA . PRO A 1 500 ? -2.144 14.758 77.103 1.00 59.22 500 PRO A CA 1
ATOM 3667 C C . PRO A 1 500 ? -2.251 16.014 77.980 1.00 59.22 500 PRO A C 1
ATOM 3669 O O . PRO A 1 500 ? -1.992 17.134 77.536 1.00 59.22 500 PRO A O 1
ATOM 3672 N N . THR A 1 501 ? -2.612 15.812 79.247 1.00 53.75 501 THR A N 1
ATOM 3673 C CA . THR A 1 501 ? -2.713 16.856 80.277 1.00 53.75 501 THR A CA 1
ATOM 3674 C C . THR A 1 501 ? -1.358 17.544 80.508 1.00 53.75 501 THR A C 1
ATOM 3676 O O . THR A 1 501 ? -0.357 16.843 80.665 1.00 53.75 501 THR A O 1
ATOM 3679 N N . PRO A 1 502 ? -1.286 18.889 80.577 1.00 54.56 502 PRO A N 1
ATOM 3680 C CA . PRO A 1 502 ? -0.024 19.591 80.794 1.00 54.56 502 PRO A CA 1
ATOM 3681 C C . PRO A 1 502 ? 0.531 19.375 82.211 1.00 54.56 502 PRO A C 1
ATOM 3683 O O . PRO A 1 502 ? -0.155 19.596 83.210 1.00 54.56 502 PRO A O 1
ATOM 3686 N N . THR A 1 503 ? 1.807 18.999 82.290 1.00 49.81 503 THR A N 1
ATOM 3687 C CA . THR A 1 503 ? 2.584 18.916 83.537 1.00 49.81 503 THR A CA 1
ATOM 3688 C C . THR A 1 503 ? 2.983 20.325 84.008 1.00 49.81 503 THR A C 1
ATOM 3690 O O . THR A 1 503 ? 3.415 21.128 83.177 1.00 49.81 503 THR A O 1
ATOM 3693 N N . PRO A 1 504 ? 2.871 20.666 85.308 1.00 48.72 504 PRO A N 1
ATOM 3694 C CA . PRO A 1 504 ? 3.187 22.007 85.797 1.00 48.72 504 PRO A CA 1
ATOM 3695 C C . PRO A 1 504 ? 4.684 22.342 85.694 1.00 48.72 504 PRO A C 1
ATOM 3697 O O . PRO A 1 504 ? 5.548 21.570 86.106 1.00 48.72 504 PRO A O 1
ATOM 3700 N N . SER A 1 505 ? 4.965 23.535 85.168 1.00 44.38 505 SER A N 1
ATOM 3701 C CA . SER A 1 505 ? 6.306 24.118 85.058 1.00 44.38 505 SER A CA 1
ATOM 3702 C C . SER A 1 505 ? 6.830 24.594 86.419 1.00 44.38 505 SER A C 1
ATOM 3704 O O . SER A 1 505 ? 6.066 25.154 87.205 1.00 44.38 505 SER A O 1
ATOM 3706 N N . GLN A 1 506 ? 8.133 24.429 86.674 1.00 47.97 506 GLN A N 1
ATOM 3707 C CA . GLN A 1 506 ? 8.827 25.067 87.799 1.00 47.97 506 GLN A CA 1
ATOM 3708 C C . GLN A 1 506 ? 9.848 26.112 87.323 1.00 47.97 506 GLN A C 1
ATOM 3710 O O . GLN A 1 506 ? 10.415 26.027 86.236 1.00 47.97 506 GLN A O 1
ATOM 3715 N N . THR A 1 507 ? 10.015 27.129 88.166 1.00 42.59 507 THR A N 1
ATOM 3716 C CA . THR A 1 507 ? 10.604 28.449 87.896 1.00 42.59 507 THR A CA 1
ATOM 3717 C C . THR A 1 507 ? 12.121 28.429 87.622 1.00 42.59 507 THR A C 1
ATOM 3719 O O . THR A 1 507 ? 12.838 27.672 88.275 1.00 42.59 507 THR A O 1
ATOM 3722 N N . PRO A 1 508 ? 12.646 29.286 86.717 1.00 55.31 508 PRO A N 1
ATOM 3723 C CA . PRO A 1 508 ? 14.082 29.393 86.438 1.00 55.31 508 PRO A CA 1
ATOM 3724 C C . PRO A 1 508 ? 14.837 30.322 87.409 1.00 55.31 508 PRO A C 1
ATOM 3726 O O . PRO A 1 508 ? 14.279 31.299 87.909 1.00 55.31 508 PRO A O 1
ATOM 3729 N N . THR A 1 509 ? 16.145 30.081 87.563 1.00 37.47 509 THR A N 1
ATOM 3730 C CA . THR A 1 509 ? 17.110 30.937 88.291 1.00 37.47 509 THR A CA 1
ATOM 3731 C C . THR A 1 509 ? 18.394 31.079 87.438 1.00 37.47 509 THR A C 1
ATOM 3733 O O . THR A 1 509 ? 18.720 30.123 86.730 1.00 37.47 509 THR A O 1
ATOM 3736 N N . PRO A 1 510 ? 19.093 32.240 87.387 1.00 47.84 510 PRO A N 1
ATOM 3737 C CA . PRO A 1 510 ? 19.673 32.692 86.112 1.00 47.84 510 PRO A CA 1
ATOM 3738 C C . PRO A 1 510 ? 21.212 32.812 86.012 1.00 47.84 510 PRO A C 1
ATOM 3740 O O . PRO A 1 510 ? 21.891 33.068 86.998 1.00 47.84 510 PRO A O 1
ATOM 3743 N N . SER A 1 511 ? 21.671 32.823 84.748 1.00 40.78 511 SER A N 1
ATOM 3744 C CA . SER A 1 511 ? 22.833 33.541 84.170 1.00 40.78 511 SER A CA 1
ATOM 3745 C C . SER A 1 511 ? 24.270 33.218 84.627 1.00 40.78 511 SER A C 1
ATOM 3747 O O . SER A 1 511 ? 24.583 33.253 85.810 1.00 40.78 511 SER A O 1
ATOM 3749 N N . GLN A 1 512 ? 25.182 33.044 83.656 1.00 36.41 512 GLN A N 1
ATOM 3750 C CA . GLN A 1 512 ? 26.249 34.016 83.312 1.00 36.41 512 GLN A CA 1
ATOM 3751 C C . GLN A 1 512 ? 27.016 33.561 82.042 1.00 36.41 512 GLN A C 1
ATOM 3753 O O . GLN A 1 512 ? 27.228 32.374 81.813 1.00 36.41 512 GLN A O 1
ATOM 3758 N N . GLN A 1 513 ? 27.439 34.530 81.227 1.00 37.94 513 GLN A N 1
ATOM 3759 C CA . GLN A 1 513 ? 28.337 34.432 80.054 1.00 37.94 513 GLN A CA 1
ATOM 3760 C C . GLN A 1 513 ? 29.747 34.890 80.530 1.00 37.94 513 GLN A C 1
ATOM 3762 O O . GLN A 1 513 ? 29.754 35.807 81.357 1.00 37.94 513 GLN A O 1
ATOM 3767 N N . PRO A 1 514 ? 30.923 34.343 80.092 1.00 46.69 514 PRO A N 1
ATOM 3768 C CA . PRO A 1 514 ? 31.450 34.673 78.751 1.00 46.69 514 PRO A CA 1
ATOM 3769 C C . PRO A 1 514 ? 32.502 33.761 78.044 1.00 46.69 514 PRO A C 1
ATOM 3771 O O . PRO A 1 514 ? 33.188 32.950 78.648 1.00 46.69 514 PRO A O 1
ATOM 3774 N N . THR A 1 515 ? 32.613 33.985 76.721 1.00 35.84 515 THR A N 1
ATOM 3775 C CA . THR A 1 515 ? 33.810 33.981 75.826 1.00 35.84 515 THR A CA 1
ATOM 3776 C C . THR A 1 515 ? 35.022 33.063 76.091 1.00 35.84 515 THR A C 1
ATOM 3778 O O . THR A 1 515 ? 35.700 33.244 77.094 1.00 35.84 515 THR A O 1
ATOM 3781 N N . SER A 1 516 ? 35.456 32.285 75.084 1.00 36.75 516 SER A N 1
ATOM 3782 C CA . SER A 1 516 ? 36.530 32.640 74.111 1.00 36.75 516 SER A CA 1
ATOM 3783 C C . SER A 1 516 ? 37.189 31.406 73.458 1.00 36.75 516 SER A C 1
ATOM 3785 O O . SER A 1 516 ? 37.538 30.454 74.146 1.00 36.75 516 SER A O 1
ATOM 3787 N N . ASP A 1 517 ? 37.434 31.475 72.147 1.00 37.31 517 ASP A N 1
ATOM 3788 C CA . ASP A 1 517 ? 38.425 30.658 71.413 1.00 37.31 517 ASP A CA 1
ATOM 3789 C C . ASP A 1 517 ? 39.848 31.120 71.830 1.00 37.31 517 ASP A C 1
ATOM 3791 O O . ASP A 1 517 ? 40.000 32.315 72.121 1.00 37.31 517 ASP A O 1
ATOM 3795 N N . PRO A 1 518 ? 40.868 30.238 71.968 1.00 46.25 518 PRO A N 1
ATOM 3796 C CA . PRO A 1 518 ? 41.679 29.874 70.798 1.00 46.25 518 PRO A CA 1
ATOM 3797 C C . PRO A 1 518 ? 42.278 28.447 70.783 1.00 46.25 518 PRO A C 1
ATOM 3799 O O . PRO A 1 518 ? 43.006 28.048 71.690 1.00 46.25 518 PRO A O 1
ATOM 3802 N N . GLY A 1 519 ? 42.202 27.803 69.618 1.00 32.25 519 GLY A N 1
ATOM 3803 C CA . GLY A 1 519 ? 43.418 27.311 68.946 1.00 32.25 519 GLY A CA 1
ATOM 3804 C C . GLY A 1 519 ? 44.087 25.989 69.402 1.00 32.25 519 GLY A C 1
ATOM 3805 O O . GLY A 1 519 ? 43.603 25.294 70.292 1.00 32.25 519 GLY A O 1
ATOM 3806 N N . PRO A 1 520 ? 45.174 25.575 68.707 1.00 58.41 520 PRO A N 1
ATOM 3807 C CA . PRO A 1 520 ? 45.514 24.154 68.541 1.00 58.41 520 PRO A CA 1
ATOM 3808 C C . PRO A 1 520 ? 46.822 23.709 69.222 1.00 58.41 520 PRO A C 1
ATOM 3810 O O . PRO A 1 520 ? 47.701 24.533 69.461 1.00 58.41 520 PRO A O 1
ATOM 3813 N N . SER A 1 521 ? 47.029 22.389 69.370 1.00 33.47 521 SER A N 1
ATOM 3814 C CA . SER A 1 521 ? 48.346 21.754 69.146 1.00 33.47 521 SER A CA 1
ATOM 3815 C C . SER A 1 521 ? 48.295 20.214 69.083 1.00 33.47 521 SER A C 1
ATOM 3817 O O . SER A 1 521 ? 47.529 19.574 69.796 1.00 33.47 521 SER A O 1
ATOM 3819 N N . TYR A 1 522 ? 49.171 19.669 68.233 1.00 31.89 522 TYR A N 1
ATOM 3820 C CA . TYR A 1 522 ? 49.870 18.371 68.250 1.00 31.89 522 TYR A CA 1
ATOM 3821 C C . TYR A 1 522 ? 49.970 17.651 69.618 1.00 31.89 522 TYR A C 1
ATOM 3823 O O . TYR A 1 522 ? 50.080 18.307 70.649 1.00 31.89 522 TYR A O 1
ATOM 3831 N N . GLY A 1 523 ? 50.079 16.318 69.700 1.00 35.06 523 GLY A N 1
ATOM 3832 C CA . GLY A 1 523 ? 50.236 15.273 68.668 1.00 35.06 523 GLY A CA 1
ATOM 3833 C C . GLY A 1 523 ? 50.937 14.030 69.264 1.00 35.06 523 GLY A C 1
ATOM 3834 O O . GLY A 1 523 ? 51.327 14.085 70.427 1.00 35.06 523 GLY A O 1
ATOM 3835 N N . THR A 1 524 ? 51.158 12.966 68.465 1.00 31.09 524 THR A N 1
ATOM 3836 C CA . THR A 1 524 ? 51.945 11.733 68.801 1.00 31.09 524 THR A CA 1
ATOM 3837 C C . THR A 1 524 ? 51.412 10.897 70.001 1.00 31.09 524 THR A C 1
ATOM 3839 O O . THR A 1 524 ? 50.752 11.424 70.882 1.00 31.09 524 THR A O 1
ATOM 3842 N N . ASP A 1 525 ? 51.550 9.568 70.097 1.00 36.50 525 ASP A N 1
ATOM 3843 C CA . ASP A 1 525 ? 52.618 8.697 69.595 1.00 36.50 525 ASP A CA 1
ATOM 3844 C C . ASP A 1 525 ? 52.154 7.228 69.369 1.00 36.50 525 ASP A C 1
ATOM 3846 O O . ASP A 1 525 ? 51.351 6.692 70.128 1.00 36.50 525 ASP A O 1
ATOM 3850 N N . THR A 1 526 ? 52.692 6.622 68.302 1.00 34.34 526 THR A N 1
ATOM 3851 C CA . THR A 1 526 ? 53.207 5.236 68.103 1.00 34.34 526 THR A CA 1
ATOM 3852 C C . THR A 1 526 ? 52.612 3.955 68.723 1.00 34.34 526 THR A C 1
ATOM 3854 O O . THR A 1 526 ? 52.338 3.866 69.914 1.00 34.34 526 THR A O 1
ATOM 3857 N N . GLY A 1 527 ? 52.695 2.875 67.920 1.00 35.16 527 GLY A N 1
ATOM 3858 C CA . GLY A 1 527 ? 52.773 1.465 68.354 1.00 35.16 527 GLY A CA 1
ATOM 3859 C C . GLY A 1 527 ? 51.932 0.525 67.471 1.00 35.16 527 GLY A C 1
ATOM 3860 O O . GLY A 1 527 ? 50.746 0.376 67.731 1.00 35.16 527 GLY A O 1
ATOM 3861 N N . THR A 1 528 ? 52.385 0.065 66.292 1.00 35.81 528 THR A N 1
ATOM 3862 C CA . THR A 1 528 ? 53.165 -1.187 66.045 1.00 35.81 528 THR A CA 1
ATOM 3863 C C . THR A 1 528 ? 52.561 -2.439 66.715 1.00 35.81 528 THR A C 1
ATOM 3865 O O . THR A 1 528 ? 52.266 -2.400 67.902 1.00 35.81 528 THR A O 1
ATOM 3868 N N . ASP A 1 529 ? 52.393 -3.593 66.057 1.00 37.00 529 ASP A N 1
ATOM 3869 C CA . ASP A 1 529 ? 53.221 -4.176 64.982 1.00 37.00 529 ASP A CA 1
ATOM 3870 C C . ASP A 1 529 ? 52.486 -5.321 64.212 1.00 37.00 529 ASP A C 1
ATOM 3872 O O . ASP A 1 529 ? 51.533 -5.863 64.759 1.00 37.00 529 ASP A O 1
ATOM 3876 N N . THR A 1 530 ? 52.960 -5.663 62.991 1.00 38.25 530 THR A N 1
ATOM 3877 C CA . THR A 1 530 ? 52.927 -6.964 62.232 1.00 38.25 530 THR A CA 1
ATOM 3878 C C . THR A 1 530 ? 51.656 -7.871 62.197 1.00 38.25 530 THR A C 1
ATOM 3880 O O . THR A 1 530 ? 50.856 -7.902 63.114 1.00 38.25 530 THR A O 1
ATOM 3883 N N . SER A 1 531 ? 51.355 -8.749 61.218 1.00 39.78 531 SER A N 1
ATOM 3884 C CA . SER A 1 531 ? 51.866 -9.169 59.882 1.00 39.78 531 SER A CA 1
ATOM 3885 C C . SER A 1 531 ? 50.774 -10.082 59.225 1.00 39.78 531 SER A C 1
ATOM 3887 O O . SER A 1 531 ? 49.814 -10.417 59.911 1.00 39.78 531 SER A O 1
ATOM 3889 N N . THR A 1 532 ? 50.772 -10.604 57.982 1.00 38.44 532 THR A N 1
ATOM 3890 C CA . THR A 1 532 ? 51.665 -10.565 56.796 1.00 38.44 532 THR A CA 1
ATOM 3891 C C . THR A 1 532 ? 50.832 -10.816 55.519 1.00 38.44 532 THR A C 1
ATOM 3893 O O . THR A 1 532 ? 49.932 -11.648 55.565 1.00 38.44 532 THR A O 1
ATOM 3896 N N . GLY A 1 533 ? 51.241 -10.269 54.365 1.00 33.19 533 GLY A N 1
ATOM 3897 C CA . GLY A 1 533 ? 51.068 -10.911 53.043 1.00 33.19 533 GLY A CA 1
ATOM 3898 C C . GLY A 1 533 ? 49.745 -10.675 52.277 1.00 33.19 533 GLY A C 1
ATOM 3899 O O . GLY A 1 533 ? 48.671 -10.971 52.780 1.00 33.19 533 GLY A O 1
ATOM 3900 N N . GLY A 1 534 ? 49.758 -10.215 51.020 1.00 34.59 534 GLY A N 1
ATOM 3901 C CA . GLY A 1 534 ? 50.893 -9.701 50.241 1.00 34.59 534 GLY A CA 1
ATOM 3902 C C . GLY A 1 534 ? 50.612 -9.567 48.735 1.00 34.59 534 GLY A C 1
ATOM 3903 O O . GLY A 1 534 ? 50.091 -10.504 48.145 1.00 34.59 534 GLY A O 1
ATOM 3904 N N . SER A 1 535 ? 51.058 -8.438 48.160 1.00 37.06 535 SER A N 1
ATOM 3905 C CA . SER A 1 535 ? 51.380 -8.164 46.736 1.00 37.06 535 SER A CA 1
ATOM 3906 C C . SER A 1 535 ? 50.290 -8.346 45.656 1.00 37.06 535 SER A C 1
ATOM 3908 O O . SER A 1 535 ? 49.604 -9.356 45.606 1.00 37.06 535 SER A O 1
ATOM 3910 N N . GLY A 1 536 ? 50.133 -7.448 44.675 1.00 29.70 536 GLY A N 1
ATOM 3911 C CA . GLY A 1 536 ? 50.783 -6.152 44.392 1.00 29.70 536 GLY A CA 1
ATOM 3912 C C . GLY A 1 536 ? 50.049 -5.451 43.225 1.00 29.70 536 GLY A C 1
ATOM 3913 O O . GLY A 1 536 ? 49.406 -6.145 42.440 1.00 29.70 536 GLY A O 1
ATOM 3914 N N . SER A 1 537 ? 49.871 -4.121 43.212 1.00 32.69 537 SER A N 1
ATOM 3915 C CA . SER A 1 537 ? 50.779 -3.087 42.637 1.00 32.69 537 SER A CA 1
ATOM 3916 C C . SER A 1 537 ? 51.099 -3.274 41.135 1.00 32.69 537 SER A C 1
ATOM 3918 O O . SER A 1 537 ? 51.244 -4.399 40.675 1.00 32.69 537 SER A O 1
ATOM 3920 N N . ASP A 1 538 ? 51.236 -2.247 40.287 1.00 30.58 538 ASP A N 1
ATOM 3921 C CA . ASP A 1 538 ? 51.314 -0.779 40.465 1.00 30.58 538 ASP A CA 1
ATOM 3922 C C . ASP A 1 538 ? 50.836 -0.097 39.149 1.00 30.58 538 ASP A C 1
ATOM 3924 O O . ASP A 1 538 ? 51.011 -0.664 38.074 1.00 30.58 538 ASP A O 1
ATOM 3928 N N . SER A 1 539 ? 50.017 0.961 39.174 1.00 30.64 539 SER A N 1
ATOM 3929 C CA . SER A 1 539 ? 50.346 2.405 39.291 1.00 30.64 539 SER A CA 1
ATOM 3930 C C . SER A 1 539 ? 50.785 3.114 37.995 1.00 30.64 539 SER A C 1
ATOM 3932 O O . SER A 1 539 ? 51.763 2.746 37.351 1.00 30.64 539 SER A O 1
ATOM 3934 N N . SER A 1 540 ? 50.086 4.213 37.678 1.00 40.00 540 SER A N 1
ATOM 3935 C CA . SER A 1 540 ? 50.540 5.269 36.756 1.00 40.00 540 SER A CA 1
ATOM 3936 C C . SER A 1 540 ? 51.397 6.308 37.486 1.00 40.00 540 SER A C 1
ATOM 3938 O O . SER A 1 540 ? 51.160 6.580 38.663 1.00 40.00 540 SER A O 1
ATOM 3940 N N . PRO A 1 541 ? 52.321 6.957 36.764 1.00 47.78 541 PRO A N 1
ATOM 3941 C CA . PRO A 1 541 ? 52.563 8.404 36.902 1.00 47.78 541 PRO A CA 1
ATOM 3942 C C . PRO A 1 541 ? 52.765 9.096 35.525 1.00 47.78 541 PRO A C 1
ATOM 3944 O O . PRO A 1 541 ? 53.006 8.416 34.533 1.00 47.78 541 PRO A O 1
ATOM 3947 N N . ASP A 1 542 ? 52.758 10.424 35.347 1.00 31.12 542 ASP A N 1
ATOM 3948 C CA . ASP A 1 542 ? 52.192 11.571 36.089 1.00 31.12 542 ASP A CA 1
ATOM 3949 C C . ASP A 1 542 ? 52.320 12.846 35.195 1.00 31.12 542 ASP A C 1
ATOM 3951 O O . ASP A 1 542 ? 53.127 12.860 34.267 1.00 31.12 542 ASP A O 1
ATOM 3955 N N . ALA A 1 543 ? 51.574 13.908 35.531 1.00 30.91 543 ALA A N 1
ATOM 3956 C CA . ALA A 1 543 ? 51.800 15.335 35.230 1.00 30.91 543 ALA A CA 1
ATOM 3957 C C . ALA A 1 543 ? 51.777 15.869 33.770 1.00 30.91 543 ALA A C 1
ATOM 3959 O O . ALA A 1 543 ? 52.033 15.163 32.804 1.00 30.91 543 ALA A O 1
ATOM 3960 N N . SER A 1 544 ? 51.589 17.177 33.511 1.00 28.92 544 SER A N 1
ATOM 3961 C CA . SER A 1 544 ? 50.760 18.243 34.134 1.00 28.92 544 SER A CA 1
ATOM 3962 C C . SER A 1 544 ? 50.985 19.553 33.352 1.00 28.92 544 SER A C 1
ATOM 3964 O O . SER A 1 544 ? 52.135 19.958 33.194 1.00 28.92 544 SER A O 1
ATOM 3966 N N . SER A 1 545 ? 49.934 20.252 32.895 1.00 29.23 545 SER A N 1
ATOM 3967 C CA . SER A 1 545 ? 49.981 21.677 32.484 1.00 29.23 545 SER A CA 1
ATOM 3968 C C . SER A 1 545 ? 48.567 22.273 32.357 1.00 29.23 545 SER A C 1
ATOM 3970 O O . SER A 1 545 ? 47.788 21.828 31.518 1.00 29.23 545 SER A O 1
ATOM 3972 N N . GLY A 1 546 ? 48.239 23.295 33.158 1.00 26.20 546 GLY A N 1
ATOM 3973 C CA . GLY A 1 546 ? 47.111 24.219 32.910 1.00 26.20 546 GLY A CA 1
ATOM 3974 C C . GLY A 1 546 ? 47.546 25.444 32.074 1.00 26.20 546 GLY A C 1
ATOM 3975 O O . GLY A 1 546 ? 48.681 25.429 31.595 1.00 26.20 546 GLY A O 1
ATOM 3976 N N . PRO A 1 547 ? 46.737 26.525 31.928 1.00 35.78 547 PRO A N 1
ATOM 3977 C CA . PRO A 1 547 ? 45.609 26.920 32.788 1.00 35.78 547 PRO A CA 1
ATOM 3978 C C . PRO A 1 547 ? 44.290 27.296 32.058 1.00 35.78 547 PRO A C 1
ATOM 3980 O O . PRO A 1 547 ? 44.200 27.335 30.834 1.00 35.78 547 PRO A O 1
ATOM 3983 N N . SER A 1 548 ? 43.256 27.603 32.849 1.00 32.59 548 SER A N 1
ATOM 3984 C CA . SER A 1 548 ? 41.873 27.895 32.427 1.00 32.59 548 SER A CA 1
ATOM 3985 C C . SER A 1 548 ? 41.599 29.368 32.071 1.00 32.59 548 SER A C 1
ATOM 3987 O O . SER A 1 548 ? 42.206 30.267 32.643 1.00 32.59 548 SER A O 1
ATOM 3989 N N . THR A 1 549 ? 40.578 29.631 31.244 1.00 27.41 549 THR A N 1
ATOM 3990 C CA . THR A 1 549 ? 39.689 30.824 31.310 1.00 27.41 549 THR A CA 1
ATOM 3991 C C . THR A 1 549 ? 38.367 30.546 30.552 1.00 27.41 549 THR A C 1
ATOM 3993 O O . THR A 1 549 ? 38.308 29.567 29.807 1.00 27.41 549 THR A O 1
ATOM 3996 N N . PRO A 1 550 ? 37.267 31.289 30.806 1.00 33.06 550 PRO A N 1
ATOM 3997 C CA . PRO A 1 550 ? 35.908 30.764 30.621 1.00 33.06 550 PRO A CA 1
ATOM 3998 C C . PRO A 1 550 ? 35.221 31.174 29.309 1.00 33.06 550 PRO A C 1
ATOM 4000 O O . PRO A 1 550 ? 35.480 32.247 28.769 1.00 33.06 550 PRO A O 1
ATOM 4003 N N . VAL A 1 551 ? 34.231 30.380 28.882 1.00 28.70 551 VAL A N 1
ATOM 4004 C CA . VAL A 1 551 ? 33.203 30.815 27.920 1.00 28.70 551 VAL A CA 1
ATOM 4005 C C . VAL A 1 551 ? 31.795 30.529 28.436 1.00 28.70 551 VAL A C 1
ATOM 4007 O O . VAL A 1 551 ? 31.451 29.418 28.832 1.00 28.70 551 VAL A O 1
ATOM 4010 N N . THR A 1 552 ? 31.013 31.603 28.440 1.00 27.12 552 THR A N 1
ATOM 4011 C CA . THR A 1 552 ? 29.642 31.762 28.925 1.00 27.12 552 THR A CA 1
ATOM 4012 C C . THR A 1 552 ? 28.637 30.819 28.259 1.00 27.12 552 THR A C 1
ATOM 4014 O O . THR A 1 552 ? 28.691 30.581 27.054 1.00 27.12 552 THR A O 1
ATOM 4017 N N . SER A 1 553 ? 27.651 30.360 29.031 1.00 32.75 553 SER A N 1
ATOM 4018 C CA . SER A 1 553 ? 26.465 29.657 28.537 1.00 32.75 553 SER A CA 1
ATOM 4019 C C . SER A 1 553 ? 25.619 30.535 27.601 1.00 32.75 553 SER A C 1
ATOM 4021 O O . SER A 1 553 ? 25.168 31.616 27.979 1.00 32.75 553 SER A O 1
ATOM 4023 N N . ALA A 1 554 ? 25.359 30.051 26.385 1.00 31.23 554 ALA A N 1
ATOM 4024 C CA . ALA A 1 554 ? 24.425 30.683 25.453 1.00 31.23 554 ALA A CA 1
ATOM 4025 C C . ALA A 1 554 ? 22.958 30.346 25.820 1.00 31.23 554 ALA A C 1
ATOM 4027 O O . ALA A 1 554 ? 22.685 29.216 26.235 1.00 31.23 554 ALA A O 1
ATOM 4028 N N . PRO A 1 555 ? 22.007 31.291 25.683 1.00 32.03 555 PRO A N 1
ATOM 4029 C CA . PRO A 1 555 ? 20.605 31.071 26.038 1.00 32.03 555 PRO A CA 1
ATOM 4030 C C . PRO A 1 555 ? 19.840 30.248 24.987 1.00 32.03 555 PRO A C 1
ATOM 4032 O O . PRO A 1 555 ? 20.184 30.229 23.805 1.00 32.03 555 PRO A O 1
ATOM 4035 N N . ALA A 1 556 ? 18.761 29.596 25.427 1.00 33.84 556 ALA A N 1
ATOM 4036 C CA . ALA A 1 556 ? 17.851 28.838 24.568 1.00 33.84 556 ALA A CA 1
ATOM 4037 C C . ALA A 1 556 ? 17.111 29.742 23.552 1.00 33.84 556 ALA A C 1
ATOM 4039 O O . ALA A 1 556 ? 16.820 30.899 23.869 1.00 33.84 556 ALA A O 1
ATOM 4040 N N . PRO A 1 557 ? 16.765 29.236 22.351 1.00 32.19 557 PRO A N 1
ATOM 4041 C CA . PRO A 1 557 ? 16.097 30.029 21.324 1.00 32.19 557 PRO A CA 1
ATOM 4042 C C . PRO A 1 557 ? 14.644 30.363 21.695 1.00 32.19 557 PRO A C 1
ATOM 4044 O O . PRO A 1 557 ? 13.831 29.485 21.987 1.00 32.19 557 PRO A O 1
ATOM 4047 N N . THR A 1 558 ? 14.310 31.651 21.630 1.00 27.62 558 THR A N 1
ATOM 4048 C CA . THR A 1 558 ? 12.960 32.182 21.852 1.00 27.62 558 THR A CA 1
ATOM 4049 C C . THR A 1 558 ? 12.000 31.751 20.740 1.00 27.62 558 THR A C 1
ATOM 4051 O O . THR A 1 558 ? 12.244 32.011 19.562 1.00 27.62 558 THR A O 1
ATOM 4054 N N . VAL A 1 559 ? 10.868 31.152 21.112 1.00 32.22 559 VAL A N 1
ATOM 4055 C CA . VAL A 1 559 ? 9.779 30.800 20.186 1.00 32.22 559 VAL A CA 1
ATOM 4056 C C . VAL A 1 559 ? 8.988 32.058 19.805 1.00 32.22 559 VAL A C 1
ATOM 4058 O O . VAL A 1 559 ? 8.473 32.748 20.685 1.00 32.22 559 VAL A O 1
ATOM 4061 N N . LEU A 1 560 ? 8.850 32.350 18.505 1.00 28.36 560 LEU A N 1
ATOM 4062 C CA . LEU A 1 560 ? 7.901 33.365 18.024 1.00 28.36 560 LEU A CA 1
ATOM 4063 C C . LEU A 1 560 ? 6.451 32.841 18.111 1.00 28.36 560 LEU A C 1
ATOM 4065 O O . LEU A 1 560 ? 6.204 31.682 17.771 1.00 28.36 560 LEU A O 1
ATOM 4069 N N . PRO A 1 561 ? 5.470 33.677 18.500 1.00 30.33 561 PRO A N 1
ATOM 4070 C CA . PRO A 1 561 ? 4.064 33.288 18.503 1.00 30.33 561 PRO A CA 1
ATOM 4071 C C . PRO A 1 561 ? 3.503 33.167 17.077 1.00 30.33 561 PRO A C 1
ATOM 4073 O O . PRO A 1 561 ? 3.751 34.017 16.222 1.00 30.33 561 PRO A O 1
ATOM 4076 N N . SER A 1 562 ? 2.693 32.131 16.834 1.00 30.72 562 SER A N 1
ATOM 4077 C CA . SER A 1 562 ? 1.932 31.989 15.583 1.00 30.72 562 SER A CA 1
ATOM 4078 C C . SER A 1 562 ? 0.839 33.061 15.463 1.00 30.72 562 SER A C 1
ATOM 4080 O O . SER A 1 562 ? 0.172 33.353 16.461 1.00 30.72 562 SER A O 1
ATOM 4082 N N . PRO A 1 563 ? 0.591 33.621 14.264 1.00 28.70 563 PRO A N 1
ATOM 4083 C CA . PRO A 1 563 ? -0.514 34.546 14.049 1.00 28.70 563 PRO A CA 1
ATOM 4084 C C . PRO A 1 563 ? -1.858 33.810 14.112 1.00 28.70 563 PRO A C 1
ATOM 4086 O O . PRO A 1 563 ? -2.128 32.891 13.340 1.00 28.70 563 PRO A O 1
ATOM 4089 N N . SER A 1 564 ? -2.716 34.247 15.031 1.00 31.98 564 SER A N 1
ATOM 4090 C CA . SER A 1 564 ? -4.091 33.766 15.148 1.00 31.98 564 SER A CA 1
ATOM 4091 C C . SER A 1 564 ? -4.961 34.382 14.048 1.00 31.98 564 SER A C 1
ATOM 4093 O O . SER A 1 564 ? -5.008 35.605 13.917 1.00 31.98 564 SER A O 1
ATOM 4095 N N . ALA A 1 565 ? -5.665 33.554 13.273 1.00 28.64 565 ALA A N 1
ATOM 4096 C CA . ALA A 1 565 ? -6.615 33.997 12.255 1.00 28.64 565 ALA A CA 1
ATOM 4097 C C . ALA A 1 565 ? -7.940 33.234 12.397 1.00 28.64 565 ALA A C 1
ATOM 4099 O O . ALA A 1 565 ? -8.080 32.106 11.929 1.00 28.64 565 ALA A O 1
ATOM 4100 N N . SER A 1 566 ? -8.919 33.862 13.048 1.00 26.22 566 SER A N 1
ATOM 4101 C CA . SER A 1 566 ? -10.292 33.355 13.131 1.00 26.22 566 SER A CA 1
ATOM 4102 C C . SER A 1 566 ? -11.012 33.515 11.785 1.00 26.22 566 SER A C 1
ATOM 4104 O O . SER A 1 566 ? -11.119 34.646 11.305 1.00 26.22 566 SER A O 1
ATOM 4106 N N . PRO A 1 567 ? -11.581 32.452 11.189 1.00 32.12 567 PRO A N 1
ATOM 4107 C CA . PRO A 1 567 ? -12.491 32.594 10.061 1.00 32.12 567 PRO A CA 1
ATOM 4108 C C . PRO A 1 567 ? -13.909 32.910 10.561 1.00 32.12 567 PRO A C 1
ATOM 4110 O O . PRO A 1 567 ? -14.644 32.025 10.998 1.00 32.12 567 PRO A O 1
ATOM 4113 N N . THR A 1 568 ? -14.318 34.177 10.475 1.00 26.38 568 THR A N 1
ATOM 4114 C CA . THR A 1 568 ? -15.738 34.550 10.597 1.00 26.38 568 THR A CA 1
ATOM 4115 C C . THR A 1 568 ? -16.503 34.042 9.373 1.00 26.38 568 THR A C 1
ATOM 4117 O O . THR A 1 568 ? -16.054 34.196 8.239 1.00 26.38 568 THR A O 1
ATOM 4120 N N . THR A 1 569 ? -17.662 33.430 9.597 1.00 32.03 569 THR A N 1
ATOM 4121 C CA . THR A 1 569 ? -18.461 32.757 8.568 1.00 32.03 569 THR A CA 1
ATOM 4122 C C . THR A 1 569 ? -19.370 33.701 7.777 1.00 32.03 569 THR A C 1
ATOM 4124 O O . THR A 1 569 ? -20.124 34.476 8.356 1.00 32.03 569 THR A O 1
ATOM 4127 N N . THR A 1 570 ? -19.419 33.517 6.455 1.00 24.47 570 THR A N 1
ATOM 4128 C CA . THR A 1 570 ? -20.630 33.707 5.631 1.00 24.47 570 THR A CA 1
ATOM 4129 C C . THR A 1 570 ? -20.601 32.731 4.442 1.00 24.47 570 THR A C 1
ATOM 4131 O O . THR A 1 570 ? -19.722 32.835 3.587 1.00 24.47 570 THR A O 1
ATOM 4134 N N . PRO A 1 571 ? -21.530 31.760 4.345 1.00 28.92 571 PRO A N 1
ATOM 4135 C CA . PRO A 1 571 ? -21.606 30.871 3.188 1.00 28.92 571 PRO A CA 1
ATOM 4136 C C . PRO A 1 571 ? -22.371 31.542 2.037 1.00 28.92 571 PRO A C 1
ATOM 4138 O O . PRO A 1 571 ? -23.554 31.858 2.167 1.00 28.92 571 PRO A O 1
ATOM 4141 N N . VAL A 1 572 ? -21.719 31.726 0.887 1.00 28.92 572 VAL A N 1
ATOM 4142 C CA . VAL A 1 572 ? -22.391 32.151 -0.352 1.00 28.92 572 VAL A CA 1
ATOM 4143 C C . VAL A 1 572 ? -22.912 30.915 -1.084 1.00 28.92 572 VAL A C 1
ATOM 4145 O O . VAL A 1 572 ? -22.139 30.070 -1.526 1.00 28.92 572 VAL A O 1
ATOM 4148 N N . SER A 1 573 ? -24.235 30.820 -1.213 1.00 26.00 573 SER A N 1
ATOM 4149 C CA . SER A 1 573 ? -24.912 29.758 -1.962 1.00 26.00 573 SER A CA 1
ATOM 4150 C C . SER A 1 573 ? -24.760 29.968 -3.472 1.00 26.00 573 SER A C 1
ATOM 4152 O O . SER A 1 573 ? -25.271 30.948 -4.015 1.00 26.00 573 SER A O 1
ATOM 4154 N N . THR A 1 574 ? -24.096 29.039 -4.162 1.00 32.09 574 THR A N 1
ATOM 4155 C CA . THR A 1 574 ? -24.079 28.966 -5.629 1.00 32.09 574 THR A CA 1
ATOM 4156 C C . THR A 1 574 ? -25.026 27.867 -6.112 1.00 32.09 574 THR A C 1
ATOM 4158 O O . THR A 1 574 ? -24.776 26.674 -5.953 1.00 32.09 574 THR A O 1
ATOM 4161 N N . GLY A 1 575 ? -26.151 28.283 -6.701 1.00 28.84 575 GLY A N 1
ATOM 4162 C CA . GLY A 1 575 ? -27.106 27.377 -7.345 1.00 28.84 575 GLY A CA 1
ATOM 4163 C C . GLY A 1 575 ? -26.576 26.779 -8.661 1.00 28.84 575 GLY A C 1
ATOM 4164 O O . GLY A 1 575 ? -25.564 27.243 -9.193 1.00 28.84 575 GLY A O 1
ATOM 4165 N N . PRO A 1 576 ? -27.254 25.756 -9.213 1.00 31.03 576 PRO A N 1
ATOM 4166 C CA . PRO A 1 576 ? -26.817 25.079 -10.430 1.00 31.03 576 PRO A CA 1
ATOM 4167 C C . PRO A 1 576 ? -26.911 26.000 -11.654 1.00 31.03 576 PRO A C 1
ATOM 4169 O O . PRO A 1 576 ? -27.944 26.622 -11.903 1.00 31.03 576 PRO A O 1
ATOM 4172 N N . VAL A 1 577 ? -25.836 26.058 -12.442 1.00 30.39 577 VAL A N 1
ATOM 4173 C CA . VAL A 1 577 ? -25.760 26.896 -13.646 1.00 30.39 577 VAL A CA 1
ATOM 4174 C C . VAL A 1 577 ? -26.229 26.102 -14.866 1.00 30.39 577 VAL A C 1
ATOM 4176 O O . VAL A 1 577 ? -25.549 25.186 -15.327 1.00 30.39 577 VAL A O 1
ATOM 4179 N N . THR A 1 578 ? -27.388 26.466 -15.410 1.00 27.78 578 THR A N 1
ATOM 4180 C CA . THR A 1 578 ? -27.890 25.940 -16.688 1.00 27.78 578 THR A CA 1
ATOM 4181 C C . THR A 1 578 ? -27.095 26.548 -17.853 1.00 27.78 578 THR A C 1
ATOM 4183 O O . THR A 1 578 ? -27.007 27.776 -17.927 1.00 27.78 578 THR A O 1
ATOM 4186 N N . PRO A 1 579 ? -26.550 25.761 -18.799 1.00 30.91 579 PRO A N 1
ATOM 4187 C CA . PRO A 1 579 ? -25.863 26.320 -19.958 1.00 30.91 579 PRO A CA 1
ATOM 4188 C C . PRO A 1 579 ? -26.873 26.851 -20.989 1.00 30.91 579 PRO A C 1
ATOM 4190 O O . PRO A 1 579 ? -27.498 26.079 -21.716 1.00 30.91 579 PRO A O 1
ATOM 4193 N N . LEU A 1 580 ? -27.010 28.177 -21.087 1.00 27.48 580 LEU A N 1
ATOM 4194 C CA . LEU A 1 580 ? -27.607 28.815 -22.263 1.00 27.48 580 LEU A CA 1
ATOM 4195 C C . LEU A 1 580 ? -26.558 28.914 -23.379 1.00 27.48 580 LEU A C 1
ATOM 4197 O O . LEU A 1 580 ? -25.513 29.538 -23.197 1.00 27.48 580 LEU A O 1
ATOM 4201 N N . LEU A 1 581 ? -26.866 28.371 -24.560 1.00 31.20 581 LEU A N 1
ATOM 4202 C CA . LEU A 1 581 ? -26.202 28.802 -25.791 1.00 31.20 581 LEU A CA 1
ATOM 4203 C C . LEU A 1 581 ? -26.771 30.163 -26.208 1.00 31.20 581 LEU A C 1
ATOM 4205 O O . LEU A 1 581 ? -27.938 30.258 -26.583 1.00 31.20 581 LEU A O 1
ATOM 4209 N N . THR A 1 582 ? -25.926 31.189 -26.240 1.00 26.81 582 THR A N 1
ATOM 4210 C CA . THR A 1 582 ? -26.210 32.452 -26.936 1.00 26.81 582 THR A CA 1
ATOM 4211 C C . THR A 1 582 ? -25.008 32.857 -27.775 1.00 26.81 582 THR A C 1
ATOM 4213 O O . THR A 1 582 ? -23.942 33.160 -27.243 1.00 26.81 582 THR A O 1
ATOM 4216 N N . ALA A 1 583 ? -25.185 32.863 -29.097 1.00 32.59 583 ALA A N 1
ATOM 4217 C CA . ALA A 1 583 ? -24.209 33.408 -30.032 1.00 32.59 583 ALA A CA 1
ATOM 4218 C C . ALA A 1 583 ? -24.238 34.946 -30.001 1.00 32.59 583 ALA A C 1
ATOM 4220 O O . ALA A 1 583 ? -25.314 35.543 -29.966 1.00 32.59 583 ALA A O 1
ATOM 4221 N N . GLY A 1 584 ? -23.064 35.581 -30.054 1.00 27.03 584 GLY A N 1
ATOM 4222 C CA . GLY A 1 584 ? -22.907 37.037 -30.109 1.00 27.03 584 GLY A CA 1
ATOM 4223 C C . GLY A 1 584 ? -21.961 37.447 -31.237 1.00 27.03 584 GLY A C 1
ATOM 4224 O O . GLY A 1 584 ? -20.786 37.094 -31.219 1.00 27.03 584 GLY A O 1
ATOM 4225 N N . LEU A 1 585 ? -22.484 38.176 -32.224 1.00 29.12 585 LEU A N 1
ATOM 4226 C CA . LEU A 1 585 ? -21.761 38.688 -33.395 1.00 29.12 585 LEU A CA 1
ATOM 4227 C C . LEU A 1 585 ? -21.296 40.134 -33.189 1.00 29.12 585 LEU A C 1
ATOM 4229 O O . LEU A 1 585 ? -22.097 40.973 -32.790 1.00 29.12 585 LEU A O 1
ATOM 4233 N N . SER A 1 586 ? -20.045 40.438 -33.548 1.00 28.92 586 SER A N 1
ATOM 4234 C CA . SER A 1 586 ? -19.525 41.721 -34.093 1.00 28.92 586 SER A CA 1
ATOM 4235 C C . SER A 1 586 ? -17.991 41.685 -34.019 1.00 28.92 586 SER A C 1
ATOM 4237 O O . SER A 1 586 ? -17.461 41.148 -33.055 1.00 28.92 586 SER A O 1
ATOM 4239 N N . GLY A 1 587 ? -17.168 42.190 -34.940 1.00 27.61 587 GLY A N 1
ATOM 4240 C CA . GLY A 1 587 ? -17.246 42.759 -36.301 1.00 27.61 587 GLY A CA 1
ATOM 4241 C C . GLY A 1 587 ? -15.764 42.924 -36.747 1.00 27.61 587 GLY A C 1
ATOM 4242 O O . GLY A 1 587 ? -14.894 42.921 -35.887 1.00 27.61 587 GLY A O 1
ATOM 4243 N N . HIS A 1 588 ? -15.327 42.992 -38.005 1.00 29.97 588 HIS A N 1
ATOM 4244 C CA . HIS A 1 588 ? -15.846 43.645 -39.208 1.00 29.97 588 HIS A CA 1
ATOM 4245 C C . HIS A 1 588 ? -15.354 42.905 -40.481 1.00 29.97 588 HIS A C 1
ATOM 4247 O O . HIS A 1 588 ? -14.401 42.134 -40.421 1.00 29.97 588 HIS A O 1
ATOM 4253 N N . GLY A 1 589 ? -15.980 43.161 -41.638 1.00 26.92 589 GLY A N 1
ATOM 4254 C CA . GLY A 1 589 ? -15.482 42.722 -42.958 1.00 26.92 589 GLY A CA 1
ATOM 4255 C C . GLY A 1 589 ? -14.405 43.662 -43.550 1.00 26.92 589 GLY A C 1
ATOM 4256 O O . GLY A 1 589 ? -13.974 44.564 -42.829 1.00 26.92 589 GLY A O 1
ATOM 4257 N N . PRO A 1 590 ? -14.016 43.537 -44.847 1.00 45.12 590 PRO A N 1
ATOM 4258 C CA . PRO A 1 590 ? -14.919 43.144 -45.943 1.00 45.12 590 PRO A CA 1
ATOM 4259 C C . PRO A 1 590 ? -14.357 42.234 -47.073 1.00 45.12 590 PRO A C 1
ATOM 4261 O O . PRO A 1 590 ? -13.162 41.977 -47.173 1.00 45.12 590 PRO A O 1
ATOM 4264 N N . LEU A 1 591 ? -15.273 41.939 -48.015 1.00 27.67 591 LEU A N 1
ATOM 4265 C CA . LEU A 1 591 ? -15.098 41.801 -49.481 1.00 27.67 591 LEU A CA 1
ATOM 4266 C C . LEU A 1 591 ? -15.001 40.395 -50.138 1.00 27.67 591 LEU A C 1
ATOM 4268 O O . LEU A 1 591 ? -14.354 39.487 -49.636 1.00 27.67 591 LEU A O 1
ATOM 4272 N N . VAL A 1 592 ? -15.589 40.324 -51.353 1.00 29.91 592 VAL A N 1
ATOM 4273 C CA . VAL A 1 592 ? -15.489 39.290 -52.425 1.00 29.91 592 VAL A CA 1
ATOM 4274 C C . VAL A 1 592 ? -16.468 38.078 -52.382 1.00 29.91 592 VAL A C 1
ATOM 4276 O O . VAL A 1 592 ? -16.143 37.017 -51.872 1.00 29.91 592 VAL A O 1
ATOM 4279 N N . THR A 1 593 ? -17.661 38.272 -52.990 1.00 33.53 593 THR A N 1
ATOM 4280 C CA . THR A 1 593 ? -18.356 37.453 -54.050 1.00 33.53 593 THR A CA 1
ATOM 4281 C C . THR A 1 593 ? -18.271 35.900 -54.101 1.00 33.53 593 THR A C 1
ATOM 4283 O O . THR A 1 593 ? -17.205 35.350 -53.886 1.00 33.53 593 THR A O 1
ATOM 4286 N N . LEU A 1 594 ? -19.267 35.105 -54.563 1.00 29.94 594 LEU A N 1
ATOM 4287 C CA . LEU A 1 594 ? -20.653 35.314 -55.067 1.00 29.94 594 LEU A CA 1
ATOM 4288 C C . LEU A 1 594 ? -21.373 33.938 -55.290 1.00 29.94 594 LEU A C 1
ATOM 4290 O O . LEU A 1 594 ? -20.772 33.052 -55.876 1.00 29.94 594 LEU A O 1
ATOM 4294 N N . ILE A 1 595 ? -22.652 33.814 -54.880 1.00 28.67 595 ILE A N 1
ATOM 4295 C CA . ILE A 1 595 ? -23.792 32.996 -55.419 1.00 28.67 595 ILE A CA 1
ATOM 4296 C C . ILE A 1 595 ? -23.5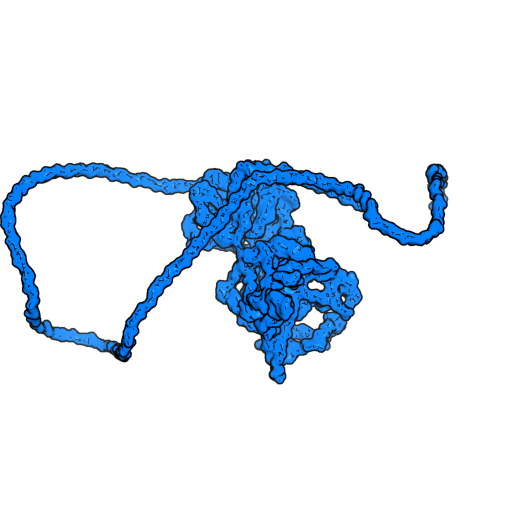61 31.576 -56.013 1.00 28.67 595 ILE A C 1
ATOM 4298 O O . ILE A 1 595 ? -22.893 31.446 -57.030 1.00 28.67 595 ILE A O 1
ATOM 4302 N N . LEU A 1 596 ? -24.318 30.569 -55.514 1.00 29.84 596 LEU A N 1
ATOM 4303 C CA . LEU A 1 596 ? -25.409 29.779 -56.182 1.00 29.84 596 LEU A CA 1
ATOM 4304 C C . LEU A 1 596 ? -25.742 28.536 -55.303 1.00 29.84 596 LEU A C 1
ATOM 4306 O O . LEU A 1 596 ? -24.819 27.927 -54.782 1.00 29.84 596 LEU A O 1
ATOM 4310 N N . GLY A 1 597 ? -26.971 28.057 -55.056 1.00 27.05 597 GLY A N 1
ATOM 4311 C CA . GLY A 1 597 ? -28.346 28.486 -55.361 1.00 27.05 597 GLY A CA 1
ATOM 4312 C C . GLY A 1 597 ? -29.356 27.687 -54.490 1.00 27.05 597 GLY A C 1
ATOM 4313 O O . GLY A 1 597 ? -28.969 26.730 -53.824 1.00 27.05 597 GLY A O 1
ATOM 4314 N N . MET A 1 598 ? -30.631 28.098 -54.436 1.00 29.28 598 MET A N 1
ATOM 4315 C CA . MET A 1 598 ? -31.662 27.547 -53.522 1.00 29.28 598 MET A CA 1
ATOM 4316 C C . MET A 1 598 ? -32.458 26.334 -54.061 1.00 29.28 598 MET A C 1
ATOM 4318 O O . MET A 1 598 ? -32.546 26.138 -55.268 1.00 29.28 598 MET A O 1
ATOM 4322 N N . ALA A 1 599 ? -33.187 25.692 -53.127 1.00 28.20 599 ALA A N 1
ATOM 4323 C CA . ALA A 1 599 ? -34.386 24.842 -53.291 1.00 28.20 599 ALA A CA 1
ATOM 4324 C C . ALA A 1 599 ? -34.138 23.373 -53.711 1.00 28.20 599 ALA A C 1
ATOM 4326 O O . ALA A 1 599 ? -33.325 23.091 -54.575 1.00 28.20 599 ALA A O 1
ATOM 4327 N N . THR A 1 600 ? -34.796 22.364 -53.129 1.00 30.92 600 THR A N 1
ATOM 4328 C CA . THR A 1 600 ? -36.225 22.281 -52.758 1.00 30.92 600 THR A CA 1
ATOM 4329 C C . THR A 1 600 ? -36.500 21.334 -51.581 1.00 30.92 600 THR A C 1
ATOM 4331 O O . THR A 1 600 ? -35.797 20.345 -51.395 1.00 30.92 600 THR A O 1
ATOM 4334 N N . ALA A 1 601 ? -37.622 21.545 -50.889 1.00 31.75 601 ALA A N 1
ATOM 4335 C CA . ALA A 1 601 ? -38.303 20.521 -50.094 1.00 31.75 601 ALA A CA 1
ATOM 4336 C C . ALA A 1 601 ? -39.765 20.418 -50.555 1.00 31.75 601 ALA A C 1
ATOM 4338 O O . ALA A 1 601 ? -40.377 21.465 -50.746 1.00 31.75 601 ALA A O 1
ATOM 4339 N N . LEU A 1 602 ? -40.307 19.200 -50.711 1.00 30.23 602 LEU A N 1
ATOM 4340 C CA . LEU A 1 602 ? -41.684 18.798 -50.351 1.00 30.23 602 LEU A CA 1
ATOM 4341 C C . LEU A 1 602 ? -41.956 17.320 -50.725 1.00 30.23 602 LEU A C 1
ATOM 4343 O O . LEU A 1 602 ? -41.517 16.880 -51.781 1.00 30.23 602 LEU A O 1
ATOM 4347 N N . SER A 1 603 ? -42.788 16.644 -49.914 1.00 29.45 603 SER A N 1
ATOM 4348 C CA . SER A 1 603 ? -43.584 15.429 -50.238 1.00 29.45 603 SER A CA 1
ATOM 4349 C C . SER A 1 603 ? -42.812 14.123 -50.550 1.00 29.45 603 SER A C 1
ATOM 4351 O O . SER A 1 603 ? -41.889 14.105 -51.343 1.00 29.45 603 SER A O 1
ATOM 4353 N N . ALA A 1 604 ? -43.150 12.941 -50.024 1.00 27.94 604 ALA A N 1
ATOM 4354 C CA . ALA A 1 604 ? -44.461 12.418 -49.641 1.00 27.94 604 ALA A CA 1
ATOM 4355 C C . ALA A 1 604 ? -44.343 11.218 -48.673 1.00 27.94 604 ALA A C 1
ATOM 4357 O O . ALA A 1 604 ? -43.292 10.586 -48.575 1.00 27.94 604 ALA A O 1
ATOM 4358 N N . ALA A 1 605 ? -45.450 10.858 -48.018 1.00 32.31 605 ALA A N 1
ATOM 4359 C CA . ALA A 1 605 ? -45.583 9.631 -47.234 1.00 32.31 605 ALA A CA 1
ATOM 4360 C C . ALA A 1 605 ? -46.916 8.914 -47.533 1.00 32.31 605 ALA A C 1
ATOM 4362 O O . ALA A 1 605 ? -47.908 9.574 -47.836 1.00 32.31 605 ALA A O 1
ATOM 4363 N N . ALA A 1 606 ? -46.910 7.590 -47.313 1.00 30.47 606 ALA A N 1
ATOM 4364 C CA . ALA A 1 606 ? -48.037 6.641 -47.233 1.00 30.47 606 ALA A CA 1
ATOM 4365 C C . ALA A 1 606 ? -48.535 5.919 -48.514 1.00 30.47 606 ALA A C 1
ATOM 4367 O O . ALA A 1 606 ? -48.715 6.529 -49.562 1.00 30.47 606 ALA A O 1
ATOM 4368 N N . LEU A 1 607 ? -48.875 4.625 -48.304 1.00 31.25 607 LEU A N 1
ATOM 4369 C CA . LEU A 1 607 ? -49.637 3.675 -49.156 1.00 31.25 607 LEU A CA 1
ATOM 4370 C C . LEU A 1 607 ? -48.904 3.160 -50.421 1.00 31.25 607 LEU A C 1
ATOM 4372 O O . LEU A 1 607 ? -48.307 3.945 -51.139 1.00 31.25 607 LEU A O 1
ATOM 4376 N N . LEU A 1 608 ? -48.883 1.871 -50.802 1.00 31.59 608 LEU A N 1
ATOM 4377 C CA . LEU A 1 608 ? -49.357 0.556 -50.292 1.00 31.59 608 LEU A CA 1
ATOM 4378 C C . LEU A 1 608 ? -48.197 -0.465 -50.535 1.00 31.59 608 LEU A C 1
ATOM 4380 O O . LEU A 1 608 ? -47.258 -0.133 -51.245 1.00 31.59 608 LEU A O 1
ATOM 4384 N N . GLY A 1 609 ? -48.089 -1.689 -50.004 1.00 29.17 609 GLY A N 1
ATOM 4385 C CA . GLY A 1 609 ? -49.070 -2.701 -49.596 1.00 29.17 609 GLY A CA 1
ATOM 4386 C C . GLY A 1 609 ? -48.958 -3.933 -50.524 1.00 29.17 609 GLY A C 1
ATOM 4387 O O . GLY A 1 609 ? -48.888 -3.760 -51.732 1.00 29.17 609 GLY A O 1
ATOM 4388 N N . LEU A 1 610 ? -48.977 -5.152 -49.954 1.00 32.59 610 LEU A N 1
ATOM 4389 C CA . LEU A 1 610 ? -48.922 -6.487 -50.610 1.00 32.59 610 LEU A CA 1
ATOM 4390 C C . LEU A 1 610 ? -47.564 -6.989 -51.163 1.00 32.59 610 LEU A C 1
ATOM 4392 O O . LEU A 1 610 ? -47.199 -6.734 -52.302 1.00 32.59 610 LEU A O 1
ATOM 4396 N N . SER A 1 611 ? -46.924 -7.902 -50.419 1.00 34.81 611 SER A N 1
ATOM 4397 C CA . SER A 1 611 ? -46.804 -9.312 -50.851 1.00 34.81 611 SER A CA 1
ATOM 4398 C C . SER A 1 611 ? -46.313 -10.207 -49.702 1.00 34.81 611 SER A C 1
ATOM 4400 O O . SER A 1 611 ? -45.362 -9.869 -48.998 1.00 34.81 611 SER A O 1
ATOM 4402 N N . ARG A 1 612 ? -46.961 -11.361 -49.492 1.00 50.31 612 ARG A N 1
ATOM 4403 C CA . ARG A 1 612 ? -46.490 -12.431 -48.595 1.00 50.31 612 ARG A CA 1
ATOM 4404 C C . ARG A 1 612 ? -47.020 -13.782 -49.097 1.00 50.31 612 ARG A C 1
ATOM 4406 O O . ARG A 1 612 ? -48.215 -13.876 -49.359 1.00 50.31 612 ARG A O 1
ATOM 4413 N N . ARG A 1 613 ? -46.154 -14.811 -49.056 1.00 45.38 613 ARG A N 1
ATOM 4414 C CA . ARG A 1 613 ? -46.345 -16.249 -49.404 1.00 45.38 613 ARG A CA 1
ATOM 4415 C C . ARG A 1 613 ? -46.130 -16.618 -50.877 1.00 45.38 613 ARG A C 1
ATOM 4417 O O . ARG A 1 613 ? -46.746 -16.008 -51.742 1.00 45.38 613 ARG A O 1
ATOM 4424 N N . GLY A 1 614 ? -45.377 -17.701 -51.131 1.00 42.88 614 GLY A N 1
ATOM 4425 C CA . GLY A 1 614 ? -45.538 -18.414 -52.402 1.00 42.88 614 GLY A CA 1
ATOM 4426 C C . GLY A 1 614 ? -44.529 -19.461 -52.894 1.00 42.88 614 GLY A C 1
ATOM 4427 O O . GLY A 1 614 ? -44.806 -19.959 -53.975 1.00 42.88 614 GLY A O 1
ATOM 4428 N N . ALA A 1 615 ? -43.433 -19.805 -52.203 1.00 36.91 615 ALA A N 1
ATOM 4429 C CA . ALA A 1 615 ? -42.599 -21.003 -52.457 1.00 36.91 615 ALA A CA 1
ATOM 4430 C C . ALA A 1 615 ? -41.530 -21.131 -51.362 1.00 36.91 615 ALA A C 1
ATOM 4432 O O . ALA A 1 615 ? -40.942 -20.075 -51.036 1.00 36.91 615 ALA A O 1
#

Foldseek 3Di:
DDDDDDDDDLPLDQDPPDDAQEEEEAPQCVVLCQQAQSVCSVVHNHHHDYYYAAHVVLLVCQLPPFAANWYKYKAQDDDPCVSCPVFPKDKAQQFKWAWFKWFWAFFAFDPLADVVSVVRQLPTDQAFFDELQLVLQQLLLQAQCSFPHPPVLNQDWFQWPVRDTHTFPRNNACLSDLVRCVVVVVSVRTPAHHRHAAFAAGFGPLQLLSLVLSVVDPLSVCQLQFHWNFHACPVVCCVPDPCVSSDDPPVPDDQQRGDADPVRGRGRTGHRRPQRNCVQVVHRGRGRDPRQFDWDDDDLFDTHTRCQQQPHDNAQLRSLLCNLQQASQHFCDGDNPHTHGDDRDDRSGRTHMYTHMQLSCVVSVIRGYFYQELLRDGAGLDLVQLVQQQVQFDADPSGDTHQALNDNRPRHDRSMTRIMIMIRLSRHHLVNLLNQLSSLLLSLPQCQAEDDHRSHPYPSIHRDDPVSSVSSNVSSVVSNDHDPDPPPDPDPDPDDDDDDDDDDDDDDDDDDDDDDDDDDDDDDDDDDDDDDDDDDDDDDDDDDDDDDDDDDDDDDDDDDDDDDDDDDDDDDDDDDDDDDDDDDDDDDDDDDDDDDDDDDDDDDDDDDDDDDDDD

Nearest PDB structures (foldseek):
  5wnn-assembly2_B  TM=7.349E-01  e=7.105E-10  Burkholderia pseudomallei K96243
  5i84-assembly3_C  TM=7.743E-01  e=3.400E-08  Xanthomonas citri pv. citri str. 306
  2h5y-assembly2_B  TM=4.638E-01  e=1.465E-02  Xanthomonas citri pv. citri str. 306
  3gzg-assembly3_C  TM=4.216E-01  e=1.751E-02  Xanthomonas citri
  7tav-assembly2_B  TM=5.619E-01  e=1.892E-01  Listeria monocytogenes

Solvent-accessible surface area (backbone atoms only — not comparable to full-atom values): 36514 Å² total; per-residue (Å²): 138,85,80,88,82,81,83,81,85,75,83,70,65,60,71,85,87,57,82,56,49,60,33,30,11,31,67,91,44,50,66,44,49,61,20,30,45,51,31,43,38,74,81,40,96,57,46,65,41,78,44,75,41,37,31,71,55,23,50,48,54,38,74,68,39,54,74,60,55,35,42,37,21,36,27,60,65,80,74,54,66,88,77,42,66,89,59,59,66,47,66,25,59,55,45,28,42,34,57,49,50,25,33,33,38,24,34,37,48,33,95,84,40,57,66,81,52,50,77,41,46,39,39,69,64,82,82,50,54,42,48,40,46,60,51,47,35,34,63,45,40,31,17,52,64,30,46,56,80,86,48,69,59,67,60,43,73,36,62,27,75,87,68,50,80,36,71,43,59,50,27,42,18,51,68,60,24,66,62,43,35,71,65,34,63,90,56,57,50,39,62,54,68,43,21,48,47,32,35,31,63,63,40,31,57,64,45,22,43,49,36,44,32,25,59,67,36,65,66,28,42,40,20,39,63,55,36,64,44,63,34,72,53,60,80,72,46,59,83,75,50,101,54,61,86,70,52,79,75,64,91,81,68,68,34,73,48,31,60,55,48,102,85,67,51,37,16,51,43,34,49,49,18,57,70,40,50,53,66,58,76,88,40,60,49,36,54,68,73,81,60,64,78,57,59,42,83,44,91,95,54,74,66,51,37,30,54,38,57,56,36,64,24,89,30,34,57,49,17,26,51,26,20,58,58,22,31,74,76,18,29,69,38,70,73,91,86,49,67,35,71,43,78,58,43,54,91,42,58,22,53,30,38,15,36,20,32,40,38,37,22,60,75,43,69,33,42,61,40,15,40,50,21,53,68,67,48,67,26,44,82,41,63,68,15,35,49,37,27,59,75,64,35,51,59,48,98,88,65,51,53,40,66,42,34,69,41,57,50,80,66,19,17,35,50,34,36,50,29,27,41,33,34,38,54,82,16,43,22,79,64,44,17,46,51,53,18,51,52,32,39,35,39,39,46,66,32,45,40,73,39,93,52,76,16,21,21,41,62,50,47,37,66,67,50,74,67,44,24,51,46,10,44,54,36,15,59,56,45,51,48,78,72,84,80,82,71,75,75,77,76,77,76,78,75,81,78,80,81,80,82,85,78,86,86,80,86,90,85,84,90,87,85,85,90,83,88,83,89,88,80,88,78,90,82,92,80,88,79,91,86,82,88,79,89,79,89,82,87,88,88,80,89,87,84,86,88,88,85,88,82,81,87,79,80,82,85,83,82,79,83,80,86,86,78,84,85,82,86,80,89,82,86,79,77,89,83,78,88,77,91,76,91,83,90,86,86,82,86,88,90,83,89,81,90,88,84,85,89,85,87,81,88,86,85,85,90,84,85,91,88,84,88,90,131

Mean predicted aligned error: 15.41 Å

pLDDT: mean 75.07, std 25.21, range [24.47, 98.88]

Sequence (615 aa):
MVVPIAFQNLSSTCDIAIAQTPTFGSELMTDAMRSWVSGLCRDTPQVFGFSQVPDDLARTTLMTAPAGEGAMALIGSAIPAAQAGSTPLMYAPVAISSVGVGFVIEQQSLYRAPQEVRDLDGKRLTDIKLNQVLVAKLLTQSYGAGTINDDPGNRQTVTTSDGQVGGAVIADTLFTDPEFLRLNPDLVPLAASASSAITPYIPADSTRTLWQWVLADKDARDFLAGKPNYNSPWFNDCGRSAAPQRCIEPATIDCTKYLKDSRGNAGCPTYVNPSYVGLADGGAPNSFPKLVTACYEFEAQLPLCNFDAFPYAGGLAEAALGASRGDTLARTAFNGSGYSKSQLQSPGTVNVIAITDVPSADRYGLTMAKLRNGAGEFVAPTSDSMAAAVASMKANSAGLLQPNPTTKASGAYPLTTVLYAAVNRATLSAGARRAYSDLLTYAGTLGQQQGTRPGQLPEGYLPLTLELRRQVTAAAALVAVALPSTTPTPTPTPTPTPTPTPTPSQTPTPSQQPTSDPGPSYGTDTGTDTSTGGSGSDSSPDASSGPSTPVTSAPAPTVLPSPSASPTTTPVSTGPVTPLLTAGLSGHGPLVTLILGMATALSAAALLGLSRRGA

Radius of gyration: 37.36 Å; Cα contacts (8 Å, |Δi|>4): 1071; chains: 1; bounding box: 103×65×144 Å

Secondary structure (DSSP, 8-state):
------------PPPTTSPPEEEEE-GGGHHHHHHHHHHHHHH-S--EEEEE--HHHHHHHHHSPPTTT--EEEESSPPPHHHHTT--EEEEEEEEEEEEEEEEEB--B-TTS-HHHHTTTTPBP---EE-HHHHHHHHTT-SGGGS-TT-TTTS-EEE-TTS-EEEP---SSGGG-HHHHHH-GGGTTB-------BEESS--HHHHHHHHHHTTSHHHHHHHTT--EE--THHHHTTTSS-GGG----TT--GGGSPBPTTS-B-PEE---GGGTTTTTT---SS-------EE--TTS--EEHHHHS-EESSHHHHHHHHHTT------EE-SSSEEPPPPPPTT--EEEEEEEHHHHHHHTPEEPEEE-TTS-EE---HHHHHHHHHT-EE-TTSPEEP-TT---TT--TTEEEEEEEEETTT--HHHHHHHHHHHHHHTTGGGSBSSSTTSBPTTSBPPPHHHHHHHHHHHHHHHSPPP--PPPPPPPPPPPPPPPPPPP----------------------------------------------PPPPPPPPPPPPP---------------------------------------------------